Protein AF-A0A075ML21-F1 (afdb_monomer)

Nearest PDB structures (foldseek):
  8j07-assembly1_5  TM=9.030E-01  e=7.727E-12  Homo sapiens
  8glv-assembly1_Ez  TM=8.760E-01  e=1.221E-10  Chlamydomonas reinhardtii
  5irn-assembly1_A  TM=9.044E-01  e=3.082E-09  Oryctolagus cuniculus
  5irm-assembly1_C  TM=8.984E-01  e=7.468E-09  Oryctolagus cuniculus
  5irl-assembly1_A  TM=9.063E-01  e=1.257E-08  Oryctolagus cuniculus

Mean predicted aligned error: 13.55 Å

Sequence (375 aa):
MKYFNKDNWNEIVALGSDELQLRLKEQLNQYSGFILQDTSFTESQLKILFEVLKENKTITSLDLSDNDLKDAEVIAIAEVLKENKTITSLNLSGNYIEEAGVIAIAEALKGNKTITSLDLGYNRIREAGWIAIAETLRKNKTLTLLNLGYNNIREAGWIAIAEALKENKIITSLDLSDDYITDKGAIELIKLLESNKSILEINLRKRTISPDKFEEVNDLILKNRVIFCNEIERLYNQIIDQSNFRSFMQLQPKIKVILNKESLLSNFTTEEQEKMKSLMHQATRYMCYKQDNFFTLAGICKKIQLDDNESFSLLHKLPHELIYHINSYLSFKDIKSSDRILQEGVTSQTVETPQGIMPRLLGATSHVNKSTLER

Secondary structure (DSSP, 8-state):
--EEEHHHHHHHHTT-HHHHHHHHHHHGGG-SEEE-TT----HHHHHHHHHHHHH-SS--EEE--SS---HHHHHHHHHHHHH-SS--EEE-TTS---HHHHHHHHHHHHH-SS--EEE--SS---HHHHHHHHHHHHH-SS--EEE-TTS---HHHHHHHHHHHHH-----EEEETTS---HHHHHHHHHHHHH--S--EEEE-TTSS-HHHHHHHHHHHHHHHHHHHHHHHHHHHHHHH--SHHHHHHHHHHHHHHHTTGGGGGGS-HHHHHHHHHHHHHHHHHHTS-HHHHHHHHHHHHHS---SGGGHHHHTTS-HHHHHHHHHHHHHHHHHHHHHHTTS---S---------------------------

Foldseek 3Di:
DAEAELVNQVVLVVVDLVCNLVVCLVPVQVHQAYAYAPRADDPSNLVSVLVSLLVDQRHQYYAPENHQDELVSLLSVLVSLLRDQRHQEYAHEHYAYEDNSLLSNLVSQLRGQRHQYYAHENYAYDLNSLLSNLVSLLRHQRHAYYEHAPNQDDPNSLVSNLVSLLRHQQHAEYEHENHQQACVSLVSLLVSLVNHLSHLYYHYYPPHHDPVSVVSNVVSSVVSVVVVLVVLVVLLVQVVPPPAPVSVVVCLVVLVSVLSCLVVLVVDDPVSNVSNVVSNVVSVLCVVDDVVNLCVVLVVCVVPPPPDPPVVVVVVVRPPSSSVNSVVVVVVVVVVVVVVVVVVPPDDDDDDDDDDDDDDDDDDDDDDDDDDDDD

Structure (mmCIF, N/CA/C/O ba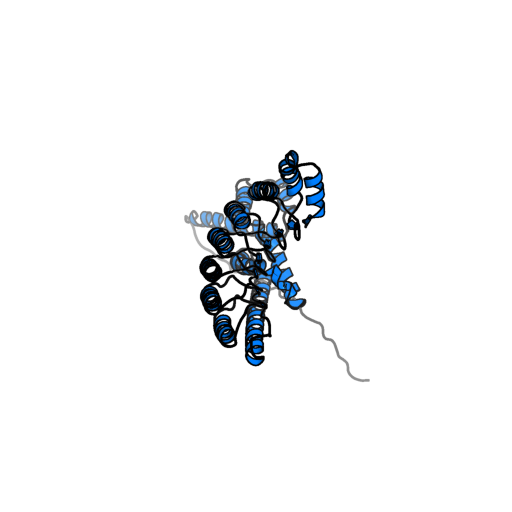ckbone):
data_AF-A0A075ML21-F1
#
_entry.id   AF-A0A075ML21-F1
#
loop_
_atom_site.group_PDB
_atom_site.id
_atom_site.type_symbol
_atom_site.label_atom_id
_atom_site.label_alt_id
_atom_site.label_comp_id
_atom_site.label_asym_id
_atom_site.label_entity_id
_atom_site.label_seq_id
_atom_site.pdbx_PDB_ins_code
_atom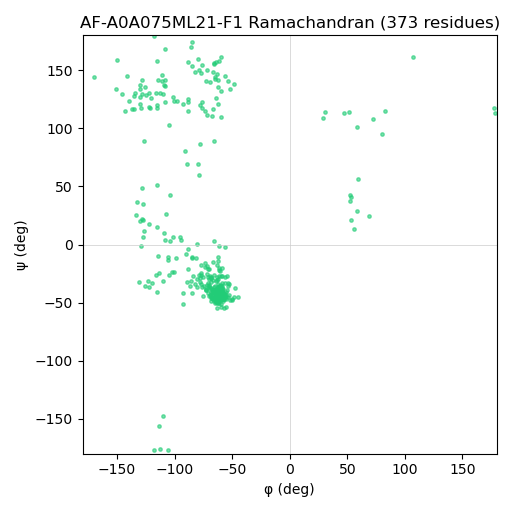_site.Cartn_x
_atom_site.Cartn_y
_atom_site.Cartn_z
_atom_site.occupancy
_atom_site.B_iso_or_equiv
_atom_site.auth_seq_id
_atom_site.auth_comp_id
_atom_site.auth_asym_id
_atom_site.auth_atom_id
_atom_site.pdbx_PDB_model_num
ATOM 1 N N . MET A 1 1 ? 5.077 12.909 16.645 1.00 63.72 1 MET A N 1
ATOM 2 C CA . MET A 1 1 ? 3.925 11.983 16.575 1.00 63.72 1 MET A CA 1
ATOM 3 C C . MET A 1 1 ? 3.976 11.080 17.793 1.00 63.72 1 MET A C 1
ATOM 5 O O . MET A 1 1 ? 5.075 10.677 18.152 1.00 63.72 1 MET A O 1
ATOM 9 N N . LYS A 1 2 ? 2.842 10.828 18.457 1.00 88.50 2 LYS A N 1
ATOM 10 C CA . LYS A 1 2 ? 2.761 9.899 19.597 1.00 88.50 2 LYS A CA 1
ATOM 11 C C . LYS A 1 2 ? 2.161 8.595 19.073 1.00 88.50 2 LYS A C 1
ATOM 13 O O . LYS A 1 2 ? 1.114 8.638 18.426 1.00 88.50 2 LYS A O 1
ATOM 18 N N . TYR A 1 3 ? 2.830 7.474 19.321 1.00 91.38 3 TYR A N 1
ATOM 19 C CA . TYR A 1 3 ? 2.411 6.150 18.859 1.00 91.38 3 TYR A CA 1
ATOM 20 C C . TYR A 1 3 ? 1.918 5.313 20.031 1.00 91.38 3 TYR A C 1
ATOM 22 O O . TYR A 1 3 ? 2.527 5.347 21.097 1.00 91.38 3 TYR A O 1
ATOM 30 N N . PHE A 1 4 ? 0.804 4.616 19.832 1.00 93.12 4 PHE A N 1
ATOM 31 C CA . PHE A 1 4 ? 0.312 3.594 20.747 1.00 93.12 4 PHE A CA 1
ATOM 32 C C . PHE A 1 4 ? 0.948 2.272 20.324 1.00 93.12 4 PHE A C 1
ATOM 34 O O . PHE A 1 4 ? 0.858 1.918 19.146 1.00 93.12 4 PHE A O 1
ATOM 41 N N . ASN A 1 5 ? 1.618 1.581 21.242 1.00 93.31 5 ASN A N 1
ATOM 42 C CA . ASN A 1 5 ? 2.410 0.391 20.933 1.00 93.31 5 ASN A CA 1
ATOM 43 C C . ASN A 1 5 ? 1.895 -0.874 21.651 1.00 93.31 5 ASN A C 1
ATOM 45 O O . ASN A 1 5 ? 0.937 -0.824 22.426 1.00 93.31 5 ASN A O 1
ATOM 49 N N . LYS A 1 6 ? 2.564 -2.007 21.405 1.00 91.62 6 LYS A N 1
ATOM 50 C CA . LYS A 1 6 ? 2.310 -3.306 22.054 1.00 91.62 6 LYS A CA 1
ATOM 51 C C . LYS A 1 6 ? 2.319 -3.236 23.590 1.00 91.62 6 LYS A C 1
ATOM 53 O O . LYS A 1 6 ? 1.516 -3.914 24.224 1.00 91.62 6 LYS A O 1
ATOM 58 N N . ASP A 1 7 ? 3.147 -2.385 24.199 1.00 91.56 7 ASP A N 1
ATOM 59 C CA . ASP A 1 7 ? 3.162 -2.209 25.659 1.00 91.56 7 ASP A CA 1
ATOM 60 C C . ASP A 1 7 ? 1.871 -1.539 26.151 1.00 91.56 7 ASP A C 1
ATOM 62 O O . ASP A 1 7 ? 1.203 -2.074 27.033 1.00 91.56 7 ASP A O 1
ATOM 66 N N . ASN A 1 8 ? 1.453 -0.435 25.514 1.00 92.44 8 ASN A N 1
ATOM 67 C CA . ASN A 1 8 ? 0.180 0.225 25.831 1.00 92.44 8 ASN A CA 1
ATOM 68 C C . ASN A 1 8 ? -1.021 -0.708 25.604 1.00 92.44 8 ASN A C 1
ATOM 70 O O . ASN A 1 8 ? -2.000 -0.662 26.348 1.00 92.44 8 ASN A O 1
ATOM 74 N N . TRP A 1 9 ? -0.954 -1.568 24.584 1.00 92.81 9 TRP A N 1
ATOM 75 C CA . TRP A 1 9 ? -1.972 -2.586 24.341 1.00 92.81 9 TRP A CA 1
ATOM 76 C C . TRP A 1 9 ? -2.069 -3.580 25.499 1.00 92.81 9 TRP A C 1
ATOM 78 O O . TRP A 1 9 ? -3.156 -3.800 26.034 1.00 92.81 9 TRP A O 1
ATOM 88 N N . ASN A 1 10 ? -0.931 -4.137 25.916 1.00 91.19 10 ASN A N 1
ATOM 89 C CA . ASN A 1 10 ? -0.857 -5.107 27.004 1.00 91.19 10 ASN A CA 1
ATOM 90 C C . ASN A 1 10 ? -1.316 -4.506 28.342 1.00 91.19 10 ASN A C 1
ATOM 92 O O . ASN A 1 10 ? -2.031 -5.175 29.086 1.00 91.19 10 ASN A O 1
ATOM 96 N N . GLU A 1 11 ? -0.975 -3.242 28.620 1.00 90.94 11 GLU A N 1
ATOM 97 C CA . GLU A 1 11 ? -1.462 -2.501 29.791 1.00 90.94 11 GLU A CA 1
ATOM 98 C C . GLU A 1 11 ? -2.994 -2.408 29.821 1.00 90.94 11 GLU A C 1
ATOM 100 O O . GLU A 1 11 ? -3.595 -2.699 30.853 1.00 90.94 11 GLU A O 1
ATOM 105 N N . ILE A 1 12 ? -3.646 -2.050 28.704 1.00 90.12 12 ILE A N 1
ATOM 106 C CA . ILE A 1 12 ? -5.116 -1.976 28.656 1.00 90.12 12 ILE A CA 1
ATOM 107 C C . ILE A 1 12 ? -5.742 -3.375 28.738 1.00 90.12 12 ILE A C 1
ATOM 109 O O . ILE A 1 12 ? -6.711 -3.568 29.469 1.00 90.12 12 ILE A O 1
ATOM 113 N N . VAL A 1 13 ? -5.202 -4.361 28.017 1.00 89.31 13 VAL A N 1
ATOM 114 C CA . VAL A 1 13 ? -5.731 -5.736 28.018 1.00 89.31 13 VAL A CA 1
ATOM 115 C C . VAL A 1 13 ? -5.658 -6.377 29.408 1.00 89.31 13 VAL A C 1
ATOM 117 O O . VAL A 1 13 ? -6.576 -7.108 29.782 1.00 89.31 13 VAL A O 1
ATOM 120 N N . ALA A 1 14 ? -4.629 -6.065 30.201 1.00 88.06 14 ALA A N 1
ATOM 121 C CA . ALA A 1 14 ? -4.491 -6.550 31.575 1.00 88.06 14 ALA A CA 1
ATOM 122 C C . ALA A 1 14 ? -5.605 -6.063 32.528 1.00 88.06 14 ALA A C 1
ATOM 124 O O . ALA A 1 14 ? -5.806 -6.674 33.577 1.00 88.06 14 ALA A O 1
ATOM 125 N N . LEU A 1 15 ? -6.351 -5.009 32.168 1.00 82.69 15 LEU A N 1
ATOM 126 C CA . LEU A 1 15 ? -7.501 -4.506 32.936 1.00 82.69 15 LEU A CA 1
ATOM 127 C C . LEU A 1 15 ? -8.798 -5.303 32.684 1.00 82.69 15 LEU A C 1
ATOM 129 O O . LEU A 1 15 ? -9.759 -5.150 33.434 1.00 82.69 15 LEU A O 1
ATOM 133 N N . GLY A 1 16 ? -8.826 -6.169 31.664 1.00 81.69 16 GLY A N 1
ATOM 134 C CA . GLY A 1 16 ? -9.969 -7.022 31.322 1.00 81.69 16 GLY A CA 1
ATOM 135 C C . GLY A 1 16 ? -10.733 -6.588 30.063 1.00 81.69 16 GLY A C 1
ATOM 136 O O . GLY A 1 16 ? -10.641 -5.454 29.593 1.00 81.69 16 GLY A O 1
ATOM 137 N N . SER A 1 17 ? -11.511 -7.520 29.499 1.00 72.69 17 SER A N 1
ATOM 138 C CA . SER A 1 17 ? -12.264 -7.333 28.246 1.00 72.69 17 SER A CA 1
ATOM 139 C C . SER A 1 17 ? -13.281 -6.198 28.299 1.00 72.69 17 SER A C 1
ATOM 141 O O . SER A 1 17 ? -13.480 -5.500 27.306 1.00 72.69 17 SER A O 1
ATOM 143 N N . ASP A 1 18 ? -13.916 -6.024 29.453 1.00 76.81 18 ASP A N 1
ATOM 144 C CA . ASP A 1 18 ? -15.108 -5.190 29.600 1.00 76.81 18 ASP A CA 1
ATOM 145 C C . ASP A 1 18 ? -14.747 -3.695 29.630 1.00 76.81 18 ASP A C 1
ATOM 147 O O . ASP A 1 18 ? -15.533 -2.853 29.197 1.00 76.81 18 ASP A O 1
ATOM 151 N N . GLU A 1 19 ? -13.522 -3.357 30.054 1.00 84.81 19 GLU A N 1
ATOM 152 C CA . GLU A 1 19 ? -12.986 -1.994 29.974 1.00 84.81 19 GLU A CA 1
ATOM 153 C C . GLU A 1 19 ? -12.267 -1.693 28.646 1.00 84.81 19 GLU A C 1
ATOM 155 O O . GLU A 1 19 ? -12.157 -0.521 28.279 1.00 84.81 19 GLU A O 1
ATOM 160 N N . LEU A 1 20 ? -11.809 -2.707 27.895 1.00 88.88 20 LEU A N 1
ATOM 161 C CA . LEU A 1 20 ? -10.950 -2.540 26.708 1.00 88.88 20 LEU A CA 1
ATOM 162 C C . LEU A 1 20 ? -11.498 -1.508 25.708 1.00 88.88 20 LEU A C 1
ATOM 164 O O . LEU A 1 20 ? -10.766 -0.617 25.276 1.00 88.88 20 LEU A O 1
ATOM 168 N N . GLN A 1 21 ? -12.788 -1.585 25.361 1.00 91.00 21 GLN A N 1
ATOM 169 C CA . GLN A 1 21 ? -13.396 -0.655 24.402 1.00 91.00 21 GLN A CA 1
ATOM 170 C C . GLN A 1 21 ? -13.421 0.788 24.928 1.00 91.00 21 GLN A C 1
ATOM 172 O O . GLN A 1 21 ? -13.122 1.722 24.180 1.00 91.00 21 GLN A O 1
ATOM 177 N N . LEU A 1 22 ? -13.764 0.973 26.207 1.00 90.75 22 LEU A N 1
ATOM 178 C CA . LEU A 1 22 ? -13.824 2.288 26.845 1.00 90.75 22 LEU A CA 1
ATOM 179 C C . LEU A 1 22 ? -12.427 2.913 26.906 1.00 90.75 22 LEU A C 1
ATOM 181 O O . LEU A 1 22 ? -12.236 4.032 26.434 1.00 90.75 22 LEU A O 1
ATOM 185 N N . ARG A 1 23 ? -11.436 2.161 27.397 1.00 89.75 23 ARG A N 1
ATOM 186 C CA . ARG A 1 23 ? -10.045 2.618 27.525 1.00 89.75 23 ARG A CA 1
ATOM 187 C C . ARG A 1 23 ? -9.412 2.946 26.179 1.00 89.75 23 ARG A C 1
ATOM 189 O O . ARG A 1 23 ? -8.734 3.966 26.070 1.00 89.75 23 ARG A O 1
ATOM 196 N N . LEU A 1 24 ? -9.676 2.155 25.137 1.00 91.44 24 LEU A N 1
ATOM 197 C CA . LEU A 1 24 ? -9.244 2.493 23.779 1.00 91.44 24 LEU A CA 1
ATOM 198 C C . LEU A 1 24 ? -9.882 3.807 23.300 1.00 91.44 24 LEU A C 1
ATOM 200 O O . LEU A 1 24 ? -9.160 4.671 22.805 1.00 91.44 24 LEU A O 1
ATOM 204 N N . LYS A 1 25 ? -11.195 4.019 23.492 1.00 90.44 25 LYS A N 1
ATOM 205 C CA . LYS A 1 25 ? -11.854 5.290 23.120 1.00 90.44 25 LYS A CA 1
ATOM 206 C C . LYS A 1 25 ? -11.316 6.495 23.905 1.00 90.44 25 LYS A C 1
ATOM 208 O O . LYS A 1 25 ? -11.122 7.555 23.311 1.00 90.44 25 LYS A O 1
ATOM 213 N N . GLU A 1 26 ? -11.043 6.340 25.201 1.00 89.31 26 GLU A N 1
ATOM 214 C CA . GLU A 1 26 ? -10.439 7.380 26.049 1.00 89.31 26 GLU A CA 1
ATOM 215 C C . GLU A 1 26 ? -9.018 7.735 25.587 1.00 89.31 26 GLU A C 1
ATOM 217 O O . GLU A 1 26 ? -8.686 8.911 25.425 1.00 89.31 26 GLU A O 1
ATOM 222 N N . GLN A 1 27 ? -8.175 6.726 25.353 1.00 87.38 27 GLN A N 1
ATOM 223 C CA . GLN A 1 27 ? -6.747 6.936 25.130 1.00 87.38 27 GLN A CA 1
ATOM 224 C C . GLN A 1 27 ? -6.376 7.236 23.676 1.00 87.38 27 GLN A C 1
ATOM 226 O O . GLN A 1 27 ? -5.472 8.037 23.461 1.00 87.38 27 GLN A O 1
ATOM 231 N N . LEU A 1 28 ? -7.029 6.647 22.667 1.00 85.56 28 LEU A N 1
ATOM 232 C CA . LEU A 1 28 ? -6.578 6.729 21.264 1.00 85.56 28 LEU A CA 1
ATOM 233 C C . LEU A 1 28 ? -6.483 8.156 20.709 1.00 85.56 28 LEU A C 1
ATOM 235 O O . LEU A 1 28 ? -5.655 8.426 19.839 1.00 85.56 28 LEU A O 1
ATOM 239 N N . ASN A 1 29 ? -7.276 9.089 21.237 1.00 88.81 29 ASN A N 1
ATOM 240 C CA . ASN A 1 29 ? -7.318 10.473 20.760 1.00 88.81 29 ASN A CA 1
ATOM 241 C C . ASN A 1 29 ? -6.019 11.269 21.012 1.00 88.81 29 ASN A C 1
ATOM 243 O O . ASN A 1 29 ? -5.821 12.311 20.392 1.00 88.81 29 ASN A O 1
ATOM 247 N N . GLN A 1 30 ? -5.112 10.796 21.877 1.00 91.62 30 GLN A N 1
ATOM 248 C CA . GLN A 1 30 ? -3.789 11.421 22.066 1.00 91.62 30 GLN A CA 1
ATOM 249 C C . GLN A 1 30 ? -2.707 10.877 21.111 1.00 91.62 30 GLN A C 1
ATOM 251 O O . GLN A 1 30 ? -1.567 11.345 21.146 1.00 91.62 30 GLN A O 1
ATOM 256 N N . TYR A 1 31 ? -3.037 9.870 20.299 1.00 93.69 31 TYR A N 1
ATOM 257 C CA . TYR A 1 31 ? -2.107 9.172 19.417 1.00 93.69 31 TYR A CA 1
ATOM 258 C C . TYR A 1 31 ? -2.403 9.473 17.945 1.00 93.69 31 TYR A C 1
ATOM 260 O O . TYR A 1 31 ? -3.553 9.639 17.538 1.00 93.69 31 TYR A O 1
ATOM 268 N N . SER A 1 32 ? -1.335 9.523 17.149 1.00 91.00 32 SER A N 1
ATOM 269 C CA . SER A 1 32 ? -1.377 9.708 15.693 1.00 91.00 32 SER A CA 1
ATOM 270 C C . SER A 1 32 ? -1.081 8.421 14.921 1.00 91.00 32 SER A C 1
ATOM 272 O O . SER A 1 32 ? -1.320 8.351 13.721 1.00 91.00 32 SER A O 1
ATOM 274 N N . GLY A 1 33 ? -0.562 7.393 15.591 1.00 91.69 33 GLY A N 1
ATOM 275 C CA . GLY A 1 33 ? -0.327 6.091 14.983 1.00 91.69 33 GLY A CA 1
ATOM 276 C C . GLY A 1 33 ? -0.448 4.953 15.986 1.00 91.69 33 GLY A C 1
ATOM 277 O O . GLY A 1 33 ? -0.340 5.160 17.196 1.00 91.69 33 GLY A O 1
ATOM 278 N N . PHE A 1 34 ? -0.681 3.764 15.456 1.00 92.31 34 PHE A N 1
ATOM 279 C CA . PHE A 1 34 ? -0.965 2.536 16.181 1.00 92.31 34 PHE A CA 1
ATOM 280 C C . PHE A 1 34 ? -0.014 1.462 15.644 1.00 92.31 34 PHE A C 1
ATOM 282 O O . PHE A 1 34 ? -0.037 1.204 14.443 1.00 92.31 34 PHE A O 1
ATOM 289 N N . ILE A 1 35 ? 0.866 0.920 16.488 1.00 93.69 35 ILE A N 1
ATOM 290 C CA . ILE A 1 35 ? 1.917 -0.030 16.096 1.00 93.69 35 ILE A CA 1
ATOM 291 C C . ILE A 1 35 ? 1.804 -1.278 16.965 1.00 93.69 35 ILE A C 1
ATOM 293 O O . ILE A 1 35 ? 2.411 -1.353 18.035 1.00 93.69 35 ILE A O 1
ATOM 297 N N . LEU A 1 36 ? 1.004 -2.238 16.503 1.00 92.50 36 LEU A N 1
ATOM 298 C CA . LEU A 1 36 ? 0.770 -3.516 17.175 1.00 92.50 36 LEU A CA 1
ATOM 299 C C . LEU A 1 36 ? 1.295 -4.680 16.329 1.00 92.50 36 LEU A C 1
ATOM 301 O O . LEU A 1 36 ? 0.575 -5.634 16.062 1.00 92.50 36 LEU A O 1
ATOM 305 N N . GLN A 1 37 ? 2.552 -4.592 15.897 1.00 92.88 37 GLN A N 1
ATOM 306 C CA . GLN A 1 37 ? 3.266 -5.726 15.307 1.00 92.88 37 GLN A CA 1
ATOM 307 C C . GLN A 1 37 ? 3.420 -6.858 16.341 1.00 92.88 37 GLN A C 1
ATOM 309 O O . GLN A 1 37 ? 3.570 -6.565 17.534 1.00 92.88 37 GLN A O 1
ATOM 314 N N . ASP A 1 38 ? 3.395 -8.127 15.914 1.00 89.81 38 ASP A N 1
ATOM 315 C CA . ASP A 1 38 ? 3.636 -9.302 16.781 1.00 89.81 38 ASP A CA 1
ATOM 316 C C . ASP A 1 38 ? 2.750 -9.303 18.051 1.00 89.81 38 ASP A C 1
ATOM 318 O O . ASP A 1 38 ? 3.160 -9.622 19.165 1.00 89.81 38 ASP A O 1
ATOM 322 N N . THR A 1 39 ? 1.506 -8.855 17.929 1.00 88.75 39 THR A N 1
ATOM 323 C CA . THR A 1 39 ? 0.551 -8.733 19.032 1.00 88.75 39 THR A CA 1
ATOM 324 C C . THR A 1 39 ? -0.471 -9.861 18.942 1.00 88.75 39 THR A C 1
ATOM 326 O O . THR A 1 39 ? -1.401 -9.821 18.148 1.00 88.75 39 THR A O 1
ATOM 329 N N . SER A 1 40 ? -0.327 -10.888 19.782 1.00 86.56 40 SER A N 1
ATOM 330 C CA . SER A 1 40 ? -1.225 -12.051 19.781 1.00 86.56 40 SER A CA 1
ATOM 331 C C . SER A 1 40 ? -2.657 -11.673 20.194 1.00 86.56 40 SER A C 1
ATOM 333 O O . SER A 1 40 ? -3.009 -11.704 21.375 1.00 86.56 40 SER A O 1
ATOM 335 N N . PHE A 1 41 ? -3.490 -11.301 19.223 1.00 91.06 41 PHE A N 1
ATOM 336 C CA . PHE A 1 41 ? -4.875 -10.913 19.458 1.00 91.06 41 PHE A CA 1
ATOM 337 C C . PHE A 1 41 ? -5.821 -12.114 19.568 1.00 91.06 41 PHE A C 1
ATOM 339 O O . PHE A 1 41 ? -5.698 -13.121 18.876 1.00 91.06 41 PHE A O 1
ATOM 346 N N . THR A 1 42 ? -6.861 -11.943 20.377 1.00 91.81 42 THR A N 1
ATOM 347 C CA . THR A 1 42 ? -8.095 -12.735 20.311 1.00 91.81 42 THR A CA 1
ATOM 348 C C . THR A 1 42 ? -9.096 -12.111 19.331 1.00 91.81 42 THR A C 1
ATOM 350 O O . THR A 1 42 ? -9.084 -10.902 19.094 1.00 91.81 42 THR A O 1
ATOM 353 N N . GLU A 1 43 ? -10.031 -12.912 18.814 1.00 90.06 43 GLU A N 1
ATOM 354 C CA . GLU A 1 43 ? -11.113 -12.439 17.931 1.00 90.06 43 GLU A CA 1
ATOM 355 C C . GLU A 1 43 ? -11.912 -11.278 18.563 1.00 90.06 43 GLU A C 1
ATOM 357 O O . GLU A 1 43 ? -12.141 -10.242 17.933 1.00 90.06 43 GLU A O 1
ATOM 362 N N . SER A 1 44 ? -12.265 -11.403 19.849 1.00 91.69 44 SER A N 1
ATOM 363 C CA . SER A 1 44 ? -12.973 -10.367 20.615 1.00 91.69 44 SER A CA 1
ATOM 364 C C . SER A 1 44 ? -12.201 -9.047 20.690 1.00 91.69 44 SER A C 1
ATOM 366 O O . SER A 1 44 ? -12.795 -7.974 20.579 1.00 91.69 44 SER A O 1
ATOM 368 N N . GLN A 1 45 ? -10.878 -9.114 20.856 1.00 93.50 45 GLN A N 1
ATOM 369 C CA . GLN A 1 45 ? -10.002 -7.944 20.892 1.00 93.50 45 GLN A CA 1
ATOM 370 C C . GLN A 1 45 ? -9.933 -7.234 19.537 1.00 93.50 45 GLN A C 1
ATOM 372 O O . GLN A 1 45 ? -10.077 -6.013 19.499 1.00 93.50 45 GLN A O 1
ATOM 377 N N . LEU A 1 46 ? -9.765 -7.978 18.436 1.00 93.94 46 LEU A N 1
ATOM 378 C CA . LEU A 1 46 ? -9.769 -7.407 17.084 1.00 93.94 46 LEU A CA 1
ATOM 379 C C . LEU A 1 46 ? -11.106 -6.740 16.768 1.00 93.94 46 LEU A C 1
ATOM 381 O O . LEU A 1 46 ? -11.134 -5.606 16.297 1.00 93.94 46 LEU A O 1
ATOM 385 N N . LYS A 1 47 ? -12.221 -7.394 17.109 1.00 93.75 47 LYS A N 1
ATOM 386 C CA . LYS A 1 47 ? -13.563 -6.828 16.940 1.00 93.75 47 LYS A CA 1
ATOM 387 C C . LYS A 1 47 ? -13.724 -5.498 17.683 1.00 93.75 47 LYS A C 1
ATOM 389 O O . LYS A 1 47 ? -14.203 -4.529 17.099 1.00 93.75 47 LYS A O 1
ATOM 394 N N . ILE A 1 48 ? -13.300 -5.433 18.948 1.00 93.94 48 ILE A N 1
ATOM 395 C CA . ILE A 1 48 ? -13.332 -4.196 19.742 1.00 93.94 48 ILE A CA 1
ATOM 396 C C . ILE A 1 48 ? -12.437 -3.118 19.114 1.00 93.94 48 ILE A C 1
ATOM 398 O O . ILE A 1 48 ? -12.879 -1.981 18.946 1.00 93.94 48 ILE A O 1
ATOM 402 N N . LEU A 1 49 ? -11.208 -3.469 18.726 1.00 94.06 49 LEU A N 1
ATOM 403 C CA . LEU A 1 49 ? -10.261 -2.553 18.092 1.00 94.06 49 LEU A CA 1
ATOM 404 C C . LEU A 1 49 ? -10.829 -1.951 16.797 1.00 94.06 49 LEU A C 1
ATOM 406 O O . LEU A 1 49 ? -10.811 -0.733 16.623 1.00 94.06 49 LEU A O 1
ATOM 410 N N . PHE A 1 50 ? -11.371 -2.782 15.906 1.00 95.56 50 PHE A N 1
ATOM 411 C CA . PHE A 1 50 ? -11.907 -2.348 14.616 1.00 95.56 50 PHE A CA 1
ATOM 412 C C . PHE A 1 50 ? -13.130 -1.435 14.768 1.00 95.56 50 PHE A C 1
ATOM 414 O O . PHE A 1 50 ? -13.195 -0.399 14.106 1.00 95.56 50 PHE A O 1
ATOM 421 N N . GLU A 1 51 ? -14.046 -1.736 15.694 1.00 94.88 51 GLU A N 1
ATOM 422 C CA . GLU A 1 51 ? -15.183 -0.854 15.993 1.00 94.88 51 GLU A CA 1
ATOM 423 C C . GLU A 1 51 ? -14.734 0.516 16.529 1.00 94.88 51 GLU A C 1
ATOM 425 O O . GLU A 1 51 ? -15.268 1.552 16.130 1.00 94.88 51 GLU A O 1
ATOM 430 N N . VAL A 1 52 ? -13.694 0.565 17.368 1.00 94.25 52 VAL A N 1
ATOM 431 C CA . VAL A 1 52 ? -13.135 1.845 17.837 1.00 94.25 52 VAL A CA 1
ATOM 432 C C . VAL A 1 52 ? -12.413 2.603 16.711 1.00 94.25 52 VAL A C 1
ATOM 434 O O . VAL A 1 52 ? -12.521 3.830 16.624 1.00 94.25 52 VAL A O 1
ATOM 437 N N . LEU A 1 53 ? -11.717 1.902 15.811 1.00 95.31 53 LEU A N 1
ATOM 438 C CA . LEU A 1 53 ? -11.013 2.516 14.680 1.00 95.31 53 LEU A CA 1
ATOM 439 C C . LEU A 1 53 ? -11.955 3.122 13.626 1.00 95.31 53 LEU A C 1
ATOM 441 O O . LEU A 1 53 ? -11.582 4.120 13.009 1.00 95.31 53 LEU A O 1
ATOM 445 N N . LYS A 1 54 ? -13.181 2.612 13.437 1.00 95.50 54 LYS A N 1
ATOM 446 C CA . LYS A 1 54 ? -14.197 3.260 12.573 1.00 95.50 54 LYS A CA 1
ATOM 447 C C . LYS A 1 54 ? -14.505 4.689 13.031 1.00 95.50 54 LYS A C 1
ATOM 449 O O . LYS A 1 54 ? -14.502 5.642 12.241 1.00 95.50 54 LYS A O 1
ATOM 454 N N . GLU A 1 55 ? -14.724 4.849 14.334 1.00 93.44 55 GLU A N 1
ATOM 455 C CA . GLU A 1 55 ? -15.052 6.132 14.953 1.00 93.44 55 GLU A CA 1
ATOM 456 C C . GLU A 1 55 ? -13.837 7.050 15.115 1.00 93.44 55 GLU A C 1
ATOM 458 O O . GLU A 1 55 ? -13.990 8.261 14.952 1.00 93.44 55 GLU A O 1
ATOM 463 N N . ASN A 1 56 ? -12.637 6.519 15.373 1.00 93.81 56 ASN A N 1
ATOM 464 C CA . ASN A 1 56 ? -11.448 7.332 15.642 1.00 93.81 56 ASN A CA 1
ATOM 465 C C . ASN A 1 56 ? -11.129 8.341 14.511 1.00 93.81 56 ASN A C 1
ATOM 467 O O . ASN A 1 56 ? -11.361 8.084 13.324 1.00 93.81 56 ASN A O 1
ATOM 471 N N . LYS A 1 57 ? -10.621 9.522 14.900 1.00 92.88 57 LYS A N 1
ATOM 472 C CA . LYS A 1 57 ? -10.300 10.646 14.001 1.00 92.88 57 LYS A CA 1
ATOM 473 C C . LYS A 1 57 ? -8.866 11.176 14.145 1.00 92.88 57 LYS A C 1
ATOM 475 O O . LYS A 1 57 ? -8.565 12.233 13.595 1.00 92.88 57 LYS A O 1
ATOM 480 N N . THR A 1 58 ? -7.989 10.460 14.852 1.00 93.44 58 THR A N 1
ATOM 481 C CA . THR A 1 58 ? -6.618 10.901 15.183 1.00 93.44 58 THR A CA 1
ATOM 482 C C . THR A 1 58 ? -5.524 9.986 14.632 1.00 93.44 58 THR A C 1
ATOM 484 O O . THR A 1 58 ? -4.467 10.478 14.243 1.00 93.44 58 THR A O 1
ATOM 487 N N . ILE A 1 59 ? -5.781 8.679 14.544 1.00 94.50 59 ILE A N 1
ATOM 488 C CA . ILE A 1 59 ? -4.857 7.676 14.011 1.00 94.50 59 ILE A CA 1
ATOM 489 C C . ILE A 1 59 ? -4.778 7.802 12.486 1.00 94.50 59 ILE A C 1
ATOM 491 O O . ILE A 1 59 ? -5.753 7.550 11.777 1.00 94.50 59 ILE A O 1
ATOM 495 N N . THR A 1 60 ? -3.599 8.173 11.985 1.00 95.06 60 THR A N 1
ATOM 496 C CA . THR A 1 60 ? -3.283 8.241 10.550 1.00 95.06 60 THR A CA 1
ATOM 497 C C . THR A 1 60 ? -2.454 7.048 10.074 1.00 95.06 60 THR A C 1
ATOM 499 O O . THR A 1 60 ? -2.519 6.701 8.897 1.00 95.06 60 THR A O 1
ATOM 502 N N . SER A 1 61 ? -1.713 6.383 10.967 1.00 95.44 61 SER A N 1
ATOM 503 C CA . SER A 1 61 ? -0.935 5.176 10.655 1.00 95.44 61 SER A CA 1
ATOM 504 C C . SER A 1 61 ? -1.392 3.992 11.500 1.00 95.44 61 SER A C 1
ATOM 506 O O . SER A 1 61 ? -1.398 4.092 12.726 1.00 95.44 61 SER A O 1
ATOM 508 N N . LEU A 1 62 ? -1.738 2.880 10.857 1.00 96.81 62 LEU A N 1
ATOM 509 C CA . LEU A 1 62 ? -2.120 1.625 11.498 1.00 96.81 62 LEU A CA 1
ATOM 510 C C . LEU A 1 62 ? -1.177 0.514 11.033 1.00 96.81 62 LEU A C 1
ATOM 512 O O . LEU A 1 62 ? -1.135 0.199 9.848 1.00 96.81 62 LEU A O 1
ATOM 516 N N . ASP A 1 63 ? -0.437 -0.069 11.966 1.00 97.56 63 ASP A N 1
ATOM 517 C CA . ASP A 1 63 ? 0.425 -1.219 11.732 1.00 97.56 63 ASP A CA 1
ATOM 518 C C . ASP A 1 63 ? -0.088 -2.422 12.529 1.00 97.56 63 ASP A C 1
ATOM 520 O O . ASP A 1 63 ? -0.173 -2.381 13.762 1.00 97.56 63 ASP A O 1
ATOM 524 N N . LEU A 1 64 ? -0.475 -3.453 11.779 1.00 97.38 64 LEU A N 1
ATOM 525 C CA . LEU A 1 64 ? -0.926 -4.758 12.246 1.00 97.38 64 LEU A CA 1
ATOM 526 C C . LEU A 1 64 ? -0.126 -5.875 11.542 1.00 97.38 64 LEU A C 1
ATOM 528 O O . LEU A 1 64 ? -0.672 -6.945 11.258 1.00 97.38 64 LEU A O 1
ATOM 532 N N . SER A 1 65 ? 1.155 -5.644 11.253 1.00 97.56 65 SER A N 1
ATOM 533 C CA . SER A 1 65 ? 2.050 -6.671 10.705 1.00 97.56 65 SER A CA 1
ATOM 534 C C . SER A 1 65 ? 2.324 -7.832 11.675 1.00 97.56 65 SER A C 1
ATOM 536 O O . SER A 1 65 ? 2.193 -7.682 12.888 1.00 97.56 65 SER A O 1
ATOM 538 N N . ASP A 1 66 ? 2.680 -9.001 11.139 1.00 96.25 66 ASP A N 1
ATOM 539 C CA . ASP A 1 66 ? 3.099 -10.191 11.904 1.00 96.25 66 ASP A CA 1
ATOM 540 C C . ASP A 1 66 ? 2.110 -10.622 13.016 1.00 96.25 66 ASP A C 1
ATOM 542 O O . ASP A 1 66 ? 2.506 -10.937 14.135 1.00 96.25 66 ASP A O 1
ATOM 546 N N . ASN A 1 67 ? 0.802 -10.612 12.734 1.00 96.00 67 ASN A N 1
ATOM 547 C CA . ASN A 1 67 ? -0.269 -10.874 13.713 1.00 96.00 67 ASN A CA 1
ATOM 548 C C . ASN A 1 67 ? -1.087 -12.146 13.426 1.00 96.00 67 ASN A C 1
ATOM 550 O O . ASN A 1 67 ? -2.188 -12.308 13.956 1.00 96.00 67 ASN A O 1
ATOM 554 N N . ASP A 1 68 ? -0.589 -13.029 12.554 1.00 95.38 68 ASP A N 1
ATOM 555 C CA . ASP A 1 68 ? -1.280 -14.236 12.074 1.00 95.38 68 ASP A CA 1
ATOM 556 C C . ASP A 1 68 ? -2.701 -13.978 11.497 1.00 95.38 68 ASP A C 1
ATOM 558 O O . ASP A 1 68 ? -3.517 -14.907 11.406 1.00 95.38 68 ASP A O 1
ATOM 562 N N . LEU A 1 69 ? -3.011 -12.737 11.081 1.00 96.38 69 LEU A N 1
ATOM 563 C CA . LEU A 1 69 ? -4.332 -12.343 10.568 1.00 96.38 69 LEU A CA 1
ATOM 564 C C . LEU A 1 69 ? -4.672 -13.112 9.288 1.00 96.38 69 LEU A C 1
ATOM 566 O O . LEU A 1 69 ? -3.813 -13.322 8.430 1.00 96.38 69 LEU A O 1
ATOM 570 N N . LYS A 1 70 ? -5.939 -13.498 9.127 1.00 96.56 70 LYS A N 1
ATOM 571 C CA . LYS A 1 70 ? -6.442 -14.220 7.954 1.00 96.56 70 LYS A CA 1
ATOM 572 C C . LYS A 1 70 ? -7.495 -13.373 7.242 1.00 96.56 70 LYS A C 1
ATOM 574 O O . LYS A 1 70 ? -7.798 -12.239 7.617 1.00 96.56 70 LYS A O 1
ATOM 579 N N . ASP A 1 71 ? -8.073 -13.944 6.190 1.00 97.75 71 ASP A N 1
ATOM 580 C CA . ASP A 1 71 ? -9.091 -13.282 5.373 1.00 97.75 71 ASP A CA 1
ATOM 581 C C . ASP A 1 71 ? -10.275 -12.739 6.196 1.00 97.75 71 ASP A C 1
ATOM 583 O O . ASP A 1 71 ? -10.775 -11.663 5.883 1.00 97.75 71 ASP A O 1
ATOM 587 N N . ALA A 1 72 ? -10.705 -13.425 7.263 1.00 97.06 72 ALA A N 1
ATOM 588 C CA . ALA A 1 72 ? -11.839 -12.997 8.087 1.00 97.06 72 ALA A CA 1
ATOM 589 C C . ALA A 1 72 ? -11.563 -11.681 8.838 1.00 97.06 72 ALA A C 1
ATOM 591 O O . ALA A 1 72 ? -12.379 -10.756 8.803 1.00 97.06 72 ALA A O 1
ATOM 592 N N . GLU A 1 73 ? -10.396 -11.568 9.471 1.00 97.12 73 GLU A N 1
ATOM 593 C CA . GLU A 1 73 ? -9.975 -10.363 10.184 1.00 97.12 73 GLU A CA 1
ATOM 594 C C . GLU A 1 73 ? -9.732 -9.210 9.199 1.00 97.12 73 GLU A C 1
ATOM 596 O O . GLU A 1 73 ? -10.128 -8.072 9.452 1.00 97.12 73 GLU A O 1
ATOM 601 N N . VAL A 1 74 ? -9.159 -9.503 8.028 1.00 97.62 74 VAL A N 1
ATOM 602 C CA . VAL A 1 74 ? -8.902 -8.503 6.981 1.00 97.62 74 VAL A CA 1
ATOM 603 C C . VAL A 1 74 ? -10.177 -8.008 6.300 1.00 97.62 74 VAL A C 1
ATOM 605 O O . VAL A 1 74 ? -10.264 -6.826 5.968 1.00 97.62 74 VAL A O 1
ATOM 608 N N . ILE A 1 75 ? -11.202 -8.850 6.154 1.00 98.25 75 ILE A N 1
ATOM 609 C CA . ILE A 1 75 ? -12.540 -8.414 5.729 1.00 98.25 75 ILE A CA 1
ATOM 610 C C . ILE A 1 75 ? -13.108 -7.397 6.732 1.00 98.25 75 ILE A C 1
ATOM 612 O O . ILE A 1 75 ? -13.651 -6.372 6.318 1.00 98.25 75 ILE A O 1
ATOM 616 N N . ALA A 1 76 ? -12.921 -7.602 8.040 1.00 98.00 76 ALA A N 1
ATOM 617 C CA . ALA A 1 76 ? -13.332 -6.614 9.037 1.00 98.00 76 ALA A CA 1
ATOM 618 C C . ALA A 1 76 ? -12.523 -5.302 8.928 1.00 98.00 76 ALA A C 1
ATOM 620 O O . ALA A 1 76 ? -13.110 -4.220 8.995 1.00 98.00 76 ALA A O 1
ATOM 621 N N . ILE A 1 77 ? -11.212 -5.368 8.657 1.00 97.69 77 ILE A N 1
ATOM 622 C CA . ILE A 1 77 ? -10.379 -4.183 8.359 1.00 97.69 77 ILE A CA 1
ATOM 623 C C . ILE A 1 77 ? -10.871 -3.457 7.095 1.00 97.69 77 ILE A C 1
ATOM 625 O O . ILE A 1 77 ? -10.912 -2.227 7.068 1.00 97.69 77 ILE A O 1
ATOM 629 N N . ALA A 1 78 ? -11.308 -4.180 6.062 1.00 97.88 78 ALA A N 1
ATOM 630 C CA . ALA A 1 78 ? -11.878 -3.581 4.857 1.00 97.88 78 ALA A CA 1
ATOM 631 C C . ALA A 1 78 ? -13.163 -2.779 5.152 1.00 97.88 78 ALA A C 1
ATOM 633 O O . ALA A 1 78 ? -13.350 -1.702 4.579 1.00 97.88 78 ALA A O 1
ATOM 634 N N . GLU A 1 79 ? -14.009 -3.225 6.089 1.00 97.81 79 GLU A N 1
ATOM 635 C CA . GLU A 1 79 ? -15.136 -2.416 6.585 1.00 97.81 79 GLU A CA 1
ATOM 636 C C . GLU A 1 79 ? -14.659 -1.166 7.347 1.00 97.81 79 GLU A C 1
ATOM 638 O O . GLU A 1 79 ? -15.163 -0.068 7.095 1.00 97.81 79 GLU A O 1
ATOM 643 N N . VAL A 1 80 ? -13.613 -1.271 8.183 1.00 97.38 80 VAL A N 1
ATOM 644 C CA . VAL A 1 80 ? -12.986 -0.087 8.811 1.00 97.38 80 VAL A CA 1
ATOM 645 C C . VAL A 1 80 ? -12.528 0.918 7.749 1.00 97.38 80 VAL A C 1
ATOM 647 O O . VAL A 1 80 ? -12.781 2.109 7.900 1.00 97.38 80 VAL A O 1
ATOM 650 N N . LEU A 1 81 ? -11.919 0.480 6.642 1.00 97.00 81 LEU A N 1
ATOM 651 C CA . LEU A 1 81 ? -11.480 1.368 5.554 1.00 97.00 81 LEU A CA 1
ATOM 652 C C . LEU A 1 81 ? -12.639 2.017 4.771 1.00 97.00 81 LEU A C 1
ATOM 654 O O . LEU A 1 81 ? -12.482 3.128 4.240 1.00 97.00 81 LEU A O 1
ATOM 658 N N . LYS A 1 82 ? -13.806 1.366 4.696 1.00 96.06 82 LYS A N 1
ATOM 659 C CA . LYS A 1 82 ? -15.019 1.945 4.091 1.00 96.06 82 LYS A CA 1
ATOM 660 C C . LYS A 1 82 ? -15.596 3.070 4.945 1.00 96.06 82 LYS A C 1
ATOM 662 O O . LYS A 1 82 ? -16.033 4.073 4.380 1.00 96.06 82 LYS A O 1
ATOM 667 N N . GLU A 1 83 ? -15.506 2.979 6.269 1.00 95.88 83 GLU A N 1
ATOM 668 C CA . GLU A 1 83 ? -16.043 3.977 7.205 1.00 95.88 83 GLU A CA 1
ATOM 669 C C . GLU A 1 83 ? -15.018 5.055 7.605 1.00 95.88 83 GLU A C 1
ATOM 671 O O . GLU A 1 83 ? -15.281 6.251 7.457 1.00 95.88 83 GLU A O 1
ATOM 676 N N . ASN A 1 84 ? -13.819 4.661 8.043 1.00 96.00 84 ASN A N 1
ATOM 677 C CA . ASN A 1 84 ? -12.765 5.565 8.502 1.00 96.00 84 ASN A CA 1
ATOM 678 C C . ASN A 1 84 ? -12.248 6.470 7.360 1.00 96.00 84 ASN A C 1
ATOM 680 O O . ASN A 1 84 ? -12.156 6.058 6.198 1.00 96.00 84 ASN A O 1
ATOM 684 N N . LYS A 1 85 ? -11.937 7.732 7.694 1.00 93.88 85 LYS A N 1
ATOM 685 C CA . LYS A 1 85 ? -11.443 8.778 6.772 1.00 93.88 85 LYS A CA 1
ATOM 686 C C . LYS A 1 85 ? -10.229 9.542 7.329 1.00 93.88 85 LYS A C 1
ATOM 688 O O . LYS A 1 85 ? -10.009 10.696 6.970 1.00 93.88 85 LYS A O 1
ATOM 693 N N . THR A 1 86 ? -9.467 8.906 8.212 1.00 95.06 86 THR A N 1
ATOM 694 C CA . THR A 1 86 ? -8.276 9.470 8.866 1.00 95.06 86 THR A CA 1
ATOM 695 C C . THR A 1 86 ? -7.036 8.623 8.604 1.00 95.06 86 THR A C 1
ATOM 697 O O . THR A 1 86 ? -5.969 9.191 8.395 1.00 95.06 86 THR A O 1
ATOM 700 N N . ILE A 1 87 ? -7.164 7.293 8.555 1.00 96.25 87 ILE A N 1
ATOM 701 C CA . ILE A 1 87 ? -6.042 6.398 8.258 1.00 96.25 87 ILE A CA 1
ATOM 702 C C . ILE A 1 87 ? -5.554 6.668 6.825 1.00 96.25 87 ILE A C 1
ATOM 704 O O . ILE A 1 87 ? -6.335 6.649 5.864 1.00 96.25 87 ILE A O 1
ATOM 708 N N . THR A 1 88 ? -4.254 6.941 6.713 1.00 95.56 88 THR A N 1
ATOM 709 C CA . THR A 1 88 ? -3.514 7.187 5.469 1.00 95.56 88 THR A CA 1
ATOM 710 C C . THR A 1 88 ? -2.450 6.124 5.200 1.00 95.56 88 THR A C 1
ATOM 712 O O . THR A 1 88 ? -2.121 5.883 4.041 1.00 95.56 88 THR A O 1
ATOM 715 N N . SER A 1 89 ? -1.927 5.474 6.243 1.00 96.06 89 SER A N 1
ATOM 716 C CA . SER A 1 89 ? -0.975 4.365 6.135 1.00 96.06 89 SER A CA 1
ATOM 717 C C . SER A 1 89 ? -1.518 3.120 6.826 1.00 96.06 89 SER A C 1
ATOM 719 O O . SER A 1 89 ? -1.949 3.200 7.978 1.00 96.06 89 SER A O 1
ATOM 721 N N . LEU A 1 90 ? -1.488 1.987 6.126 1.00 98.12 90 LEU A N 1
ATOM 722 C CA . LEU A 1 90 ? -1.885 0.679 6.637 1.00 98.12 90 LEU A CA 1
ATOM 723 C C . LEU A 1 90 ? -0.791 -0.355 6.340 1.00 98.12 90 LEU A C 1
ATOM 725 O O . LEU A 1 90 ? -0.487 -0.591 5.173 1.00 98.12 90 LEU A O 1
ATOM 729 N N . ASN A 1 91 ? -0.239 -0.986 7.376 1.00 98.38 91 ASN A N 1
ATOM 730 C CA . ASN A 1 91 ? 0.661 -2.132 7.253 1.00 98.38 91 ASN A CA 1
ATOM 731 C C . ASN A 1 91 ? -0.048 -3.412 7.724 1.00 98.38 91 ASN A C 1
ATOM 733 O O . ASN A 1 91 ? -0.526 -3.479 8.857 1.00 98.38 91 ASN A O 1
ATOM 737 N N . LEU A 1 92 ? -0.124 -4.400 6.830 1.00 98.25 92 LEU A N 1
ATOM 738 C CA . LEU A 1 92 ? -0.661 -5.746 7.048 1.00 98.25 92 LEU A CA 1
ATOM 739 C C . LEU A 1 92 ? 0.348 -6.832 6.624 1.00 98.25 92 LEU A C 1
ATOM 741 O O . LEU A 1 92 ? -0.045 -7.967 6.336 1.00 98.25 92 LEU A O 1
ATOM 745 N N . SER A 1 93 ? 1.638 -6.503 6.545 1.00 97.88 93 SER A N 1
ATOM 746 C CA . SER A 1 93 ? 2.666 -7.455 6.116 1.00 97.88 93 SER A CA 1
ATOM 747 C C . SER A 1 93 ? 2.856 -8.623 7.093 1.00 97.88 93 SER A C 1
ATOM 749 O O . SER A 1 93 ? 2.504 -8.521 8.265 1.00 97.88 93 SER A O 1
ATOM 751 N N . GLY A 1 94 ? 3.366 -9.758 6.612 1.00 96.69 94 GLY A N 1
ATOM 752 C CA . GLY A 1 94 ? 3.702 -10.906 7.472 1.00 96.69 94 GLY A CA 1
ATOM 753 C C . GLY A 1 94 ? 2.497 -11.630 8.087 1.00 96.69 94 GLY A C 1
ATOM 754 O O . GLY A 1 94 ? 2.607 -12.265 9.131 1.00 96.69 94 GLY A O 1
ATOM 755 N N . ASN A 1 95 ? 1.324 -11.529 7.461 1.00 97.62 95 ASN A N 1
ATOM 756 C CA . ASN A 1 95 ? 0.099 -12.193 7.900 1.00 97.62 95 ASN A CA 1
ATOM 757 C C . ASN A 1 95 ? -0.235 -13.402 6.991 1.00 97.62 95 ASN A C 1
ATOM 759 O O . ASN A 1 95 ? 0.505 -13.761 6.074 1.00 97.62 95 ASN A O 1
ATOM 763 N N . TYR A 1 96 ? -1.366 -14.069 7.234 1.00 96.06 96 TYR A N 1
ATOM 764 C CA . TYR A 1 96 ? -1.869 -15.173 6.404 1.00 96.06 96 TYR A CA 1
ATOM 765 C C . TYR A 1 96 ? -3.033 -14.737 5.514 1.00 96.06 96 TYR A C 1
ATOM 767 O O . TYR A 1 96 ? -4.026 -15.454 5.370 1.00 96.06 96 TYR A O 1
ATOM 775 N N . ILE A 1 97 ? -2.910 -13.553 4.916 1.00 97.31 97 ILE A N 1
ATOM 776 C CA . ILE A 1 97 ? -3.928 -12.997 4.028 1.00 97.31 97 ILE A CA 1
ATOM 777 C C . ILE A 1 97 ? -3.836 -13.719 2.686 1.00 97.31 97 ILE A C 1
ATOM 779 O O . ILE A 1 97 ? -2.779 -13.740 2.048 1.00 97.31 97 ILE A O 1
ATOM 783 N N . GLU A 1 98 ? -4.942 -14.321 2.264 1.00 95.75 98 GLU A N 1
ATOM 784 C CA . GLU A 1 98 ? -5.049 -15.026 0.996 1.00 95.75 98 GLU A CA 1
ATOM 785 C C . GLU A 1 98 ? -5.950 -14.229 0.033 1.00 95.75 98 GLU A C 1
ATOM 787 O O . GLU A 1 98 ? -5.947 -12.997 0.002 1.00 95.75 98 GLU A O 1
ATOM 792 N N . GLU A 1 99 ? -6.682 -14.918 -0.835 1.00 94.25 99 GLU A N 1
ATOM 793 C CA . GLU A 1 99 ? -7.414 -14.301 -1.938 1.00 94.25 99 GLU A CA 1
ATOM 794 C C . GLU A 1 99 ? -8.588 -13.424 -1.472 1.00 94.25 99 GLU A C 1
ATOM 796 O O . GLU A 1 99 ? -8.775 -12.325 -1.998 1.00 94.25 99 GLU A O 1
ATOM 801 N N . ALA A 1 100 ? -9.364 -13.861 -0.472 1.00 97.56 100 ALA A N 1
ATOM 802 C CA . ALA A 1 100 ? -10.592 -13.161 -0.094 1.00 97.56 100 ALA A CA 1
ATOM 803 C C . ALA A 1 100 ? -10.314 -11.880 0.710 1.00 97.56 100 ALA A C 1
ATOM 805 O O . ALA A 1 100 ? -10.988 -10.869 0.495 1.00 97.56 100 ALA A O 1
ATOM 806 N N . GLY A 1 101 ? -9.291 -11.879 1.573 1.00 98.06 101 GLY A N 1
ATOM 807 C CA . GLY A 1 101 ? -8.865 -10.689 2.310 1.00 98.06 101 GLY A CA 1
ATOM 808 C C . GLY A 1 101 ? -8.324 -9.607 1.374 1.00 98.06 101 GLY A C 1
ATOM 809 O O . GLY A 1 101 ? -8.705 -8.440 1.480 1.00 98.06 101 GLY A O 1
ATOM 810 N N . VAL A 1 102 ? -7.514 -9.996 0.383 1.00 97.75 102 VAL A N 1
ATOM 811 C CA . VAL A 1 102 ? -6.985 -9.073 -0.637 1.00 97.75 102 VAL A CA 1
ATOM 812 C C . VAL A 1 102 ? -8.106 -8.464 -1.478 1.00 97.75 102 VAL A C 1
ATOM 814 O O . VAL A 1 102 ? -8.111 -7.252 -1.695 1.00 97.75 102 VAL A O 1
ATOM 817 N N . ILE A 1 103 ? -9.082 -9.268 -1.916 1.00 98.25 103 ILE A N 1
ATOM 818 C CA . ILE A 1 103 ? -10.250 -8.776 -2.664 1.00 98.25 103 ILE A CA 1
ATOM 819 C C . ILE A 1 103 ? -11.061 -7.779 -1.820 1.00 98.25 103 ILE A C 1
ATOM 821 O O . ILE A 1 103 ? -11.469 -6.736 -2.334 1.00 98.25 103 ILE A O 1
ATOM 825 N N . ALA A 1 104 ? -11.254 -8.040 -0.523 1.00 98.38 104 ALA A N 1
ATOM 826 C CA . ALA A 1 104 ? -11.973 -7.131 0.368 1.00 98.38 104 ALA A CA 1
ATOM 827 C C . ALA A 1 104 ? -11.258 -5.775 0.529 1.00 98.38 104 ALA A C 1
ATOM 829 O O . ALA A 1 104 ? -11.894 -4.723 0.411 1.00 98.38 104 ALA A O 1
ATOM 830 N N . ILE A 1 105 ? -9.933 -5.785 0.725 1.00 98.12 105 ILE A N 1
ATOM 831 C CA . ILE A 1 105 ? -9.107 -4.566 0.770 1.00 98.12 105 ILE A CA 1
ATOM 832 C C . ILE A 1 105 ? -9.159 -3.821 -0.571 1.00 98.12 105 ILE A C 1
ATOM 834 O O . ILE A 1 105 ? -9.375 -2.608 -0.589 1.00 98.12 105 ILE A O 1
ATOM 838 N N . ALA A 1 106 ? -9.036 -4.531 -1.695 1.00 96.94 106 ALA A N 1
ATOM 839 C CA . ALA A 1 106 ? -9.137 -3.959 -3.036 1.00 96.94 106 ALA A CA 1
ATOM 840 C C . ALA A 1 106 ? -10.486 -3.240 -3.258 1.00 96.94 106 ALA A C 1
ATOM 842 O O . ALA A 1 106 ? -10.508 -2.080 -3.674 1.00 96.94 106 ALA A O 1
ATOM 843 N N . GLU A 1 107 ? -11.611 -3.865 -2.895 1.00 96.19 107 GLU A N 1
ATOM 844 C CA . GLU A 1 107 ? -12.937 -3.233 -2.957 1.00 96.19 107 GLU A CA 1
ATOM 845 C C . GLU A 1 107 ? -13.060 -2.006 -2.042 1.00 96.19 107 GLU A C 1
ATOM 847 O O . GLU A 1 107 ? -13.539 -0.954 -2.476 1.00 96.19 107 GLU A O 1
ATOM 852 N N . ALA A 1 108 ? -12.574 -2.074 -0.798 1.00 96.81 108 ALA A N 1
ATOM 853 C CA . ALA A 1 108 ? -12.581 -0.917 0.099 1.00 96.81 108 ALA A CA 1
ATOM 854 C C . ALA A 1 108 ? -11.782 0.271 -0.481 1.00 96.81 108 ALA A C 1
ATOM 856 O O . ALA A 1 108 ? -12.218 1.424 -0.401 1.00 96.81 108 ALA A O 1
ATOM 857 N N . LEU A 1 109 ? -10.651 -0.001 -1.140 1.00 96.06 109 LEU A N 1
ATOM 858 C CA . LEU A 1 109 ? -9.787 1.000 -1.775 1.00 96.06 109 LEU A CA 1
ATOM 859 C C . LEU A 1 109 ? -10.346 1.590 -3.081 1.00 96.06 109 LEU A C 1
ATOM 861 O O . LEU A 1 109 ? -9.887 2.657 -3.498 1.00 96.06 109 LEU A O 1
ATOM 865 N N . LYS A 1 110 ? -11.358 0.972 -3.709 1.00 90.56 110 LYS A N 1
ATOM 866 C CA . LYS A 1 110 ? -12.101 1.594 -4.825 1.00 90.56 110 LYS A CA 1
ATOM 867 C C . LYS A 1 110 ? -12.915 2.812 -4.348 1.00 90.56 110 LYS A C 1
ATOM 869 O O . LYS A 1 110 ? -13.095 3.756 -5.118 1.00 90.56 110 LYS A O 1
ATOM 874 N N . GLY A 1 111 ? -13.373 2.816 -3.089 1.00 88.06 111 GLY A N 1
ATOM 875 C CA . GLY A 1 111 ? -14.134 3.915 -2.471 1.00 88.06 111 GLY A CA 1
ATOM 876 C C . GLY A 1 111 ? -13.350 4.792 -1.481 1.00 88.06 111 GLY A C 1
ATOM 877 O O . GLY A 1 111 ? -13.696 5.963 -1.294 1.00 88.06 111 GLY A O 1
ATOM 878 N N . ASN A 1 112 ? -12.301 4.261 -0.846 1.00 93.31 112 ASN A N 1
ATOM 879 C CA . ASN A 1 112 ? -11.462 5.008 0.089 1.00 93.31 112 ASN A CA 1
ATOM 880 C C . ASN A 1 112 ? -10.621 6.081 -0.642 1.00 93.31 112 ASN A C 1
ATOM 882 O O . ASN A 1 112 ? -10.116 5.863 -1.742 1.00 93.31 112 ASN A O 1
ATOM 886 N N . LYS A 1 113 ? -10.495 7.266 -0.026 1.00 91.69 113 LYS A N 1
ATOM 887 C CA . LYS A 1 113 ? -9.772 8.435 -0.567 1.00 91.69 113 LYS A CA 1
ATOM 888 C C . LYS A 1 113 ? -8.744 9.009 0.418 1.00 91.69 113 LYS A C 1
ATOM 890 O O . LYS A 1 113 ? -8.428 10.196 0.349 1.00 91.69 113 LYS A O 1
ATOM 895 N N . THR A 1 114 ? -8.295 8.205 1.377 1.00 94.06 114 THR A N 1
ATOM 896 C CA . THR A 1 114 ? -7.417 8.631 2.477 1.00 94.06 114 THR A CA 1
ATOM 897 C C . THR A 1 114 ? -6.162 7.783 2.564 1.00 94.06 114 THR A C 1
ATOM 899 O O . THR A 1 114 ? -5.099 8.342 2.803 1.00 94.06 114 THR A O 1
ATOM 902 N N . ILE A 1 115 ? -6.250 6.481 2.278 1.00 95.31 115 ILE A N 1
ATOM 903 C CA . ILE A 1 115 ? -5.084 5.605 2.164 1.00 95.31 115 ILE A CA 1
ATOM 904 C C . ILE A 1 115 ? -4.181 6.083 1.018 1.00 95.31 115 ILE A C 1
ATOM 906 O O . ILE A 1 115 ? -4.600 6.167 -0.143 1.00 95.31 115 ILE A O 1
ATOM 910 N N . THR A 1 116 ? -2.938 6.392 1.384 1.00 93.94 116 THR A N 1
ATOM 911 C CA . THR A 1 116 ? -1.816 6.747 0.509 1.00 93.94 116 THR A CA 1
ATOM 912 C C . THR A 1 116 ? -0.706 5.698 0.549 1.00 93.94 116 THR A C 1
ATOM 914 O O . THR A 1 116 ? 0.033 5.576 -0.423 1.00 93.94 116 THR A O 1
ATOM 917 N N . SER A 1 117 ? -0.604 4.927 1.635 1.00 95.00 117 SER A N 1
ATOM 918 C CA . SER A 1 117 ? 0.375 3.851 1.812 1.00 95.00 117 SER A CA 1
ATOM 919 C C . SER A 1 117 ? -0.312 2.557 2.239 1.00 95.00 117 SER A C 1
ATOM 921 O O . SER A 1 117 ? -1.100 2.564 3.188 1.00 95.00 117 SER A O 1
ATOM 923 N N . LEU A 1 118 ? -0.005 1.462 1.545 1.00 97.75 118 LEU A N 1
ATOM 924 C CA . LEU A 1 118 ? -0.467 0.117 1.874 1.00 97.75 118 LEU A CA 1
ATOM 925 C C . LEU A 1 118 ? 0.693 -0.873 1.787 1.00 97.75 118 LEU A C 1
ATOM 927 O O . LEU A 1 118 ? 1.364 -0.947 0.757 1.00 97.75 118 LEU A O 1
ATOM 931 N N . ASP A 1 119 ? 0.860 -1.672 2.832 1.00 98.06 119 ASP A N 1
ATOM 932 C CA . ASP A 1 119 ? 1.759 -2.819 2.836 1.00 98.06 119 ASP A CA 1
ATOM 933 C C . ASP A 1 119 ? 0.966 -4.125 2.998 1.00 98.06 119 ASP A C 1
ATOM 935 O O . ASP A 1 119 ? 0.230 -4.304 3.970 1.00 98.06 119 ASP A O 1
ATOM 939 N N . LEU A 1 120 ? 1.097 -5.010 2.007 1.00 97.69 120 LEU A N 1
ATOM 940 C CA . LEU A 1 120 ? 0.581 -6.381 1.977 1.00 97.69 120 LEU A CA 1
ATOM 941 C C . LEU A 1 120 ? 1.723 -7.394 1.752 1.00 97.69 120 LEU A C 1
ATOM 943 O O . LEU A 1 120 ? 1.462 -8.532 1.358 1.00 97.69 120 LEU A O 1
ATOM 947 N N . GLY A 1 121 ? 2.984 -7.014 1.969 1.00 96.44 121 GLY A N 1
ATOM 948 C CA . GLY A 1 121 ? 4.137 -7.890 1.764 1.00 96.44 121 GLY A CA 1
ATOM 949 C C . GLY A 1 121 ? 4.112 -9.141 2.653 1.00 96.44 121 GLY A C 1
ATOM 950 O O . GLY A 1 121 ? 3.458 -9.155 3.691 1.00 96.44 121 GLY A O 1
ATOM 951 N N . TYR A 1 122 ? 4.814 -10.209 2.270 1.00 95.50 122 TYR A N 1
ATOM 952 C CA . TYR A 1 122 ? 4.873 -11.470 3.040 1.00 95.50 122 TYR A CA 1
ATOM 953 C C . TYR A 1 122 ? 3.489 -12.065 3.382 1.00 95.50 122 TYR A C 1
ATOM 955 O O . TYR A 1 122 ? 3.264 -12.548 4.490 1.00 95.50 122 TYR A O 1
ATOM 963 N N . ASN A 1 123 ? 2.553 -12.026 2.434 1.00 96.62 123 ASN A N 1
ATOM 964 C CA . ASN A 1 123 ? 1.243 -12.668 2.542 1.00 96.62 123 ASN A CA 1
ATOM 965 C C . ASN A 1 123 ? 1.135 -13.815 1.514 1.00 96.62 123 ASN A C 1
ATOM 967 O O . ASN A 1 123 ? 2.139 -14.403 1.103 1.00 96.62 123 ASN A O 1
ATOM 971 N N . ARG A 1 124 ? -0.083 -14.198 1.114 1.00 93.19 124 ARG A N 1
ATOM 972 C CA . ARG A 1 124 ? -0.342 -15.280 0.152 1.00 93.19 124 ARG A CA 1
ATOM 973 C C . ARG A 1 124 ? -1.261 -14.819 -0.979 1.00 93.19 124 ARG A C 1
ATOM 975 O O . ARG A 1 124 ? -2.239 -15.499 -1.299 1.00 93.19 124 ARG A O 1
ATOM 982 N N . ILE A 1 125 ? -0.966 -13.667 -1.593 1.00 92.56 125 ILE A N 1
ATOM 983 C CA . ILE A 1 125 ? -1.780 -13.131 -2.698 1.00 92.56 125 ILE A CA 1
ATOM 984 C C . ILE A 1 125 ? -1.809 -14.129 -3.871 1.00 92.56 125 ILE A C 1
ATOM 986 O O . ILE A 1 125 ? -0.826 -14.337 -4.586 1.00 92.56 125 ILE A O 1
ATOM 990 N N . ARG A 1 126 ? -2.977 -14.740 -4.093 1.00 89.56 126 ARG A N 1
ATOM 991 C CA . ARG A 1 126 ? -3.252 -15.636 -5.226 1.00 89.56 126 ARG A CA 1
ATOM 992 C C . ARG A 1 126 ? -3.675 -14.845 -6.468 1.00 89.56 126 ARG A C 1
ATOM 994 O O . ARG A 1 126 ? -3.863 -13.632 -6.421 1.00 89.56 126 ARG A O 1
ATOM 1001 N N . GLU A 1 127 ? -3.830 -15.535 -7.597 1.00 90.62 127 GLU A N 1
ATOM 1002 C CA . GLU A 1 127 ? -4.047 -14.937 -8.924 1.00 90.62 127 GLU A CA 1
ATOM 1003 C C . GLU A 1 127 ? -5.195 -13.911 -8.975 1.00 90.62 127 GLU A C 1
ATOM 1005 O O . GLU A 1 127 ? -4.979 -12.791 -9.440 1.00 90.62 127 GLU A O 1
ATOM 1010 N N . ALA A 1 128 ? -6.375 -14.219 -8.424 1.00 93.44 128 ALA A N 1
ATOM 1011 C CA . ALA A 1 128 ? -7.484 -13.259 -8.408 1.00 93.44 128 ALA A CA 1
ATOM 1012 C C . ALA A 1 128 ? -7.238 -12.061 -7.470 1.00 93.44 128 ALA A C 1
ATOM 1014 O O . ALA A 1 128 ? -7.726 -10.965 -7.742 1.00 93.44 128 ALA A O 1
ATOM 1015 N N . GLY A 1 129 ? -6.427 -12.227 -6.418 1.00 95.56 129 GLY A N 1
ATOM 1016 C CA . GLY A 1 129 ? -5.972 -11.124 -5.570 1.00 95.56 129 GLY A CA 1
ATOM 1017 C C . GLY A 1 129 ? -5.121 -10.118 -6.353 1.00 95.56 129 GLY A C 1
ATOM 1018 O O . GLY A 1 129 ? -5.371 -8.915 -6.283 1.00 95.56 129 GLY A O 1
ATOM 1019 N N . TRP A 1 130 ? -4.192 -10.598 -7.188 1.00 94.62 130 TRP A N 1
ATOM 1020 C CA . TRP A 1 130 ? -3.414 -9.741 -8.095 1.00 94.62 130 TRP A CA 1
ATOM 1021 C C . TRP A 1 130 ? -4.298 -9.014 -9.118 1.00 94.62 130 TRP A C 1
ATOM 1023 O O . TRP A 1 130 ? -4.099 -7.823 -9.363 1.00 94.62 130 TRP A O 1
ATOM 1033 N N . ILE A 1 131 ? -5.307 -9.694 -9.674 1.00 95.56 131 ILE A N 1
ATOM 1034 C CA . ILE A 1 131 ? -6.286 -9.085 -10.591 1.00 95.56 131 ILE A CA 1
ATOM 1035 C C . ILE A 1 131 ? -7.096 -7.991 -9.872 1.00 95.56 131 ILE A C 1
ATOM 1037 O O . ILE A 1 131 ? -7.236 -6.886 -10.398 1.00 95.56 131 ILE A O 1
ATOM 1041 N N . ALA A 1 132 ? -7.568 -8.241 -8.647 1.00 96.88 132 ALA A N 1
ATOM 1042 C CA . ALA A 1 132 ? -8.319 -7.265 -7.856 1.00 96.88 132 ALA A CA 1
ATOM 1043 C C . ALA A 1 132 ? -7.480 -6.026 -7.486 1.00 96.88 132 ALA A C 1
ATOM 1045 O O . ALA A 1 132 ? -7.974 -4.892 -7.566 1.00 96.88 132 ALA A O 1
ATOM 1046 N N . ILE A 1 133 ? -6.198 -6.214 -7.147 1.00 96.81 133 ILE A N 1
ATOM 1047 C CA . ILE A 1 133 ? -5.245 -5.113 -6.947 1.00 96.81 133 ILE A CA 1
ATOM 1048 C C . ILE A 1 133 ? -5.073 -4.327 -8.253 1.00 96.81 133 ILE A C 1
ATOM 1050 O O . ILE A 1 133 ? -5.195 -3.102 -8.242 1.00 96.81 133 ILE A O 1
ATOM 1054 N N . ALA A 1 134 ? -4.869 -4.997 -9.391 1.00 96.12 134 ALA A N 1
ATOM 1055 C CA . ALA A 1 134 ? -4.725 -4.347 -10.694 1.00 96.12 134 ALA A CA 1
ATOM 1056 C C . ALA A 1 134 ? -5.962 -3.511 -11.089 1.00 96.12 134 ALA A C 1
ATOM 1058 O O . ALA A 1 134 ? -5.826 -2.353 -11.489 1.00 96.12 134 ALA A O 1
ATOM 1059 N N . GLU A 1 135 ? -7.181 -4.034 -10.924 1.00 96.00 135 GLU A N 1
ATOM 1060 C CA . GLU A 1 135 ? -8.409 -3.252 -11.139 1.00 96.00 135 GLU A CA 1
ATOM 1061 C C . GLU A 1 135 ? -8.487 -2.015 -10.238 1.00 96.00 135 GLU A C 1
ATOM 1063 O O . GLU A 1 135 ? -8.909 -0.932 -10.662 1.00 96.00 135 GLU A O 1
ATOM 1068 N N . THR A 1 136 ? -8.098 -2.185 -8.975 1.00 95.44 136 THR A N 1
ATOM 1069 C CA . THR A 1 136 ? -8.103 -1.118 -7.976 1.00 95.44 136 THR A CA 1
ATOM 1070 C C . THR A 1 136 ? -7.076 -0.054 -8.328 1.00 95.44 136 THR A C 1
ATOM 1072 O O . THR A 1 136 ? -7.404 1.127 -8.265 1.00 95.44 136 THR A O 1
ATOM 1075 N N . LEU A 1 137 ? -5.891 -0.428 -8.815 1.00 95.62 137 LEU A N 1
ATOM 1076 C CA . LEU A 1 137 ? -4.880 0.508 -9.304 1.00 95.62 137 LEU A CA 1
ATOM 1077 C C . LEU A 1 137 ? -5.378 1.346 -10.492 1.00 95.62 137 LEU A C 1
ATOM 1079 O O . LEU A 1 137 ? -5.147 2.555 -10.505 1.00 95.62 137 LEU A O 1
ATOM 1083 N N . ARG A 1 138 ? -6.129 0.784 -11.452 1.00 94.50 138 ARG A N 1
ATOM 1084 C CA . ARG A 1 138 ? -6.705 1.587 -12.558 1.00 94.50 138 ARG A CA 1
ATOM 1085 C C . ARG A 1 138 ? -7.629 2.702 -12.033 1.00 94.50 138 ARG A C 1
ATOM 1087 O O . ARG A 1 138 ? -7.605 3.834 -12.532 1.00 94.50 138 ARG A O 1
ATOM 1094 N N . LYS A 1 139 ? -8.405 2.424 -10.978 1.00 92.50 139 LYS A N 1
ATOM 1095 C CA . LYS A 1 139 ? -9.447 3.325 -10.439 1.00 92.50 139 LYS A CA 1
ATOM 1096 C C . LYS A 1 139 ? -8.977 4.249 -9.313 1.00 92.50 139 LYS A C 1
ATOM 1098 O O . LYS A 1 139 ? -9.350 5.421 -9.320 1.00 92.50 139 LYS A O 1
ATOM 1103 N N . ASN A 1 140 ? -8.173 3.765 -8.371 1.00 93.19 140 ASN A N 1
ATOM 1104 C CA . ASN A 1 140 ? -7.739 4.515 -7.194 1.00 93.19 140 ASN A CA 1
ATOM 1105 C C . ASN A 1 140 ? -6.861 5.720 -7.595 1.00 93.19 140 ASN A C 1
ATOM 1107 O O . ASN A 1 140 ? -6.119 5.672 -8.583 1.00 93.19 140 ASN A O 1
ATOM 1111 N N . LYS A 1 141 ? -7.002 6.829 -6.854 1.00 90.56 141 LYS A N 1
ATOM 1112 C CA . LYS A 1 141 ? -6.311 8.109 -7.102 1.00 90.56 141 LYS A CA 1
ATOM 1113 C C . LYS A 1 141 ? -5.617 8.688 -5.861 1.00 90.56 141 LYS A C 1
ATOM 1115 O O . LYS A 1 141 ? -5.357 9.888 -5.826 1.00 90.56 141 LYS A O 1
ATOM 1120 N N . THR A 1 142 ? -5.340 7.864 -4.848 1.00 91.56 142 THR A N 1
ATOM 1121 C CA . THR A 1 142 ? -4.733 8.299 -3.575 1.00 91.56 142 THR A CA 1
ATOM 1122 C C . THR A 1 142 ? -3.543 7.456 -3.137 1.00 91.56 142 THR A C 1
ATOM 1124 O O . THR A 1 142 ? -2.623 8.015 -2.552 1.00 91.56 142 THR A O 1
ATOM 1127 N N . LEU A 1 143 ? -3.528 6.159 -3.450 1.00 93.19 143 LEU A N 1
ATOM 1128 C CA . LEU A 1 143 ? -2.435 5.246 -3.134 1.00 93.19 143 LEU A CA 1
ATOM 1129 C C . LEU A 1 143 ? -1.178 5.621 -3.938 1.00 93.19 143 LEU A C 1
ATOM 1131 O O . LEU A 1 143 ? -1.192 5.571 -5.169 1.00 93.19 143 LEU A O 1
ATOM 1135 N N . THR A 1 144 ? -0.114 6.013 -3.237 1.00 92.12 144 THR A N 1
ATOM 1136 C CA . THR A 1 144 ? 1.189 6.405 -3.799 1.00 92.12 144 THR A CA 1
ATOM 1137 C C . THR A 1 144 ? 2.282 5.381 -3.486 1.00 92.12 144 THR A C 1
ATOM 1139 O O . THR A 1 144 ? 3.184 5.193 -4.307 1.00 92.12 144 THR A O 1
ATOM 1142 N N . LEU A 1 145 ? 2.192 4.697 -2.341 1.00 92.94 145 LEU A N 1
ATOM 1143 C CA . LEU A 1 145 ? 3.109 3.639 -1.909 1.00 92.94 145 LEU A CA 1
ATOM 1144 C C . LEU A 1 145 ? 2.349 2.316 -1.811 1.00 92.94 145 LEU A C 1
ATOM 1146 O O . LEU A 1 145 ? 1.282 2.264 -1.194 1.00 92.94 145 LEU A O 1
ATOM 1150 N N . LEU A 1 146 ? 2.898 1.262 -2.406 1.00 95.62 146 LEU A N 1
ATOM 1151 C CA . LEU A 1 146 ? 2.305 -0.069 -2.374 1.00 95.62 146 LEU A CA 1
ATOM 1152 C C . LEU A 1 146 ? 3.397 -1.137 -2.262 1.00 95.62 146 LEU A C 1
ATOM 1154 O O . LEU A 1 146 ? 4.184 -1.306 -3.190 1.00 95.62 146 LEU A O 1
ATOM 1158 N N . ASN A 1 147 ? 3.431 -1.867 -1.149 1.00 95.44 147 ASN A N 1
ATOM 1159 C CA . ASN A 1 147 ? 4.281 -3.047 -0.998 1.00 95.44 147 ASN A CA 1
ATOM 1160 C C . ASN A 1 147 ? 3.450 -4.320 -1.198 1.00 95.44 147 ASN A C 1
ATOM 1162 O O . ASN A 1 147 ? 2.431 -4.522 -0.535 1.00 95.44 147 ASN A O 1
ATOM 1166 N N . LEU A 1 148 ? 3.884 -5.146 -2.150 1.00 95.06 148 LEU A N 1
ATOM 1167 C CA . LEU A 1 148 ? 3.310 -6.445 -2.495 1.00 95.06 148 LEU A CA 1
ATOM 1168 C C . LEU A 1 148 ? 4.373 -7.556 -2.496 1.00 95.06 148 LEU A C 1
ATOM 1170 O O . LEU A 1 148 ? 4.043 -8.677 -2.869 1.00 95.06 148 LEU A O 1
ATOM 1174 N N . GLY A 1 149 ? 5.612 -7.281 -2.078 1.00 92.69 149 GLY A N 1
ATOM 1175 C CA . GLY A 1 149 ? 6.716 -8.238 -2.137 1.00 92.69 149 GLY A CA 1
ATOM 1176 C C . GLY A 1 149 ? 6.460 -9.520 -1.337 1.00 92.69 149 GLY A C 1
ATOM 1177 O O . GLY A 1 149 ? 5.626 -9.565 -0.435 1.00 92.69 149 GLY A O 1
ATOM 1178 N N . TYR A 1 150 ? 7.211 -10.578 -1.635 1.00 91.50 150 TYR A N 1
ATOM 1179 C CA . TYR A 1 150 ? 7.121 -11.887 -0.975 1.00 91.50 150 TYR A CA 1
ATOM 1180 C C . TYR A 1 150 ? 5.725 -12.536 -1.066 1.00 91.50 150 TYR A C 1
ATOM 1182 O O . TYR A 1 150 ? 5.356 -13.335 -0.208 1.00 91.50 150 TYR A O 1
ATOM 1190 N N . ASN A 1 151 ? 4.957 -12.235 -2.120 1.00 91.44 151 ASN A N 1
ATOM 1191 C CA . ASN A 1 151 ? 3.636 -12.820 -2.375 1.00 91.44 151 ASN A CA 1
ATOM 1192 C C . ASN A 1 151 ? 3.618 -13.818 -3.547 1.00 91.44 151 ASN A C 1
ATOM 1194 O O . ASN A 1 151 ? 2.566 -14.358 -3.891 1.00 91.44 151 ASN A O 1
ATOM 1198 N N . ASN A 1 152 ? 4.782 -14.099 -4.139 1.00 85.00 152 ASN A N 1
ATOM 1199 C CA . ASN A 1 152 ? 4.968 -15.012 -5.264 1.00 85.00 152 ASN A CA 1
ATOM 1200 C C . ASN A 1 152 ? 4.151 -14.600 -6.502 1.00 85.00 152 ASN A C 1
ATOM 1202 O O . ASN A 1 152 ? 3.362 -15.396 -7.028 1.00 85.00 152 ASN A O 1
ATOM 1206 N N . ILE A 1 153 ? 4.350 -13.363 -6.986 1.00 86.69 153 ILE A N 1
ATOM 1207 C CA . ILE A 1 153 ? 3.754 -12.936 -8.262 1.00 86.69 153 ILE A CA 1
ATOM 1208 C C . ILE A 1 153 ? 4.086 -13.945 -9.371 1.00 86.69 153 ILE A C 1
ATOM 1210 O O . ILE A 1 153 ? 5.225 -14.390 -9.532 1.00 86.69 153 ILE A O 1
ATOM 1214 N N . ARG A 1 154 ? 3.071 -14.305 -10.155 1.00 83.12 154 ARG A N 1
ATOM 1215 C CA . ARG A 1 154 ? 3.207 -15.135 -11.360 1.00 83.12 154 ARG A CA 1
ATOM 1216 C C . ARG A 1 154 ? 2.984 -14.284 -12.605 1.00 83.12 154 ARG A C 1
ATOM 1218 O O . ARG A 1 154 ? 2.481 -13.168 -12.506 1.00 83.12 154 ARG A O 1
ATOM 1225 N N . GLU A 1 155 ? 3.310 -14.828 -13.779 1.00 82.56 155 GLU A N 1
ATOM 1226 C CA . GLU A 1 155 ? 3.239 -14.126 -15.075 1.00 82.56 155 GLU A CA 1
ATOM 1227 C C . GLU A 1 155 ? 1.892 -13.399 -15.288 1.00 82.56 155 GLU A C 1
ATOM 1229 O O . GLU A 1 155 ? 1.896 -12.215 -15.610 1.00 82.56 155 GLU A O 1
ATOM 1234 N N . ALA A 1 156 ? 0.755 -14.044 -14.993 1.00 85.94 156 ALA A N 1
ATOM 1235 C CA . ALA A 1 156 ? -0.576 -13.431 -15.093 1.00 85.94 156 ALA A CA 1
ATOM 1236 C C . ALA A 1 156 ? -0.785 -12.238 -14.134 1.00 85.94 156 ALA A C 1
ATOM 1238 O O . ALA A 1 156 ? -1.247 -11.177 -14.557 1.00 85.94 156 ALA A O 1
ATOM 1239 N N . GLY A 1 157 ? -0.400 -12.382 -12.860 1.00 88.69 157 GLY A N 1
ATOM 1240 C CA . GLY A 1 157 ? -0.495 -11.306 -11.867 1.00 88.69 157 GLY A CA 1
ATOM 1241 C C . GLY A 1 157 ? 0.405 -10.120 -12.216 1.00 88.69 157 GLY A C 1
ATOM 1242 O O . GLY A 1 157 ? -0.025 -8.970 -12.148 1.00 88.69 157 GLY A O 1
ATOM 1243 N N . TRP A 1 158 ? 1.625 -10.397 -12.685 1.00 85.94 158 TRP A N 1
ATOM 1244 C CA . TRP A 1 158 ? 2.557 -9.373 -13.151 1.00 85.94 158 TRP A CA 1
ATOM 1245 C C . TRP A 1 158 ? 2.011 -8.603 -14.361 1.00 85.94 158 TRP A C 1
ATOM 1247 O O . TRP A 1 158 ? 2.029 -7.374 -14.352 1.00 85.94 158 TRP A O 1
ATOM 1257 N N . ILE A 1 159 ? 1.475 -9.297 -15.372 1.00 87.31 159 ILE A N 1
ATOM 1258 C CA . ILE A 1 159 ? 0.866 -8.657 -16.550 1.00 87.31 159 ILE A CA 1
ATOM 1259 C C . ILE A 1 159 ? -0.287 -7.736 -16.128 1.00 87.31 159 ILE A C 1
ATOM 1261 O O . ILE A 1 159 ? -0.335 -6.585 -16.563 1.00 87.31 159 ILE A O 1
ATOM 1265 N N . ALA A 1 160 ? -1.170 -8.196 -15.233 1.00 92.06 160 ALA A N 1
ATOM 1266 C CA . ALA A 1 160 ? -2.293 -7.398 -14.743 1.00 92.06 160 ALA A CA 1
ATOM 1267 C C . ALA A 1 160 ? -1.832 -6.109 -14.032 1.00 92.06 160 ALA A C 1
ATOM 1269 O O . ALA A 1 160 ? -2.343 -5.023 -14.328 1.00 92.06 160 ALA A O 1
ATOM 1270 N N . ILE A 1 161 ? -0.839 -6.209 -13.139 1.00 92.62 161 ILE A N 1
ATOM 1271 C CA . ILE A 1 161 ? -0.237 -5.056 -12.448 1.00 92.62 161 ILE A CA 1
ATOM 1272 C C . ILE A 1 161 ? 0.443 -4.111 -13.450 1.00 92.62 161 ILE A C 1
ATOM 1274 O O . ILE A 1 161 ? 0.209 -2.901 -13.408 1.00 92.62 161 ILE A O 1
ATOM 1278 N N . ALA A 1 162 ? 1.227 -4.639 -14.394 1.00 90.44 162 ALA A N 1
ATOM 1279 C CA . ALA A 1 162 ? 1.926 -3.840 -15.395 1.00 90.44 162 ALA A CA 1
ATOM 1280 C C . ALA A 1 162 ? 0.959 -3.069 -16.312 1.00 90.44 162 ALA A C 1
ATOM 1282 O O . ALA A 1 162 ? 1.187 -1.892 -16.590 1.00 90.44 162 ALA A O 1
ATOM 1283 N N . GLU A 1 163 ? -0.147 -3.681 -16.747 1.00 91.69 163 GLU A N 1
ATOM 1284 C CA . GLU A 1 163 ? -1.210 -2.978 -17.476 1.00 91.69 163 GLU A CA 1
ATOM 1285 C C . GLU A 1 163 ? -1.870 -1.884 -16.635 1.00 91.69 163 GLU A C 1
ATOM 1287 O O . GLU A 1 163 ? -2.007 -0.750 -17.095 1.00 91.69 163 GLU A O 1
ATOM 1292 N N . ALA A 1 164 ? -2.239 -2.190 -15.389 1.00 95.06 164 ALA A N 1
ATOM 1293 C CA . ALA A 1 164 ? -2.869 -1.215 -14.507 1.00 95.06 164 ALA A CA 1
ATOM 1294 C C . ALA A 1 164 ? -1.973 0.007 -14.249 1.00 95.06 164 ALA A C 1
ATOM 1296 O O . ALA A 1 164 ? -2.458 1.138 -14.184 1.00 95.06 164 ALA A O 1
ATOM 1297 N N . LEU A 1 165 ? -0.657 -0.200 -14.161 1.00 95.12 165 LEU A N 1
ATOM 1298 C CA . LEU A 1 165 ? 0.335 0.862 -14.007 1.00 95.12 165 LEU A CA 1
ATOM 1299 C C . LEU A 1 165 ? 0.632 1.620 -15.313 1.00 95.12 165 LEU A C 1
ATOM 1301 O O . LEU A 1 165 ? 1.127 2.745 -15.249 1.00 95.12 165 LEU A O 1
ATOM 1305 N N . LYS A 1 166 ? 0.300 1.093 -16.503 1.00 93.06 166 LYS A N 1
ATOM 1306 C CA . LYS A 1 166 ? 0.337 1.900 -17.743 1.00 93.06 166 LYS A CA 1
ATOM 1307 C C . LYS A 1 166 ? -0.704 3.028 -17.668 1.00 93.06 166 LYS A C 1
ATOM 1309 O O . LYS A 1 166 ? -0.412 4.147 -18.097 1.00 93.06 166 LYS A O 1
ATOM 1314 N N . GLU A 1 167 ? -1.856 2.773 -17.043 1.00 92.69 167 GLU A N 1
ATOM 1315 C CA . GLU A 1 167 ? -2.931 3.748 -16.797 1.00 92.69 167 GLU A CA 1
ATOM 1316 C C . GLU A 1 167 ? -2.725 4.588 -15.516 1.00 92.69 167 GLU A C 1
ATOM 1318 O O . GLU A 1 167 ? -2.962 5.800 -15.516 1.00 92.69 167 GLU A O 1
ATOM 1323 N N . ASN A 1 168 ? -2.285 3.980 -14.408 1.00 93.88 168 ASN A N 1
ATOM 1324 C CA . ASN A 1 168 ? -2.133 4.666 -13.122 1.00 93.88 168 ASN A CA 1
ATOM 1325 C C . ASN A 1 168 ? -0.878 5.562 -13.094 1.00 93.88 168 ASN A C 1
ATOM 1327 O O . ASN A 1 168 ? 0.249 5.082 -13.165 1.00 93.88 168 ASN A O 1
ATOM 1331 N N . LYS A 1 169 ? -1.078 6.877 -12.931 1.00 91.12 169 LYS A N 1
ATOM 1332 C CA . LYS A 1 169 ? -0.008 7.887 -12.786 1.00 91.12 169 LYS A CA 1
ATOM 1333 C C . LYS A 1 169 ? 0.116 8.440 -11.353 1.00 91.12 169 LYS A C 1
ATOM 1335 O O . LYS A 1 169 ? 0.518 9.586 -11.166 1.00 91.12 169 LYS A O 1
ATOM 1340 N N . ILE A 1 170 ? -0.299 7.656 -10.357 1.00 91.06 170 ILE A N 1
ATOM 1341 C CA . ILE A 1 170 ? -0.418 8.046 -8.941 1.00 91.06 170 ILE A CA 1
ATOM 1342 C C . ILE A 1 170 ? 0.558 7.254 -8.066 1.00 91.06 170 ILE A C 1
ATOM 1344 O O . ILE A 1 170 ? 1.200 7.852 -7.209 1.00 91.06 170 ILE A O 1
ATOM 1348 N N . ILE A 1 171 ? 0.720 5.951 -8.322 1.00 92.25 171 ILE A N 1
ATOM 1349 C CA . ILE A 1 171 ? 1.747 5.122 -7.686 1.00 92.25 171 ILE A CA 1
ATOM 1350 C C . ILE A 1 171 ? 3.127 5.693 -8.013 1.00 92.25 171 ILE A C 1
ATOM 1352 O O . ILE A 1 171 ? 3.444 6.009 -9.168 1.00 92.25 171 ILE A O 1
ATOM 1356 N N . THR A 1 172 ? 3.930 5.826 -6.963 1.00 91.50 172 THR A N 1
ATOM 1357 C CA . THR A 1 172 ? 5.280 6.388 -6.983 1.00 91.50 172 THR A CA 1
ATOM 1358 C C . THR A 1 172 ? 6.333 5.432 -6.447 1.00 91.50 172 THR A C 1
ATOM 1360 O O . THR A 1 172 ? 7.460 5.486 -6.931 1.00 91.50 172 THR A O 1
ATOM 1363 N N . SER A 1 173 ? 5.977 4.570 -5.491 1.00 91.75 173 SER A N 1
ATOM 1364 C CA . SER A 1 173 ? 6.836 3.490 -5.001 1.00 91.75 173 SER A CA 1
ATOM 1365 C C . SER A 1 173 ? 6.056 2.181 -5.003 1.00 91.75 173 SER A C 1
ATOM 1367 O O . SER A 1 173 ? 4.889 2.154 -4.597 1.00 91.75 173 SER A O 1
ATOM 1369 N N . LEU A 1 174 ? 6.688 1.132 -5.523 1.00 92.88 174 LEU A N 1
ATOM 1370 C CA . LEU A 1 174 ? 6.124 -0.205 -5.655 1.00 92.88 174 LEU A CA 1
ATOM 1371 C C . LEU A 1 174 ? 7.167 -1.245 -5.241 1.00 92.88 174 LEU A C 1
ATOM 1373 O O . LEU A 1 174 ? 8.192 -1.390 -5.904 1.00 92.88 174 LEU A O 1
ATOM 1377 N N . ASP A 1 175 ? 6.898 -1.999 -4.184 1.00 91.50 175 ASP A N 1
ATOM 1378 C CA . ASP A 1 175 ? 7.751 -3.120 -3.790 1.00 91.50 175 ASP A CA 1
ATOM 1379 C C . ASP A 1 175 ? 7.169 -4.438 -4.324 1.00 91.50 175 ASP A C 1
ATOM 1381 O O . ASP A 1 175 ? 6.004 -4.758 -4.080 1.00 91.50 175 ASP A O 1
ATOM 1385 N N . LEU A 1 176 ? 7.989 -5.158 -5.094 1.00 88.75 176 LEU A N 1
ATOM 1386 C CA . LEU A 1 176 ? 7.748 -6.501 -5.634 1.00 88.75 176 LEU A CA 1
ATOM 1387 C C . LEU A 1 176 ? 8.991 -7.381 -5.387 1.00 88.75 176 LEU A C 1
ATOM 1389 O O . LEU A 1 176 ? 9.436 -8.162 -6.236 1.00 88.75 176 LEU A O 1
ATOM 1393 N N . SER A 1 177 ? 9.648 -7.186 -4.244 1.00 84.25 177 SER A N 1
ATOM 1394 C CA . SER A 1 177 ? 10.849 -7.928 -3.873 1.00 84.25 177 SER A CA 1
ATOM 1395 C C . SER A 1 177 ? 10.525 -9.376 -3.489 1.00 84.25 177 SER A C 1
ATOM 1397 O O . SER A 1 177 ? 9.503 -9.670 -2.888 1.00 84.25 177 SER A O 1
ATOM 1399 N N . ASP A 1 178 ? 11.395 -10.307 -3.895 1.00 77.19 178 ASP A N 1
ATOM 1400 C CA . ASP A 1 178 ? 11.228 -11.775 -3.780 1.00 77.19 178 ASP A CA 1
ATOM 1401 C C . ASP A 1 178 ? 9.947 -12.358 -4.411 1.00 77.19 178 ASP A C 1
ATOM 1403 O O . ASP A 1 178 ? 9.641 -13.537 -4.234 1.00 77.19 178 ASP A O 1
ATOM 1407 N N . ASP A 1 179 ? 9.249 -11.571 -5.227 1.00 74.88 179 ASP A N 1
ATOM 1408 C CA . ASP A 1 179 ? 8.305 -12.078 -6.212 1.00 74.88 179 ASP A CA 1
ATOM 1409 C C . ASP A 1 179 ? 9.046 -12.649 -7.435 1.00 74.88 179 ASP A C 1
ATOM 1411 O O . ASP A 1 179 ? 10.126 -12.181 -7.815 1.00 74.88 179 ASP A O 1
ATOM 1415 N N . TYR A 1 180 ? 8.481 -13.680 -8.076 1.00 75.50 180 TYR A N 1
ATOM 1416 C CA . TYR A 1 180 ? 9.156 -14.448 -9.132 1.00 75.50 180 TYR A CA 1
ATOM 1417 C C . TYR A 1 180 ? 9.124 -13.730 -10.498 1.00 75.50 180 TYR A C 1
ATOM 1419 O O . TYR A 1 180 ? 8.460 -14.143 -11.452 1.00 75.50 180 TYR A O 1
ATOM 1427 N N . ILE A 1 181 ? 9.863 -12.625 -10.604 1.00 78.31 181 ILE A N 1
ATOM 1428 C CA . ILE A 1 181 ? 9.954 -11.812 -11.822 1.00 78.31 181 ILE A CA 1
ATOM 1429 C C . ILE A 1 181 ? 11.082 -12.341 -12.713 1.00 78.31 181 ILE A C 1
ATOM 1431 O O . ILE A 1 181 ? 12.259 -12.284 -12.360 1.00 78.31 181 ILE A O 1
ATOM 1435 N N . THR A 1 182 ? 10.723 -12.857 -13.886 1.00 85.12 182 THR A N 1
ATOM 1436 C CA . THR A 1 182 ? 11.677 -13.334 -14.903 1.00 85.12 182 THR A CA 1
ATOM 1437 C C . THR A 1 182 ? 12.165 -12.196 -15.807 1.00 85.12 182 THR A C 1
ATOM 1439 O O . THR A 1 182 ? 11.571 -11.118 -15.833 1.00 85.12 182 THR A O 1
ATOM 1442 N N . ASP A 1 183 ? 13.178 -12.457 -16.639 1.00 87.62 183 ASP A N 1
ATOM 1443 C CA . ASP A 1 183 ? 13.613 -11.564 -17.731 1.00 87.62 183 ASP A CA 1
ATOM 1444 C C . ASP A 1 183 ? 12.443 -11.042 -18.600 1.00 87.62 183 ASP A C 1
ATOM 1446 O O . ASP A 1 183 ? 12.437 -9.875 -18.986 1.00 87.62 183 ASP A O 1
ATOM 1450 N N . LYS A 1 184 ? 11.414 -11.865 -18.871 1.00 85.88 184 LYS A N 1
ATOM 1451 C CA . LYS A 1 184 ? 10.203 -11.414 -19.586 1.00 85.88 184 LYS A CA 1
ATOM 1452 C C . LYS A 1 184 ? 9.434 -10.350 -18.798 1.00 85.88 184 LYS A C 1
ATOM 1454 O O . LYS A 1 184 ? 8.957 -9.377 -19.376 1.00 85.88 184 LYS A O 1
ATOM 1459 N N . GLY A 1 185 ? 9.311 -10.548 -17.485 1.00 85.25 185 GLY A N 1
ATOM 1460 C CA . GLY A 1 185 ? 8.662 -9.595 -16.591 1.00 85.25 185 GLY A CA 1
ATOM 1461 C C . GLY A 1 185 ? 9.421 -8.270 -16.542 1.00 85.25 185 GLY A C 1
ATOM 1462 O O . GLY A 1 185 ? 8.812 -7.214 -16.693 1.00 85.25 185 GLY A O 1
ATOM 1463 N N . ALA A 1 186 ? 10.754 -8.331 -16.461 1.00 88.44 186 ALA A N 1
ATOM 1464 C CA . ALA A 1 186 ? 11.620 -7.155 -16.530 1.00 88.44 186 ALA A CA 1
ATOM 1465 C C . ALA A 1 186 ? 11.466 -6.380 -17.855 1.00 88.44 186 ALA A C 1
ATOM 1467 O O . ALA A 1 186 ? 11.370 -5.157 -17.830 1.00 88.44 186 ALA A O 1
ATOM 1468 N N . ILE A 1 187 ? 11.345 -7.064 -19.000 1.00 90.19 187 ILE A N 1
ATOM 1469 C CA . ILE A 1 187 ? 11.089 -6.421 -20.305 1.00 90.19 187 ILE A CA 1
ATOM 1470 C C . ILE A 1 187 ? 9.737 -5.685 -20.332 1.00 90.19 187 ILE A C 1
ATOM 1472 O O . ILE A 1 187 ? 9.647 -4.581 -20.870 1.00 90.19 187 ILE A O 1
ATOM 1476 N N . GLU A 1 188 ? 8.676 -6.244 -19.743 1.00 88.62 188 GLU A N 1
ATOM 1477 C CA . GLU A 1 188 ? 7.404 -5.514 -19.611 1.00 88.62 188 GLU A CA 1
ATOM 1478 C C . GLU A 1 188 ? 7.489 -4.354 -18.607 1.00 88.62 188 GLU A C 1
ATOM 1480 O O . GLU A 1 188 ? 6.819 -3.336 -18.800 1.00 88.62 188 GLU A O 1
ATOM 1485 N N . LEU A 1 189 ? 8.341 -4.458 -17.581 1.00 89.38 189 LEU A N 1
ATOM 1486 C CA . LEU A 1 189 ? 8.595 -3.356 -16.654 1.00 89.38 189 LEU A CA 1
ATOM 1487 C C . LEU A 1 189 ? 9.336 -2.199 -17.337 1.00 89.38 189 LEU A C 1
ATOM 1489 O O . LEU A 1 189 ? 8.975 -1.043 -17.132 1.00 89.38 189 LEU A O 1
ATOM 1493 N N . ILE A 1 190 ? 10.321 -2.499 -18.182 1.00 92.81 190 ILE A N 1
ATOM 1494 C CA . ILE A 1 190 ? 11.032 -1.517 -19.010 1.00 92.81 190 ILE A CA 1
ATOM 1495 C C . ILE A 1 190 ? 10.017 -0.723 -19.852 1.00 92.81 190 ILE A C 1
ATOM 1497 O O . ILE A 1 190 ? 9.909 0.492 -19.688 1.00 92.81 190 ILE A O 1
ATOM 1501 N N . LYS A 1 191 ? 9.151 -1.404 -20.618 1.00 92.88 191 LYS A N 1
ATOM 1502 C CA . LYS A 1 191 ? 8.069 -0.770 -21.410 1.00 92.88 191 LYS A CA 1
ATOM 1503 C C . LYS A 1 191 ? 7.081 0.044 -20.561 1.00 92.88 191 LYS A C 1
ATOM 1505 O O . LYS A 1 191 ? 6.558 1.080 -20.993 1.00 92.88 191 LYS A O 1
ATOM 1510 N N . LEU A 1 192 ? 6.782 -0.421 -19.347 1.00 93.62 192 LEU A N 1
ATOM 1511 C CA . LEU A 1 192 ? 5.975 0.333 -18.388 1.00 93.62 192 LEU A CA 1
ATOM 1512 C C . LEU A 1 192 ? 6.689 1.631 -17.980 1.00 93.62 192 LEU A C 1
ATOM 1514 O O . LEU A 1 192 ? 6.079 2.692 -18.052 1.00 93.62 192 LEU A O 1
ATOM 1518 N N . LEU A 1 193 ? 7.964 1.584 -17.596 1.00 95.06 193 LEU A N 1
ATOM 1519 C CA . LEU A 1 193 ? 8.725 2.758 -17.152 1.00 95.06 193 LEU A CA 1
ATOM 1520 C C . LEU A 1 193 ? 9.052 3.732 -18.292 1.00 95.06 193 LEU A C 1
ATOM 1522 O O . LEU A 1 193 ? 9.119 4.943 -18.072 1.00 95.06 193 LEU A O 1
ATOM 1526 N N . GLU A 1 194 ? 9.175 3.256 -19.530 1.00 94.44 194 GLU A N 1
ATOM 1527 C CA . GLU A 1 194 ? 9.243 4.109 -20.722 1.00 94.44 194 GLU A CA 1
ATOM 1528 C C . GLU A 1 194 ? 7.997 5.002 -20.854 1.00 94.44 194 GLU A C 1
ATOM 1530 O O . GLU A 1 194 ? 8.128 6.201 -21.115 1.00 94.44 194 GLU A O 1
ATOM 1535 N N . SER A 1 195 ? 6.806 4.453 -20.586 1.00 93.69 195 SER A N 1
ATOM 1536 C CA . SER A 1 195 ? 5.501 5.125 -20.732 1.00 93.69 195 SER A CA 1
ATOM 1537 C C . SER A 1 195 ? 4.908 5.694 -19.428 1.00 93.69 195 SER A C 1
ATOM 1539 O O . SER A 1 195 ? 3.940 6.467 -19.453 1.00 93.69 195 SER A O 1
ATOM 1541 N N . ASN A 1 196 ? 5.467 5.353 -18.266 1.00 94.31 196 ASN A N 1
ATOM 1542 C CA . ASN A 1 196 ? 5.048 5.858 -16.964 1.00 94.31 196 ASN A CA 1
ATOM 1543 C C . ASN A 1 196 ? 6.193 6.552 -16.216 1.00 94.31 196 ASN A C 1
ATOM 1545 O O . ASN A 1 196 ? 7.189 5.937 -15.847 1.00 94.31 196 ASN A O 1
ATOM 1549 N N . LYS A 1 197 ? 5.992 7.849 -15.955 1.00 91.81 197 LYS A N 1
ATOM 1550 C CA . LYS A 1 197 ? 6.916 8.738 -15.239 1.00 91.81 197 LYS A CA 1
ATOM 1551 C C . LYS A 1 197 ? 6.479 9.043 -13.800 1.00 91.81 197 LYS A C 1
ATOM 1553 O O . LYS A 1 197 ? 7.126 9.842 -13.133 1.00 91.81 197 LYS A O 1
ATOM 1558 N N . SER A 1 198 ? 5.378 8.451 -13.314 1.00 91.06 198 SER A N 1
ATOM 1559 C CA . SER A 1 198 ? 4.954 8.618 -11.916 1.00 91.06 198 SER A CA 1
ATOM 1560 C C . SER A 1 198 ? 5.770 7.766 -10.953 1.00 91.06 198 SER A C 1
ATOM 1562 O O . SER A 1 198 ? 5.976 8.200 -9.824 1.00 91.06 198 SER A O 1
ATOM 1564 N N . ILE A 1 199 ? 6.229 6.591 -11.398 1.00 92.44 199 ILE A N 1
ATOM 1565 C CA . ILE A 1 199 ? 6.983 5.638 -10.583 1.00 92.44 199 ILE A CA 1
ATOM 1566 C C . ILE A 1 199 ? 8.433 6.115 -10.456 1.00 92.44 199 ILE A C 1
ATOM 1568 O O . ILE A 1 199 ? 9.131 6.285 -11.458 1.00 92.44 199 ILE A O 1
ATOM 1572 N N . LEU A 1 200 ? 8.854 6.345 -9.213 1.00 90.94 200 LEU A N 1
ATOM 1573 C CA . LEU A 1 200 ? 10.161 6.869 -8.806 1.00 90.94 200 LEU A CA 1
ATOM 1574 C C . LEU A 1 200 ? 10.972 5.826 -8.021 1.00 90.94 200 LEU A C 1
ATOM 1576 O O . LEU A 1 200 ? 12.155 6.029 -7.759 1.00 90.94 200 LEU A O 1
ATOM 1580 N N . GLU A 1 201 ? 10.359 4.714 -7.637 1.00 89.81 201 GLU A N 1
ATOM 1581 C CA . GLU A 1 201 ? 10.999 3.613 -6.930 1.00 89.81 201 GLU A CA 1
ATOM 1582 C C . GLU A 1 201 ? 10.293 2.305 -7.273 1.00 89.81 201 GLU A C 1
ATOM 1584 O O . GLU A 1 201 ? 9.063 2.234 -7.258 1.00 89.81 201 GLU A O 1
ATOM 1589 N N .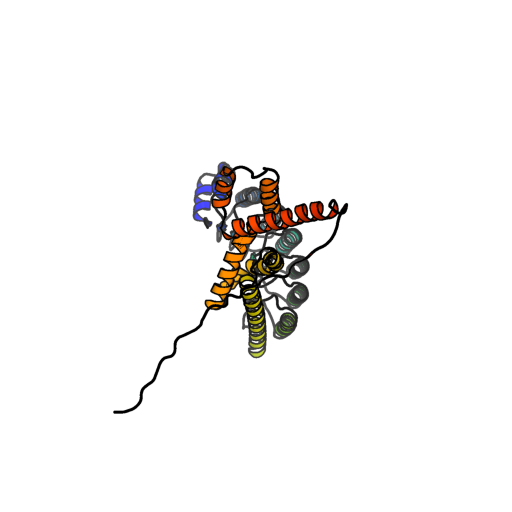 ILE A 1 202 ? 11.082 1.278 -7.585 1.00 89.75 202 ILE A N 1
ATOM 1590 C CA . ILE A 1 202 ? 10.624 -0.107 -7.604 1.00 89.75 202 ILE A CA 1
ATOM 1591 C C . ILE A 1 202 ? 11.680 -0.951 -6.908 1.00 89.75 202 ILE A C 1
ATOM 1593 O O . ILE A 1 202 ? 12.852 -0.889 -7.280 1.00 89.75 202 ILE A O 1
ATOM 1597 N N . ASN A 1 203 ? 11.266 -1.749 -5.928 1.00 87.25 203 ASN A N 1
ATOM 1598 C CA . ASN A 1 203 ? 12.132 -2.757 -5.332 1.00 87.25 203 ASN A CA 1
ATOM 1599 C C . ASN A 1 203 ? 11.933 -4.094 -6.060 1.00 87.25 203 ASN A C 1
ATOM 1601 O O . ASN A 1 203 ? 10.824 -4.624 -6.117 1.00 87.25 203 ASN A O 1
ATOM 1605 N N . LEU A 1 204 ? 13.018 -4.626 -6.626 1.00 83.81 204 LEU A N 1
ATOM 1606 C CA . LEU A 1 204 ? 13.068 -5.921 -7.304 1.00 83.81 204 LEU A CA 1
ATOM 1607 C C . LEU A 1 204 ? 14.212 -6.742 -6.723 1.00 83.81 204 LEU A C 1
ATOM 1609 O O . LEU A 1 204 ? 15.320 -6.236 -6.524 1.00 83.81 204 LEU A O 1
ATOM 1613 N N . ARG A 1 205 ? 14.010 -8.050 -6.555 1.00 73.44 205 ARG A N 1
ATOM 1614 C CA . ARG A 1 205 ? 15.101 -8.929 -6.129 1.00 73.44 205 ARG A CA 1
ATOM 1615 C C . ARG A 1 205 ? 15.887 -9.451 -7.332 1.00 73.44 205 ARG A C 1
ATOM 1617 O O . ARG A 1 205 ? 15.359 -10.173 -8.169 1.00 73.44 205 ARG A O 1
ATOM 1624 N N . LYS A 1 206 ? 17.198 -9.191 -7.349 1.00 62.34 206 LYS A N 1
ATOM 1625 C CA . LYS A 1 206 ? 18.170 -9.583 -8.399 1.00 62.34 206 LYS A CA 1
ATOM 1626 C C . LYS A 1 206 ? 18.259 -11.097 -8.726 1.00 62.34 206 LYS A C 1
ATOM 1628 O O . LYS A 1 206 ? 19.044 -11.490 -9.577 1.00 62.34 206 LYS A O 1
ATOM 1633 N N . ARG A 1 207 ? 17.514 -11.984 -8.053 1.00 62.69 207 ARG A N 1
ATOM 1634 C CA . ARG A 1 207 ? 17.709 -13.448 -8.143 1.00 62.69 207 ARG A CA 1
ATOM 1635 C C . ARG A 1 207 ? 17.275 -14.082 -9.469 1.00 62.69 207 ARG A C 1
ATOM 1637 O O . ARG A 1 207 ? 17.799 -15.140 -9.802 1.00 62.69 207 ARG A O 1
ATOM 1644 N N . THR A 1 208 ? 16.341 -13.472 -10.195 1.00 74.44 208 THR A N 1
ATOM 1645 C CA . THR A 1 208 ? 15.684 -14.072 -11.377 1.00 74.44 208 THR A CA 1
ATOM 1646 C C . THR A 1 208 ? 15.697 -13.185 -12.627 1.00 74.44 208 THR A C 1
ATOM 1648 O O . THR A 1 208 ? 15.226 -13.610 -13.682 1.00 74.44 208 THR A O 1
ATOM 1651 N N . ILE A 1 209 ? 16.263 -11.980 -12.518 1.00 84.62 209 ILE A N 1
ATOM 1652 C CA . ILE A 1 209 ? 16.440 -11.014 -13.608 1.00 84.62 209 ILE A CA 1
ATOM 1653 C C . ILE A 1 209 ? 17.935 -10.946 -13.920 1.00 84.62 209 ILE A C 1
ATOM 1655 O O . ILE A 1 209 ? 18.753 -10.786 -13.011 1.00 84.62 209 ILE A O 1
ATOM 1659 N N . SER A 1 210 ? 18.307 -11.073 -15.192 1.00 89.81 210 SER A N 1
ATOM 1660 C CA . SER A 1 210 ? 19.706 -10.938 -15.609 1.00 89.81 210 SER A CA 1
ATOM 1661 C C . SER A 1 210 ? 20.226 -9.501 -15.409 1.00 89.81 210 SER A C 1
ATOM 1663 O O . SER A 1 210 ? 19.439 -8.554 -15.512 1.00 89.81 210 SER A O 1
ATOM 1665 N N . PRO A 1 211 ? 21.531 -9.314 -15.104 1.00 90.06 211 PRO A N 1
ATOM 1666 C CA . PRO A 1 211 ? 22.081 -8.022 -14.682 1.00 90.06 211 PRO A CA 1
ATOM 1667 C C . PRO A 1 211 ? 21.711 -6.859 -15.604 1.00 90.06 211 PRO A C 1
ATOM 1669 O O . PRO A 1 211 ? 21.195 -5.861 -15.117 1.00 90.06 211 PRO A O 1
ATOM 1672 N N . ASP A 1 212 ? 21.858 -7.040 -16.916 1.00 91.94 212 ASP A N 1
ATOM 1673 C CA . ASP A 1 212 ? 21.642 -6.001 -17.926 1.00 91.94 212 ASP A CA 1
ATOM 1674 C C . ASP A 1 212 ? 20.228 -5.388 -17.859 1.00 91.94 212 ASP A C 1
ATOM 1676 O O . ASP A 1 212 ? 20.080 -4.169 -17.883 1.00 91.94 212 ASP A O 1
ATOM 1680 N N . LYS A 1 213 ? 19.173 -6.209 -17.702 1.00 91.56 213 LYS A N 1
ATOM 1681 C CA . LYS A 1 213 ? 17.786 -5.699 -17.611 1.00 91.56 213 LYS A CA 1
ATOM 1682 C C . LYS A 1 213 ? 17.477 -5.125 -16.234 1.00 91.56 213 LYS A C 1
ATOM 1684 O O . LYS A 1 213 ? 16.647 -4.229 -16.116 1.00 91.56 213 LYS A O 1
ATOM 1689 N N . PHE A 1 214 ? 18.127 -5.628 -15.184 1.00 90.12 214 PHE A N 1
ATOM 1690 C CA . PHE A 1 214 ? 18.022 -5.034 -13.852 1.00 90.12 214 PHE A CA 1
ATOM 1691 C C . PHE A 1 214 ? 18.661 -3.635 -13.829 1.00 90.12 214 PHE A C 1
ATOM 1693 O O . PHE A 1 214 ? 18.092 -2.709 -13.257 1.00 90.12 214 PHE A O 1
ATOM 1700 N N . GLU A 1 215 ? 19.805 -3.455 -14.492 1.00 91.94 215 GLU A N 1
ATOM 1701 C CA . GLU A 1 215 ? 20.441 -2.148 -14.692 1.00 91.94 215 GLU A CA 1
ATOM 1702 C C . GLU A 1 215 ? 19.571 -1.227 -15.562 1.00 91.94 215 GLU A C 1
ATOM 1704 O O . GLU A 1 215 ? 19.304 -0.102 -15.150 1.00 91.94 215 GLU A O 1
ATOM 1709 N N . GLU A 1 216 ? 19.005 -1.716 -16.670 1.00 94.94 216 GLU A N 1
ATOM 1710 C CA . GLU A 1 216 ? 18.091 -0.942 -17.528 1.00 94.94 216 GLU A CA 1
ATOM 1711 C C . GLU A 1 216 ? 16.834 -0.439 -16.785 1.00 94.94 216 GLU A C 1
ATOM 1713 O O . GLU A 1 216 ? 16.435 0.721 -16.936 1.00 94.94 216 GLU A O 1
ATOM 1718 N N . VAL A 1 217 ? 16.235 -1.272 -15.922 1.00 92.50 217 VAL A N 1
ATOM 1719 C CA . VAL A 1 217 ? 15.134 -0.858 -15.033 1.00 92.50 217 VAL A CA 1
ATOM 1720 C C . VAL A 1 217 ? 15.583 0.256 -14.083 1.00 92.50 217 VAL A C 1
ATOM 1722 O O . VAL A 1 217 ? 14.883 1.264 -13.954 1.00 92.50 217 VAL A O 1
ATOM 1725 N N . ASN A 1 218 ? 16.743 0.109 -13.437 1.00 90.94 218 ASN A N 1
ATOM 1726 C CA . ASN A 1 218 ? 17.265 1.123 -12.516 1.00 90.94 218 ASN A CA 1
ATOM 1727 C C . ASN A 1 218 ? 17.561 2.445 -13.236 1.00 90.94 218 ASN A C 1
ATOM 1729 O O . ASN A 1 218 ? 17.185 3.505 -12.739 1.00 90.94 218 ASN A O 1
ATOM 1733 N N . ASP A 1 219 ? 18.141 2.397 -14.433 1.00 94.19 219 ASP A N 1
ATOM 1734 C CA . ASP A 1 219 ? 18.384 3.564 -15.283 1.00 94.19 219 ASP A CA 1
ATOM 1735 C C . ASP A 1 219 ? 17.090 4.306 -15.639 1.00 94.19 219 ASP A C 1
ATOM 1737 O O . ASP A 1 219 ? 17.054 5.539 -15.653 1.00 94.19 219 ASP A O 1
ATOM 1741 N N . LEU A 1 220 ? 16.005 3.580 -15.926 1.00 96.12 220 LEU A N 1
ATOM 1742 C CA . LEU A 1 220 ? 14.693 4.178 -16.183 1.00 96.12 220 LEU A CA 1
ATOM 1743 C C . LEU A 1 220 ? 14.077 4.797 -14.919 1.00 96.12 220 LEU A C 1
ATOM 1745 O O . LEU A 1 220 ? 13.511 5.890 -14.998 1.00 96.12 220 LEU A O 1
ATOM 1749 N N . ILE A 1 221 ? 14.245 4.167 -13.753 1.00 92.38 221 ILE A N 1
ATOM 1750 C CA . ILE A 1 221 ? 13.850 4.745 -12.460 1.00 92.38 221 ILE A CA 1
ATOM 1751 C C . ILE A 1 221 ? 14.649 6.022 -12.158 1.00 92.38 221 ILE A C 1
ATOM 1753 O O . ILE A 1 221 ? 14.057 7.037 -11.788 1.00 92.38 221 ILE A O 1
ATOM 1757 N N . LEU A 1 222 ? 15.966 6.028 -12.382 1.00 90.12 222 LEU A N 1
ATOM 1758 C CA . LEU A 1 222 ? 16.814 7.214 -12.222 1.00 90.12 222 LEU A CA 1
ATOM 1759 C C . LEU A 1 222 ? 16.399 8.338 -13.184 1.00 90.12 222 LEU A C 1
ATOM 1761 O O . LEU A 1 222 ? 16.244 9.481 -12.754 1.00 90.12 222 LEU A O 1
ATOM 1765 N N . LYS A 1 223 ? 16.114 8.028 -14.457 1.00 93.06 223 LYS A N 1
ATOM 1766 C CA . LYS A 1 223 ? 15.562 8.999 -15.423 1.00 93.06 223 LYS A CA 1
ATOM 1767 C C . LYS A 1 223 ? 14.226 9.580 -14.942 1.00 93.06 223 LYS A C 1
ATOM 1769 O O . LYS A 1 223 ? 14.029 10.792 -15.030 1.00 93.06 223 LYS A O 1
ATOM 1774 N N . ASN A 1 224 ? 13.332 8.760 -14.385 1.00 92.31 224 ASN A N 1
ATOM 1775 C CA . ASN A 1 224 ? 12.069 9.230 -13.806 1.00 92.31 224 ASN A CA 1
ATOM 1776 C C . ASN A 1 224 ? 12.289 10.148 -12.587 1.00 92.31 224 ASN A C 1
ATOM 1778 O O . ASN A 1 224 ? 11.624 11.182 -12.487 1.00 92.31 224 ASN A O 1
ATOM 1782 N N . ARG A 1 225 ? 13.245 9.826 -11.699 1.00 86.50 225 ARG A N 1
ATOM 1783 C CA . ARG A 1 225 ? 13.645 10.696 -10.574 1.00 86.50 225 ARG A CA 1
ATOM 1784 C C . ARG A 1 225 ? 14.163 12.047 -11.060 1.00 86.50 225 ARG A C 1
ATOM 1786 O O . ARG A 1 225 ? 13.672 13.067 -10.595 1.00 86.50 225 ARG A O 1
ATOM 1793 N N . VAL A 1 226 ? 15.066 12.072 -12.043 1.00 86.81 226 VAL A N 1
ATOM 1794 C CA . VAL A 1 226 ? 15.601 13.322 -12.619 1.00 86.81 226 VAL A CA 1
ATOM 1795 C C . VAL A 1 226 ? 14.490 14.174 -13.244 1.00 86.81 226 VAL A C 1
ATOM 1797 O O . VAL A 1 226 ? 14.426 15.376 -12.998 1.00 86.81 226 VAL A O 1
ATOM 1800 N N . ILE A 1 227 ? 13.564 13.570 -14.000 1.00 89.19 227 ILE A N 1
ATOM 1801 C CA . ILE A 1 227 ? 12.393 14.281 -14.550 1.00 89.19 227 ILE A CA 1
ATOM 1802 C C . ILE A 1 227 ? 11.541 14.887 -13.427 1.00 89.19 227 ILE A C 1
ATOM 1804 O O . ILE A 1 227 ? 11.098 16.032 -13.539 1.00 89.19 227 ILE A O 1
ATOM 1808 N N . PHE A 1 228 ? 11.325 14.141 -12.342 1.00 85.81 228 PHE A N 1
ATOM 1809 C CA . PHE A 1 228 ? 10.589 14.626 -11.181 1.00 85.81 228 PHE A CA 1
ATOM 1810 C C . PHE A 1 228 ? 11.308 15.806 -10.511 1.00 85.81 228 PHE A C 1
ATOM 1812 O O . PHE A 1 228 ? 10.693 16.856 -10.347 1.00 85.81 228 PHE A O 1
ATOM 1819 N N . CYS A 1 229 ? 12.605 15.696 -10.216 1.00 80.12 229 CYS A N 1
ATOM 1820 C CA . CYS A 1 229 ? 13.401 16.770 -9.612 1.00 80.12 229 CYS A CA 1
ATOM 1821 C C . CYS A 1 229 ? 13.473 18.036 -10.481 1.00 80.12 229 CYS A C 1
ATOM 1823 O O . CYS A 1 229 ? 13.381 19.146 -9.959 1.00 80.12 229 CYS A O 1
ATOM 1825 N N . ASN A 1 230 ? 13.522 17.896 -11.806 1.00 85.38 230 ASN A N 1
ATOM 1826 C CA . ASN A 1 230 ? 13.453 19.039 -12.716 1.00 85.38 230 ASN A CA 1
ATOM 1827 C C . ASN A 1 230 ? 12.086 19.752 -12.651 1.00 85.38 230 ASN A C 1
ATOM 1829 O O . ASN A 1 230 ? 12.030 20.978 -12.714 1.00 85.38 230 ASN A O 1
ATOM 1833 N N . GLU A 1 231 ? 10.975 19.023 -12.485 1.00 84.75 231 GLU A N 1
ATOM 1834 C CA . GLU A 1 231 ? 9.646 19.626 -12.275 1.00 84.75 231 GLU A CA 1
ATOM 1835 C C . GLU A 1 231 ? 9.525 20.285 -10.888 1.00 84.75 231 GLU A C 1
ATOM 1837 O O . GLU A 1 231 ? 8.917 21.350 -10.773 1.00 84.75 231 GLU A O 1
ATOM 1842 N N . ILE A 1 232 ? 10.146 19.701 -9.855 1.00 77.81 232 ILE A N 1
ATOM 1843 C CA . ILE A 1 232 ? 10.287 20.289 -8.510 1.00 77.81 232 ILE A CA 1
ATOM 1844 C C . ILE A 1 232 ? 10.991 21.647 -8.604 1.00 77.81 232 ILE A C 1
ATOM 1846 O O . ILE A 1 232 ? 10.436 22.658 -8.176 1.00 77.81 232 ILE A O 1
ATOM 1850 N N . GLU A 1 233 ? 12.171 21.700 -9.221 1.00 81.00 233 GLU A N 1
ATOM 1851 C CA . GLU A 1 233 ? 12.949 22.931 -9.377 1.00 81.00 233 GLU A CA 1
ATOM 1852 C C . GLU A 1 233 ? 12.229 23.970 -10.250 1.00 81.00 233 GLU A C 1
ATOM 1854 O O . GLU A 1 233 ? 12.141 25.144 -9.881 1.00 81.00 233 GLU A O 1
ATOM 1859 N N . ARG A 1 234 ? 11.605 23.537 -11.355 1.00 85.50 234 ARG A N 1
ATOM 1860 C CA . ARG A 1 234 ? 10.783 24.405 -12.212 1.00 85.50 234 ARG A CA 1
ATOM 1861 C C . ARG A 1 234 ? 9.633 25.046 -11.433 1.00 85.50 234 ARG A C 1
ATOM 1863 O O . ARG A 1 234 ? 9.345 26.224 -11.636 1.00 85.50 234 ARG A O 1
ATOM 1870 N N . LEU A 1 235 ? 8.965 24.296 -10.555 1.00 78.69 235 LEU A N 1
ATOM 1871 C CA . LEU A 1 235 ? 7.886 24.817 -9.712 1.00 78.69 235 LEU A CA 1
ATOM 1872 C C . LEU A 1 235 ? 8.406 25.693 -8.567 1.00 78.69 235 LEU A C 1
ATOM 1874 O O . LEU A 1 235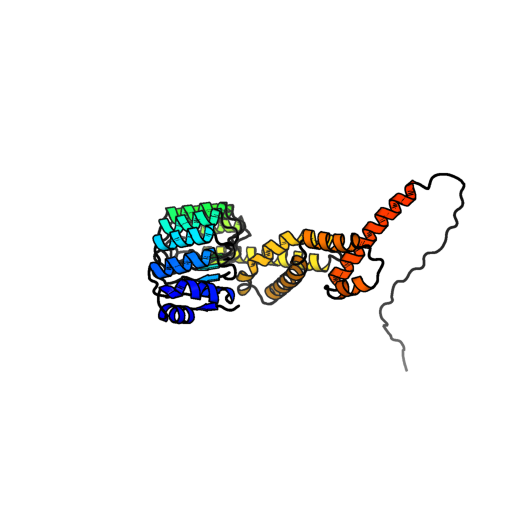 ? 7.760 26.687 -8.251 1.00 78.69 235 LEU A O 1
ATOM 1878 N N . TYR A 1 236 ? 9.564 25.377 -7.985 1.00 76.31 236 TYR A N 1
ATOM 1879 C CA . TYR A 1 236 ? 10.197 26.186 -6.938 1.00 76.31 236 TYR A CA 1
ATOM 1880 C C . TYR A 1 236 ? 10.552 27.583 -7.439 1.00 76.31 236 TYR A C 1
ATOM 1882 O O . TYR A 1 236 ? 10.115 28.575 -6.856 1.00 76.31 236 TYR A O 1
ATOM 1890 N N . ASN A 1 237 ? 11.239 27.653 -8.580 1.00 80.56 237 ASN A N 1
ATOM 1891 C CA . ASN A 1 237 ? 11.584 28.917 -9.224 1.00 80.56 237 ASN A CA 1
ATOM 1892 C C . ASN A 1 237 ? 10.312 29.693 -9.600 1.00 80.56 237 ASN A C 1
ATOM 1894 O O . ASN A 1 237 ? 10.194 30.872 -9.284 1.00 80.56 237 ASN A O 1
ATOM 1898 N N . GLN A 1 238 ? 9.291 29.010 -10.141 1.00 77.81 238 GLN A N 1
ATOM 1899 C CA . GLN A 1 238 ? 7.999 29.646 -10.410 1.00 77.81 238 GLN A CA 1
ATOM 1900 C C . GLN A 1 238 ? 7.339 30.233 -9.157 1.00 77.81 238 GLN A C 1
ATOM 1902 O O . GLN A 1 238 ? 6.775 31.317 -9.264 1.00 77.81 238 GLN A O 1
ATOM 1907 N N . ILE A 1 239 ? 7.388 29.570 -7.995 1.00 70.00 239 ILE A N 1
ATOM 1908 C CA . ILE A 1 239 ? 6.830 30.116 -6.745 1.00 70.00 239 ILE A CA 1
ATOM 1909 C C . ILE A 1 239 ? 7.605 31.351 -6.281 1.00 70.00 239 ILE A C 1
ATOM 1911 O O . ILE A 1 239 ? 6.965 32.334 -5.915 1.00 70.00 239 ILE A O 1
ATOM 1915 N N . ILE A 1 240 ? 8.942 31.323 -6.327 1.00 68.62 240 ILE A N 1
ATOM 1916 C CA . ILE A 1 240 ? 9.788 32.475 -5.968 1.00 68.62 240 ILE A CA 1
ATOM 1917 C C . ILE A 1 240 ? 9.466 33.683 -6.859 1.00 68.62 240 ILE A C 1
ATOM 1919 O O . ILE A 1 240 ? 9.309 34.794 -6.356 1.00 68.62 240 ILE A O 1
ATOM 1923 N N . ASP A 1 241 ? 9.299 33.458 -8.164 1.00 68.94 241 ASP A N 1
ATOM 1924 C CA . ASP A 1 241 ? 9.004 34.513 -9.137 1.00 68.94 241 ASP A CA 1
ATOM 1925 C C . ASP A 1 241 ? 7.558 35.050 -9.046 1.00 68.94 241 ASP A C 1
ATOM 1927 O O . ASP A 1 241 ? 7.266 36.146 -9.537 1.00 68.94 241 ASP A O 1
ATOM 1931 N N . GLN A 1 242 ? 6.615 34.312 -8.436 1.00 62.59 242 GLN A N 1
ATOM 1932 C CA . GLN A 1 242 ? 5.225 34.766 -8.302 1.00 62.59 242 GLN A CA 1
ATOM 1933 C C . GLN A 1 242 ? 5.050 35.797 -7.181 1.00 62.59 242 GLN A C 1
ATOM 1935 O O . GLN A 1 242 ? 4.579 35.501 -6.085 1.00 62.59 242 GLN A O 1
ATOM 1940 N N . SER A 1 243 ? 5.263 37.064 -7.531 1.00 57.97 243 SER A N 1
ATOM 1941 C CA . SER A 1 243 ? 4.981 38.237 -6.689 1.00 57.97 243 SER A CA 1
ATOM 1942 C C . SER A 1 243 ? 3.504 38.437 -6.293 1.00 57.97 243 SER A C 1
ATOM 1944 O O . SER A 1 243 ? 3.187 39.384 -5.573 1.00 57.97 243 SER A O 1
ATOM 1946 N N . ASN A 1 244 ? 2.570 37.582 -6.742 1.00 57.31 244 ASN A N 1
ATOM 1947 C CA . ASN A 1 244 ? 1.158 37.674 -6.369 1.00 57.31 244 ASN A CA 1
ATOM 1948 C C . ASN A 1 244 ? 0.465 36.315 -6.138 1.00 57.31 244 ASN A C 1
ATOM 1950 O O . ASN A 1 244 ? 0.661 35.330 -6.855 1.00 57.31 244 ASN A O 1
ATOM 1954 N N . PHE A 1 245 ? -0.451 36.319 -5.165 1.00 55.78 245 PHE A N 1
ATOM 1955 C CA . PHE A 1 245 ? -1.228 35.164 -4.706 1.00 55.78 245 PHE A CA 1
ATOM 1956 C C . PHE A 1 245 ? -2.033 34.456 -5.810 1.00 55.78 245 PHE A C 1
ATOM 1958 O O . PHE A 1 245 ? -2.195 33.236 -5.776 1.00 55.78 245 PHE A O 1
ATOM 1965 N N . ARG A 1 246 ? -2.540 35.185 -6.816 1.00 59.03 246 ARG A N 1
ATOM 1966 C CA . ARG A 1 246 ? -3.395 34.595 -7.862 1.00 59.03 246 ARG A CA 1
ATOM 1967 C C . ARG A 1 246 ? -2.629 33.596 -8.722 1.00 59.03 246 ARG A C 1
ATOM 1969 O O . ARG A 1 246 ? -3.197 32.569 -9.092 1.00 59.03 246 ARG A O 1
ATOM 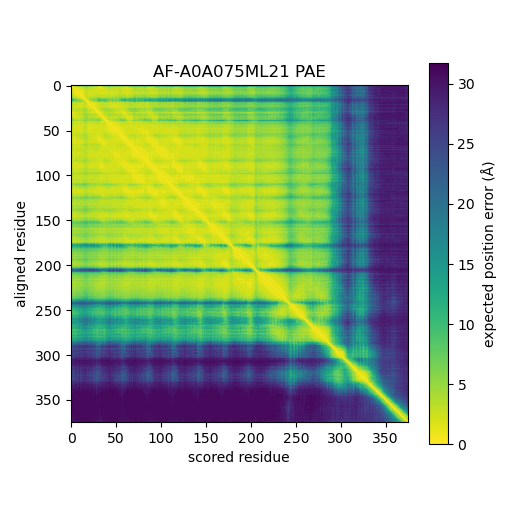1976 N N . SER A 1 247 ? -1.375 33.889 -9.044 1.00 62.91 247 SER A N 1
ATOM 1977 C CA . SER A 1 247 ? -0.518 32.960 -9.774 1.00 62.91 247 SER A CA 1
ATOM 1978 C C . SER A 1 247 ? -0.082 31.784 -8.899 1.00 62.91 247 SER A C 1
ATOM 1980 O O . SER A 1 247 ? -0.108 30.645 -9.358 1.00 62.91 247 SER A O 1
ATOM 1982 N N . PHE A 1 248 ? 0.231 32.028 -7.620 1.00 67.19 248 PHE A N 1
ATOM 1983 C CA . PHE A 1 248 ? 0.538 30.960 -6.663 1.00 67.19 248 PHE A CA 1
ATOM 1984 C C . PHE A 1 248 ? -0.603 29.926 -6.574 1.00 67.19 248 PHE A C 1
ATOM 1986 O O . PHE A 1 248 ? -0.371 28.720 -6.677 1.00 67.19 248 PHE A O 1
ATOM 1993 N N . MET A 1 249 ? -1.857 30.383 -6.487 1.00 64.44 249 MET A N 1
ATOM 1994 C CA . MET A 1 249 ? -3.036 29.504 -6.451 1.00 64.44 249 MET A CA 1
ATOM 1995 C C . MET A 1 249 ? -3.191 28.618 -7.703 1.00 64.44 249 MET A C 1
ATOM 1997 O O . MET A 1 249 ? -3.805 27.558 -7.620 1.00 64.44 249 MET A O 1
ATOM 2001 N N . G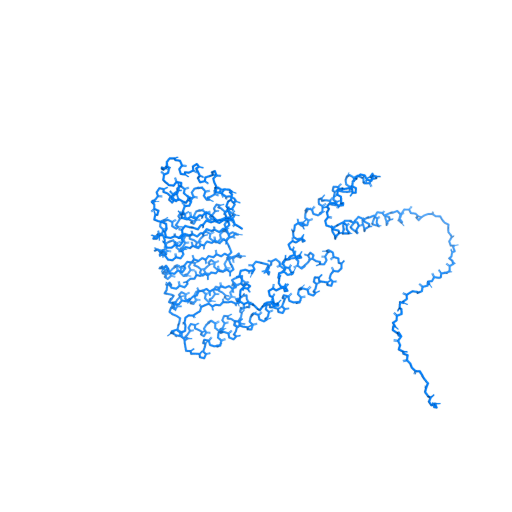LN A 1 250 ? -2.614 28.996 -8.851 1.00 70.62 250 GLN A N 1
ATOM 2002 C CA . GLN A 1 250 ? -2.594 28.150 -10.057 1.00 70.62 250 GLN A CA 1
ATOM 2003 C C . GLN A 1 250 ? -1.545 27.029 -9.972 1.00 70.62 250 GLN A C 1
ATOM 2005 O O . GLN A 1 250 ? -1.692 25.995 -10.624 1.00 70.62 250 GLN A O 1
ATOM 2010 N N . LEU A 1 251 ? -0.499 27.208 -9.159 1.00 69.19 251 LEU A N 1
ATOM 2011 C CA . LEU A 1 251 ? 0.524 26.194 -8.896 1.00 69.19 251 LEU A CA 1
ATOM 2012 C C . LEU A 1 251 ? 0.088 25.213 -7.796 1.00 69.19 251 LEU A C 1
ATOM 2014 O O . LEU A 1 251 ? 0.501 24.053 -7.831 1.00 69.19 251 LEU A O 1
ATOM 2018 N N . GLN A 1 252 ? -0.786 25.632 -6.869 1.00 68.88 252 GLN A N 1
ATOM 2019 C CA . GLN A 1 252 ? -1.251 24.825 -5.728 1.00 68.88 252 GLN A CA 1
ATOM 2020 C C . GLN A 1 252 ? -1.639 23.371 -6.083 1.00 68.88 252 GLN A C 1
ATOM 2022 O O . GLN A 1 252 ? -1.189 22.472 -5.368 1.00 68.88 252 GLN A O 1
ATOM 2027 N N . PRO A 1 253 ? -2.399 23.067 -7.162 1.00 71.44 253 PRO A N 1
ATOM 2028 C CA . PRO A 1 253 ? -2.750 21.683 -7.490 1.00 71.44 253 PRO A CA 1
ATOM 2029 C C . PRO A 1 253 ? -1.532 20.829 -7.863 1.00 71.44 253 PRO A C 1
ATOM 2031 O O . PRO A 1 253 ? -1.446 19.676 -7.445 1.00 71.44 253 PRO A O 1
ATOM 2034 N N . LYS A 1 254 ? -0.568 21.402 -8.600 1.00 75.94 254 LYS A N 1
ATOM 2035 C CA . LYS A 1 254 ? 0.679 20.720 -8.985 1.00 75.94 254 LYS A CA 1
ATOM 2036 C C . LYS A 1 254 ? 1.546 20.452 -7.761 1.00 75.94 254 LYS A C 1
ATOM 2038 O O . LYS A 1 254 ? 1.995 19.328 -7.558 1.00 75.94 254 LYS A O 1
ATOM 2043 N N . ILE A 1 255 ? 1.705 21.465 -6.909 1.00 71.25 255 ILE A N 1
ATOM 2044 C CA . ILE A 1 255 ? 2.493 21.346 -5.682 1.00 71.25 255 ILE A CA 1
ATOM 2045 C C . ILE A 1 255 ? 1.863 20.313 -4.742 1.00 71.25 255 ILE A C 1
ATOM 2047 O O . ILE A 1 255 ? 2.576 19.480 -4.202 1.00 71.25 255 ILE A O 1
ATOM 2051 N N . LYS A 1 256 ? 0.532 20.281 -4.591 1.00 70.50 256 LYS A N 1
ATOM 2052 C CA . LYS A 1 256 ? -0.151 19.286 -3.747 1.00 70.50 256 LYS A CA 1
ATOM 2053 C C . LYS A 1 256 ? 0.095 17.839 -4.201 1.00 70.50 256 LYS A C 1
ATOM 2055 O O . LYS A 1 256 ? 0.299 16.973 -3.357 1.00 70.50 256 LYS A O 1
ATOM 2060 N N . VAL A 1 257 ? 0.111 17.576 -5.511 1.00 69.38 257 VAL A N 1
ATOM 2061 C CA . VAL A 1 257 ? 0.460 16.249 -6.068 1.00 69.38 257 VAL A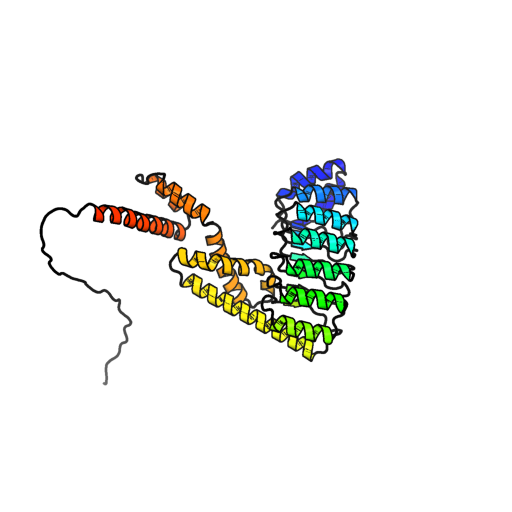 CA 1
ATOM 2062 C C . VAL A 1 257 ? 1.911 15.862 -5.748 1.00 69.38 257 VAL A C 1
ATOM 2064 O O . VAL A 1 257 ? 2.210 14.683 -5.577 1.00 69.38 257 VAL A O 1
ATOM 2067 N N . ILE A 1 258 ? 2.799 16.849 -5.635 1.00 68.88 258 ILE A N 1
ATOM 2068 C CA . ILE A 1 258 ? 4.190 16.684 -5.205 1.00 68.88 258 ILE A CA 1
ATOM 2069 C C . ILE A 1 258 ? 4.308 16.461 -3.690 1.00 68.88 258 ILE A C 1
ATOM 2071 O O . ILE A 1 258 ? 5.029 15.557 -3.285 1.00 68.88 258 ILE A O 1
ATOM 2075 N N . LEU A 1 259 ? 3.588 17.223 -2.854 1.00 64.50 259 LEU A N 1
ATOM 2076 C CA . LEU A 1 259 ? 3.688 17.126 -1.386 1.00 64.50 259 LEU A CA 1
ATOM 2077 C C . LEU A 1 259 ? 3.333 15.728 -0.870 1.00 64.50 259 LEU A C 1
ATOM 2079 O O . LEU A 1 259 ? 3.947 15.235 0.069 1.00 64.50 259 LEU A O 1
ATOM 2083 N N . ASN A 1 260 ? 2.384 15.057 -1.526 1.00 64.06 260 ASN A N 1
ATOM 2084 C CA . ASN A 1 260 ? 1.972 13.689 -1.203 1.00 64.06 260 ASN A CA 1
ATOM 2085 C C . ASN A 1 260 ? 3.071 12.624 -1.444 1.00 64.06 260 ASN A C 1
ATOM 2087 O O . ASN A 1 260 ? 2.805 11.432 -1.291 1.00 64.06 260 ASN A O 1
ATOM 2091 N N . LYS A 1 261 ? 4.282 13.033 -1.848 1.00 67.94 261 LYS A N 1
ATOM 2092 C CA . LYS A 1 261 ? 5.446 12.176 -2.103 1.00 67.94 261 LYS A CA 1
ATOM 2093 C C . LYS A 1 261 ? 6.565 12.330 -1.062 1.00 67.94 261 LYS A C 1
ATOM 2095 O O . LYS A 1 261 ? 7.651 11.798 -1.271 1.00 67.94 261 LYS A O 1
ATOM 2100 N N . GLU A 1 262 ? 6.319 13.031 0.049 1.00 63.03 262 GLU A N 1
ATOM 2101 C CA . GLU A 1 262 ? 7.309 13.274 1.117 1.00 63.03 262 GLU A CA 1
ATOM 2102 C C . GLU A 1 262 ? 7.955 11.984 1.659 1.00 63.03 262 GLU A C 1
ATOM 2104 O O . GLU A 1 262 ? 9.144 11.957 1.965 1.00 63.03 262 GLU A O 1
ATOM 2109 N N . SER A 1 263 ? 7.206 10.880 1.695 1.00 62.50 263 SER A N 1
ATOM 2110 C CA . SER A 1 263 ? 7.695 9.555 2.098 1.00 62.50 263 SER A CA 1
ATOM 2111 C C . SER A 1 263 ? 8.816 8.987 1.218 1.00 62.50 263 SER A C 1
ATOM 2113 O O . SER A 1 263 ? 9.541 8.107 1.667 1.00 62.50 263 SER A O 1
ATOM 2115 N N . LEU A 1 264 ? 8.982 9.483 -0.013 1.00 63.50 264 LEU A N 1
ATOM 2116 C CA . LEU A 1 264 ? 10.034 9.050 -0.940 1.00 63.50 264 LEU A CA 1
ATOM 2117 C C . LEU A 1 264 ? 11.363 9.785 -0.720 1.00 63.50 264 LEU A C 1
ATOM 2119 O O . LEU A 1 264 ? 12.365 9.422 -1.335 1.00 63.50 264 LEU A O 1
ATOM 2123 N N . LEU A 1 265 ? 11.378 10.849 0.096 1.00 63.31 265 LEU A N 1
ATOM 2124 C CA . LEU A 1 265 ? 12.511 11.775 0.211 1.00 63.31 265 LEU A CA 1
ATOM 2125 C C . LEU A 1 265 ? 13.820 11.113 0.651 1.00 63.31 265 LEU A C 1
ATOM 2127 O O . LEU A 1 265 ? 14.884 11.607 0.284 1.00 63.31 265 LEU A O 1
ATOM 2131 N N . SER A 1 266 ? 13.758 10.001 1.386 1.00 65.25 266 SER A N 1
ATOM 2132 C CA . SER A 1 266 ? 14.926 9.206 1.800 1.00 65.25 266 SER A CA 1
ATOM 2133 C C . SER A 1 266 ? 15.817 8.770 0.631 1.00 65.25 266 SER A C 1
ATOM 2135 O O . SER A 1 266 ? 17.016 8.588 0.818 1.00 65.25 266 SER A O 1
ATOM 2137 N N . ASN A 1 267 ? 15.242 8.640 -0.567 1.00 65.12 267 ASN A N 1
ATOM 2138 C CA . ASN A 1 267 ? 15.900 8.146 -1.774 1.00 65.12 267 ASN A CA 1
ATOM 2139 C C . ASN A 1 267 ? 16.461 9.252 -2.693 1.00 65.12 267 ASN A C 1
ATOM 2141 O O . ASN A 1 267 ? 16.918 8.950 -3.801 1.00 65.12 267 ASN A O 1
ATOM 2145 N N . PHE A 1 268 ? 16.411 10.514 -2.253 1.00 72.31 268 PHE A N 1
ATOM 2146 C CA . PHE A 1 268 ? 16.908 11.695 -2.970 1.00 72.31 268 PHE A CA 1
ATOM 2147 C C . PHE A 1 268 ? 18.081 12.345 -2.226 1.00 72.31 268 PHE A C 1
ATOM 2149 O O . PHE A 1 268 ? 18.238 12.178 -1.013 1.00 72.31 268 PHE A O 1
ATOM 2156 N N . THR A 1 269 ? 18.899 13.113 -2.946 1.00 78.56 269 THR A N 1
ATOM 2157 C CA . THR A 1 269 ? 20.038 13.844 -2.372 1.00 78.56 269 THR A CA 1
ATOM 2158 C C . THR A 1 269 ? 19.585 14.914 -1.376 1.00 78.56 269 THR A C 1
ATOM 2160 O O . THR A 1 269 ? 18.460 15.413 -1.437 1.00 78.56 269 THR A O 1
ATOM 2163 N N . THR A 1 270 ? 20.472 15.315 -0.460 1.00 79.69 270 THR A N 1
ATOM 2164 C CA . THR A 1 270 ? 20.164 16.331 0.560 1.00 79.69 270 THR A CA 1
ATOM 2165 C C . THR A 1 270 ? 19.662 17.646 -0.050 1.00 79.69 270 THR A C 1
ATOM 2167 O O . THR A 1 270 ? 18.691 18.205 0.450 1.00 79.69 270 THR A O 1
ATOM 2170 N N . GLU A 1 271 ? 20.250 18.103 -1.161 1.00 77.06 271 GLU A N 1
ATOM 2171 C CA . GLU A 1 271 ? 19.834 19.336 -1.848 1.00 77.06 271 GLU A CA 1
ATOM 2172 C C . GLU A 1 271 ? 18.411 19.224 -2.427 1.00 77.06 271 GLU A C 1
ATOM 2174 O O . GLU A 1 271 ? 17.587 20.124 -2.251 1.00 77.06 271 GLU A O 1
ATOM 2179 N N . GLU A 1 272 ? 18.081 18.101 -3.075 1.00 73.06 272 GLU A N 1
ATOM 2180 C CA . GLU A 1 272 ? 16.731 17.835 -3.592 1.00 73.06 272 GLU A CA 1
ATOM 2181 C C . GLU A 1 272 ? 15.708 17.771 -2.451 1.00 73.06 272 GLU A C 1
ATOM 2183 O O . GLU A 1 272 ? 14.624 18.352 -2.555 1.00 73.06 272 GLU A O 1
ATOM 2188 N N . GLN A 1 273 ? 16.067 17.127 -1.333 1.00 76.50 273 GLN A N 1
ATOM 2189 C CA . GLN A 1 273 ? 15.232 17.101 -0.135 1.00 76.50 273 GLN A CA 1
ATOM 2190 C C . GLN A 1 273 ? 15.009 18.503 0.441 1.00 76.50 273 GLN A C 1
ATOM 2192 O O . GLN A 1 273 ? 13.898 18.800 0.869 1.00 76.50 273 GLN A O 1
ATOM 2197 N N . GLU A 1 274 ? 16.026 19.367 0.478 1.00 78.94 274 GLU A N 1
ATOM 2198 C CA . GLU A 1 274 ? 15.909 20.740 0.987 1.00 78.94 274 GLU A CA 1
ATOM 2199 C C . GLU A 1 274 ? 15.053 21.627 0.078 1.00 78.94 274 GLU A C 1
ATOM 2201 O O . GLU A 1 274 ? 14.132 22.287 0.570 1.00 78.94 274 GLU A O 1
ATOM 2206 N N . LYS A 1 275 ? 15.268 21.588 -1.247 1.00 74.62 275 LYS A N 1
ATOM 2207 C CA . LYS A 1 275 ? 14.405 22.274 -2.228 1.00 74.62 275 LYS A CA 1
ATOM 2208 C C . LYS A 1 275 ? 12.952 21.818 -2.084 1.00 74.62 275 LYS A C 1
ATOM 2210 O O . LYS A 1 275 ? 12.040 22.648 -2.040 1.00 74.62 275 LYS A O 1
ATOM 2215 N N . MET A 1 276 ? 12.728 20.510 -1.936 1.00 71.88 276 MET A N 1
ATOM 2216 C CA . MET A 1 276 ? 11.388 19.961 -1.753 1.00 71.88 276 MET A CA 1
ATOM 2217 C C . MET A 1 276 ? 10.785 20.370 -0.406 1.00 71.88 276 MET A C 1
ATOM 2219 O O . MET A 1 276 ? 9.674 20.882 -0.398 1.00 71.88 276 MET A O 1
ATOM 2223 N N . LYS A 1 277 ? 11.508 20.277 0.717 1.00 75.06 277 LYS A N 1
ATOM 2224 C CA . LYS A 1 277 ? 11.056 20.768 2.038 1.00 75.06 277 LYS A CA 1
ATOM 2225 C C . LYS A 1 277 ? 10.720 22.266 2.018 1.00 75.06 277 LYS A C 1
ATOM 2227 O O . LYS A 1 277 ? 9.722 22.669 2.613 1.00 75.06 277 LYS A O 1
ATOM 2232 N N . SER A 1 278 ? 11.483 23.084 1.288 1.00 74.06 278 SER A N 1
ATOM 2233 C CA . SER A 1 278 ? 11.199 24.513 1.087 1.00 74.06 278 SER A CA 1
ATOM 2234 C C . SER A 1 278 ? 9.875 24.728 0.337 1.00 74.06 278 SER A C 1
ATOM 2236 O O . SER A 1 278 ? 9.006 25.460 0.820 1.00 74.06 278 SER A O 1
ATOM 2238 N N . LEU A 1 279 ? 9.657 24.005 -0.772 1.00 69.56 279 LEU A N 1
ATOM 2239 C CA . LEU A 1 279 ? 8.358 23.933 -1.458 1.00 69.56 279 LEU A CA 1
ATOM 2240 C C . LEU A 1 279 ? 7.231 23.485 -0.519 1.00 69.56 279 LEU A C 1
ATOM 2242 O O . LEU A 1 279 ? 6.174 24.112 -0.509 1.00 69.56 279 LEU A O 1
ATOM 2246 N N . MET A 1 280 ? 7.442 22.426 0.273 1.00 68.19 280 MET A N 1
ATOM 2247 C CA . MET A 1 280 ? 6.443 21.879 1.200 1.00 68.19 280 MET A CA 1
ATOM 2248 C C . MET A 1 280 ? 6.038 22.907 2.251 1.00 68.19 280 MET A C 1
ATOM 2250 O O . MET A 1 280 ? 4.848 23.099 2.497 1.00 68.19 280 MET A O 1
ATOM 2254 N N . HIS A 1 281 ? 7.009 23.604 2.840 1.00 71.31 281 HIS A N 1
ATOM 2255 C CA . HIS A 1 281 ? 6.790 24.619 3.867 1.00 71.31 281 HIS A CA 1
ATOM 2256 C C . HIS A 1 281 ? 6.041 25.837 3.325 1.00 71.31 281 HIS A C 1
ATOM 2258 O O . HIS A 1 281 ? 5.027 26.246 3.895 1.00 71.31 281 HIS A O 1
ATOM 2264 N N . GLN A 1 282 ? 6.488 26.383 2.188 1.00 66.69 282 GLN A N 1
ATOM 2265 C CA . GLN A 1 282 ? 5.805 27.497 1.526 1.00 66.69 282 GLN A CA 1
ATOM 2266 C C . GLN A 1 282 ? 4.384 27.093 1.116 1.00 66.69 282 GLN A C 1
ATOM 2268 O O . GLN A 1 282 ? 3.417 27.775 1.454 1.00 66.69 282 GLN A O 1
ATOM 2273 N N . ALA A 1 283 ? 4.226 25.939 0.466 1.00 63.44 283 ALA A N 1
ATOM 2274 C CA . ALA A 1 283 ? 2.922 25.458 0.041 1.00 63.44 283 ALA A CA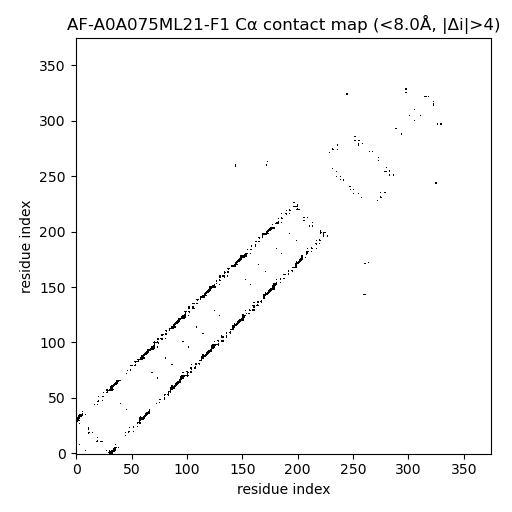 1
ATOM 2275 C C . ALA A 1 283 ? 1.981 25.189 1.211 1.00 63.44 283 ALA A C 1
ATOM 2277 O O . ALA A 1 283 ? 0.825 25.587 1.140 1.00 63.44 283 ALA A O 1
ATOM 2278 N N . THR A 1 284 ? 2.456 24.591 2.303 1.00 62.34 284 THR A N 1
ATOM 2279 C CA . THR A 1 284 ? 1.641 24.339 3.501 1.00 62.34 284 THR A CA 1
ATOM 2280 C C . THR A 1 284 ? 1.173 25.646 4.137 1.00 62.34 284 THR A C 1
ATOM 2282 O O . THR A 1 284 ? -0.021 25.784 4.405 1.00 62.34 284 THR A O 1
ATOM 2285 N N . ARG A 1 285 ? 2.063 26.644 4.280 1.00 60.25 285 ARG A N 1
ATOM 2286 C CA . ARG A 1 285 ? 1.694 27.995 4.748 1.00 60.25 285 ARG A CA 1
ATOM 2287 C C . ARG A 1 285 ? 0.549 28.590 3.928 1.00 60.25 285 ARG A C 1
ATOM 2289 O O . ARG A 1 285 ? -0.388 29.128 4.511 1.00 60.25 285 ARG A O 1
ATOM 2296 N N . TYR A 1 286 ? 0.587 28.455 2.602 1.00 54.97 286 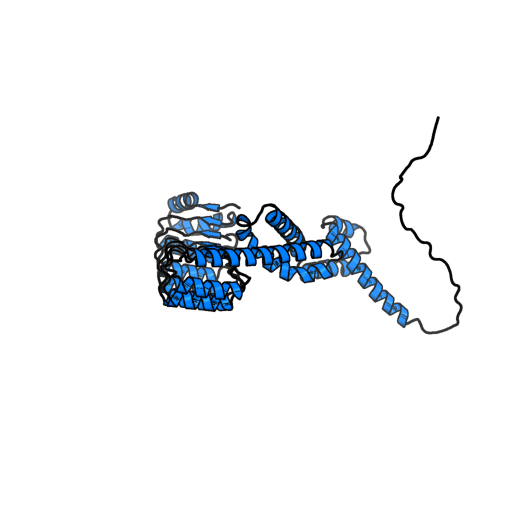TYR A N 1
ATOM 2297 C CA . TYR A 1 286 ? -0.471 28.975 1.736 1.00 54.97 286 TYR A CA 1
ATOM 2298 C C . TYR A 1 286 ? -1.714 28.068 1.647 1.00 54.97 286 TYR A C 1
ATOM 2300 O O . TYR A 1 286 ? -2.822 28.580 1.517 1.00 54.97 286 TYR A O 1
ATOM 2308 N N . MET A 1 287 ? -1.587 26.742 1.781 1.00 51.94 287 MET A N 1
ATOM 2309 C CA . MET A 1 287 ? -2.717 25.797 1.740 1.00 51.94 287 MET A CA 1
ATOM 2310 C C . MET A 1 287 ? -3.643 25.889 2.959 1.00 51.94 287 MET A C 1
ATOM 2312 O O . MET A 1 287 ? -4.816 25.528 2.848 1.00 51.94 287 MET A O 1
ATOM 2316 N N . CYS A 1 288 ? -3.167 26.430 4.086 1.00 51.91 288 CYS A N 1
ATOM 2317 C CA . CYS A 1 288 ? -4.022 26.844 5.205 1.00 51.91 288 CYS A CA 1
ATOM 2318 C C . CYS A 1 288 ? -5.108 27.850 4.770 1.00 51.91 288 CYS A C 1
ATOM 2320 O O . CYS A 1 288 ? -6.210 27.868 5.328 1.00 51.91 288 CYS A O 1
ATOM 2322 N N . TYR A 1 289 ? -4.844 28.633 3.721 1.00 51.38 289 TYR A N 1
ATOM 2323 C CA . TYR A 1 289 ? -5.815 29.512 3.082 1.00 51.38 289 TYR A CA 1
ATOM 2324 C C . TYR A 1 289 ? -6.517 28.774 1.942 1.00 51.38 289 TYR A C 1
ATOM 2326 O O . TYR A 1 289 ? -6.225 28.968 0.761 1.00 51.38 289 TYR A O 1
ATOM 2334 N N . LYS A 1 290 ? -7.512 27.946 2.295 1.00 51.88 290 LYS A N 1
ATOM 2335 C CA . LYS A 1 290 ? -8.541 27.550 1.320 1.00 51.88 290 LYS A CA 1
ATOM 2336 C C . LYS A 1 290 ? -9.057 28.807 0.623 1.00 51.88 290 LYS A C 1
ATOM 2338 O O . LYS A 1 290 ? -9.303 29.816 1.283 1.00 51.88 290 LYS A O 1
ATOM 2343 N N . GLN A 1 291 ? -9.259 28.725 -0.688 1.00 49.72 291 GLN A N 1
ATOM 2344 C CA . GLN A 1 291 ? -9.752 29.845 -1.489 1.00 49.72 291 GLN A CA 1
ATOM 2345 C C . GLN A 1 291 ? -11.070 30.395 -0.911 1.00 49.72 291 GLN A C 1
ATOM 2347 O O . GLN A 1 291 ? -11.225 31.606 -0.768 1.00 49.72 291 GLN A O 1
ATOM 2352 N N . ASP A 1 292 ? -11.939 29.492 -0.443 1.00 45.91 292 ASP A N 1
ATOM 2353 C CA . ASP A 1 292 ? -13.164 29.808 0.296 1.00 45.91 292 ASP A CA 1
ATOM 2354 C C . ASP A 1 292 ? -12.875 30.573 1.596 1.00 45.91 292 ASP A C 1
ATOM 2356 O O . ASP A 1 292 ? -13.407 31.660 1.779 1.00 45.91 292 ASP A O 1
ATOM 2360 N N . ASN A 1 293 ? -11.969 30.084 2.456 1.00 51.25 293 ASN A N 1
ATOM 2361 C CA . ASN A 1 293 ? -11.597 30.761 3.707 1.00 51.25 293 ASN A CA 1
ATOM 2362 C C . ASN A 1 293 ? -11.018 32.164 3.459 1.00 51.25 293 ASN A C 1
ATOM 2364 O O . ASN A 1 293 ? -11.313 33.080 4.222 1.00 51.25 293 ASN A O 1
ATOM 2368 N N . PHE A 1 294 ? -10.214 32.350 2.406 1.00 52.75 294 PHE A N 1
ATOM 2369 C CA . PHE A 1 294 ? -9.654 33.658 2.052 1.00 52.75 294 PHE A CA 1
ATOM 2370 C C . PHE A 1 294 ? -10.741 34.624 1.564 1.00 52.75 294 PHE A C 1
ATOM 2372 O O . PHE A 1 294 ? -10.799 35.765 2.023 1.00 52.75 294 PHE A O 1
ATOM 2379 N N . PHE A 1 295 ? -11.655 34.172 0.697 1.00 50.97 295 PHE A N 1
ATOM 2380 C CA . PHE A 1 295 ? -12.804 34.980 0.283 1.00 50.97 295 PHE A CA 1
ATOM 2381 C C . PHE A 1 295 ? -13.811 35.213 1.418 1.00 50.97 295 PHE A C 1
ATOM 2383 O O . PHE A 1 295 ? -14.448 36.264 1.441 1.00 50.97 295 PHE A O 1
ATOM 2390 N N . THR A 1 296 ? -13.932 34.301 2.385 1.00 55.06 296 THR A N 1
ATOM 2391 C CA . THR A 1 296 ? -14.720 34.508 3.607 1.00 55.06 296 THR A CA 1
ATOM 2392 C C . THR A 1 296 ? -14.058 35.541 4.518 1.00 55.06 296 THR A C 1
ATOM 2394 O O . THR A 1 296 ? -14.751 36.450 4.956 1.00 55.06 296 THR A O 1
ATOM 2397 N N . LEU A 1 297 ? -12.739 35.493 4.737 1.00 52.69 297 LEU A N 1
ATOM 2398 C CA . LEU A 1 297 ? -11.990 36.519 5.481 1.00 52.69 297 LEU A CA 1
ATOM 2399 C C . LEU A 1 297 ? -12.106 37.896 4.817 1.00 52.69 297 LEU A C 1
ATOM 2401 O O . LEU A 1 297 ? -12.584 38.834 5.445 1.00 52.69 297 LEU A O 1
ATOM 2405 N N . ALA A 1 298 ? -11.777 38.009 3.528 1.00 53.19 298 ALA A N 1
ATOM 2406 C CA . ALA A 1 298 ? -11.921 39.256 2.773 1.00 53.19 298 ALA A CA 1
ATOM 2407 C C . ALA A 1 298 ? -13.390 39.724 2.671 1.00 53.19 298 ALA A C 1
ATOM 2409 O O . ALA A 1 298 ? -13.664 40.920 2.593 1.00 53.19 298 ALA A O 1
ATOM 2410 N N . GLY A 1 299 ? -14.346 38.791 2.686 1.00 52.22 299 GLY A N 1
ATOM 2411 C CA . GLY A 1 299 ? -15.780 39.067 2.736 1.00 52.22 299 GLY A CA 1
ATOM 2412 C C . GLY A 1 299 ? -16.233 39.606 4.093 1.00 52.22 299 GLY A C 1
ATOM 2413 O O . GLY A 1 299 ? -16.990 40.570 4.130 1.00 52.22 299 GLY A O 1
ATOM 2414 N N . ILE A 1 300 ? -15.734 39.047 5.199 1.00 50.81 300 ILE A N 1
ATOM 2415 C CA . ILE A 1 300 ? -15.957 39.540 6.566 1.00 50.81 300 ILE A CA 1
ATOM 2416 C C . ILE A 1 300 ? -15.339 40.934 6.715 1.00 50.81 300 ILE A C 1
ATOM 2418 O O . ILE A 1 300 ? -16.051 41.856 7.096 1.00 50.81 300 ILE A O 1
ATOM 2422 N N . CYS A 1 301 ? -14.084 41.122 6.294 1.00 51.22 301 CYS A N 1
ATOM 2423 C CA . CYS A 1 301 ? -13.393 42.418 6.259 1.00 51.22 301 CYS A CA 1
ATOM 2424 C C . CYS A 1 301 ? -14.043 43.466 5.335 1.00 51.22 301 CYS A C 1
ATOM 2426 O O . CYS A 1 301 ? -13.684 44.631 5.413 1.00 51.22 301 CYS A O 1
ATOM 2428 N N . LYS A 1 302 ? -14.966 43.080 4.443 1.00 51.88 302 LYS A N 1
ATOM 2429 C CA . LYS A 1 302 ? -15.768 44.027 3.646 1.00 51.88 302 LYS A CA 1
ATOM 2430 C C . LYS A 1 302 ? -17.186 44.233 4.197 1.00 51.88 302 LYS A C 1
ATOM 2432 O O . LYS A 1 302 ? -17.824 45.234 3.883 1.00 51.88 302 LYS A O 1
ATOM 2437 N N . LYS A 1 303 ? -17.714 43.268 4.955 1.00 48.56 303 LYS A N 1
ATOM 2438 C CA . LYS A 1 303 ? -19.079 43.288 5.506 1.00 48.56 303 LYS A CA 1
ATOM 2439 C C . LYS A 1 303 ? -19.130 43.963 6.878 1.00 48.56 303 LYS A C 1
ATOM 2441 O O . LYS A 1 303 ? -20.115 44.619 7.191 1.00 48.56 303 LYS A O 1
ATOM 2446 N N . ILE A 1 304 ? -18.058 43.830 7.653 1.00 47.88 304 ILE A N 1
ATOM 2447 C CA . ILE A 1 304 ? -17.639 44.841 8.620 1.00 47.88 304 ILE A CA 1
ATOM 2448 C C . ILE A 1 304 ? -17.090 45.983 7.760 1.00 47.88 304 ILE A C 1
ATOM 2450 O O . ILE A 1 304 ? -16.087 45.786 7.076 1.00 47.88 304 ILE A O 1
ATOM 2454 N N . GLN A 1 305 ? -17.761 47.135 7.719 1.00 51.00 305 GLN A N 1
ATOM 2455 C CA . GLN A 1 305 ? -17.171 48.327 7.105 1.00 51.00 305 GLN A CA 1
ATOM 2456 C C . GLN A 1 305 ? -15.994 48.744 7.991 1.00 51.00 305 GLN A C 1
ATOM 2458 O O . GLN A 1 305 ? -16.187 49.111 9.147 1.00 51.00 305 GLN A O 1
ATOM 2463 N N . LEU A 1 306 ? -14.771 48.581 7.482 1.00 49.12 306 LEU A N 1
ATOM 2464 C CA . LEU A 1 306 ? -13.529 48.833 8.216 1.00 49.12 306 LEU A CA 1
ATOM 2465 C C . LEU A 1 306 ? -13.208 50.335 8.275 1.00 49.12 306 LEU A C 1
ATOM 2467 O O . LEU A 1 306 ? -12.155 50.764 7.810 1.00 49.12 306 LEU A O 1
ATOM 2471 N N . ASP A 1 307 ? -14.117 51.113 8.862 1.00 44.66 307 ASP A N 1
ATOM 2472 C CA . ASP A 1 307 ? -13.899 52.531 9.172 1.00 44.66 307 ASP A CA 1
ATOM 2473 C C . ASP A 1 307 ? -13.171 52.730 10.522 1.00 44.66 307 ASP A C 1
ATOM 2475 O O . ASP A 1 307 ? -12.663 53.817 10.786 1.00 44.66 307 ASP A O 1
ATOM 2479 N N . ASP A 1 308 ? -13.044 51.678 11.351 1.00 44.84 308 ASP A N 1
ATOM 2480 C CA . ASP A 1 308 ? -12.421 51.747 12.682 1.00 44.84 308 ASP A CA 1
ATOM 2481 C C . ASP A 1 308 ? -11.097 50.970 12.821 1.00 44.84 308 ASP A C 1
ATOM 2483 O O . ASP A 1 308 ? -10.982 49.769 12.542 1.00 44.84 308 ASP A O 1
ATOM 2487 N N . ASN A 1 309 ? -10.096 51.673 13.366 1.00 45.78 309 ASN A N 1
ATOM 2488 C CA . ASN A 1 309 ? -8.709 51.222 13.540 1.00 45.78 309 ASN A CA 1
ATOM 2489 C C . ASN A 1 309 ? -8.538 49.949 14.395 1.00 45.78 309 ASN A C 1
ATOM 2491 O O . ASN A 1 309 ? -7.514 49.274 14.282 1.00 45.78 309 ASN A O 1
ATOM 2495 N N . GLU A 1 310 ? -9.510 49.578 15.235 1.00 42.62 310 GLU A N 1
ATOM 2496 C CA . GLU A 1 310 ? -9.396 48.393 16.100 1.00 42.62 310 GLU A CA 1
ATOM 2497 C C . GLU A 1 310 ? -9.308 47.079 15.309 1.00 42.62 310 GLU A C 1
ATOM 2499 O O . GLU A 1 310 ? -8.608 46.149 15.717 1.00 42.62 310 GLU A O 1
ATOM 2504 N N . SER A 1 311 ? -9.948 47.000 14.139 1.00 42.94 311 SER A N 1
ATOM 2505 C CA . SER A 1 311 ? -9.975 45.771 13.333 1.00 42.94 311 SER A CA 1
ATOM 2506 C C . SER A 1 311 ? -8.626 45.433 12.679 1.00 42.94 311 SER A C 1
ATOM 2508 O O . SER A 1 311 ? -8.350 44.261 12.404 1.00 42.94 311 SER A O 1
ATOM 2510 N N . PHE A 1 312 ? -7.729 46.414 12.510 1.00 43.62 312 PHE A N 1
ATOM 2511 C CA . PHE A 1 312 ? -6.348 46.155 12.080 1.00 43.62 312 PHE A CA 1
ATOM 2512 C C . PHE A 1 312 ? -5.572 45.307 13.102 1.00 43.62 312 PHE A C 1
ATOM 2514 O O . PHE A 1 312 ? -4.714 44.515 12.710 1.00 43.62 312 PHE A O 1
ATOM 2521 N N . SER A 1 313 ? -5.913 45.370 14.397 1.00 46.41 313 SER A N 1
ATOM 2522 C CA . SER A 1 313 ? -5.255 44.570 15.447 1.00 46.41 313 SER A CA 1
ATOM 2523 C C . SER A 1 313 ? -5.403 43.051 15.252 1.00 46.41 313 SER A C 1
ATOM 2525 O O . SER A 1 313 ? -4.529 42.284 15.663 1.00 46.41 313 SER A O 1
ATOM 2527 N N . LEU A 1 314 ? -6.479 42.607 14.590 1.00 45.84 314 LEU A N 1
ATOM 2528 C CA . LEU A 1 314 ? -6.691 41.207 14.215 1.00 45.84 314 LEU A CA 1
ATOM 2529 C C . LEU A 1 314 ? -5.911 40.835 12.950 1.00 45.84 314 LEU A C 1
ATOM 2531 O O . LEU A 1 314 ? -5.357 39.738 12.887 1.00 45.84 314 LEU A O 1
ATOM 2535 N N . LEU A 1 315 ? -5.802 41.752 11.981 1.00 49.22 315 LEU A N 1
ATOM 2536 C CA . LEU A 1 315 ? -4.977 41.553 10.786 1.00 49.22 315 LEU A CA 1
ATOM 2537 C C . LEU A 1 315 ? -3.494 41.406 11.151 1.00 49.22 315 LEU A C 1
ATOM 2539 O O . LEU A 1 315 ? -2.844 40.512 10.626 1.00 49.22 315 LEU A O 1
ATOM 2543 N N . HIS A 1 316 ? -2.976 42.180 12.112 1.00 47.25 316 HIS A N 1
ATOM 2544 C CA . HIS A 1 316 ? -1.585 42.075 12.584 1.00 47.25 316 HIS A CA 1
ATOM 2545 C C . HIS A 1 316 ? -1.210 40.725 13.231 1.00 47.25 316 HIS A C 1
ATOM 2547 O O . HIS A 1 316 ? -0.027 40.470 13.450 1.00 47.25 316 HIS A O 1
ATOM 2553 N N . LYS A 1 317 ? -2.181 39.845 13.525 1.00 42.53 317 LYS A N 1
ATOM 2554 C CA . LYS A 1 317 ? -1.931 38.461 13.976 1.00 42.53 317 LYS A CA 1
ATOM 2555 C C . LYS A 1 317 ? -1.831 37.455 12.821 1.00 42.53 317 LYS A C 1
ATOM 2557 O O . LYS A 1 317 ? -1.499 36.294 13.054 1.00 42.53 317 LYS A O 1
ATOM 2562 N N . LEU A 1 318 ? -2.137 37.872 11.593 1.00 46.94 318 LEU A N 1
ATOM 2563 C CA . LEU A 1 318 ? -1.968 37.072 10.382 1.00 46.94 318 LEU A CA 1
ATOM 2564 C C . LEU A 1 318 ? -0.522 37.218 9.865 1.00 46.94 318 LEU A C 1
ATOM 2566 O O . LEU A 1 318 ? 0.108 38.249 10.102 1.00 46.94 318 LEU A O 1
ATOM 2570 N N . PRO A 1 319 ? 0.017 36.224 9.133 1.00 46.25 319 PRO A N 1
ATOM 2571 C CA . PRO A 1 319 ? 1.296 36.364 8.441 1.00 46.25 319 PRO A CA 1
ATOM 2572 C C . PRO A 1 319 ? 1.317 37.603 7.538 1.00 46.25 319 PRO A C 1
ATOM 2574 O O . PRO A 1 319 ? 0.323 37.919 6.878 1.00 46.25 319 PRO A O 1
ATOM 2577 N N . HIS A 1 320 ? 2.453 38.298 7.508 1.00 51.53 320 HIS A N 1
ATOM 2578 C CA . HIS A 1 320 ? 2.607 39.604 6.858 1.00 51.53 320 HIS A CA 1
ATOM 2579 C C . HIS A 1 320 ? 2.271 39.561 5.355 1.00 51.53 320 HIS A C 1
ATOM 2581 O O . HIS A 1 320 ? 1.693 40.496 4.799 1.00 51.53 320 HIS A O 1
ATOM 2587 N N . GLU A 1 321 ? 2.565 38.433 4.711 1.00 51.25 321 GLU A N 1
ATOM 2588 C CA . GLU A 1 321 ? 2.244 38.125 3.319 1.00 51.25 321 GLU A CA 1
ATOM 2589 C C . GLU A 1 321 ? 0.724 38.107 3.076 1.00 51.25 321 GLU A C 1
ATOM 2591 O O . GLU A 1 321 ? 0.237 38.603 2.059 1.00 51.25 321 GLU A O 1
ATOM 2596 N N . LEU A 1 322 ? -0.058 37.600 4.035 1.00 52.25 322 LEU A N 1
ATOM 2597 C CA . LEU A 1 322 ? -1.514 37.562 3.925 1.00 52.25 322 LEU A CA 1
ATOM 2598 C C . LEU A 1 322 ? -2.139 38.950 4.094 1.00 52.25 322 LEU A C 1
ATOM 2600 O O . LEU A 1 322 ? -3.068 39.287 3.362 1.00 52.25 322 LEU A O 1
ATOM 2604 N N . ILE A 1 323 ? -1.613 39.763 5.017 1.00 57.06 323 ILE A N 1
ATOM 2605 C CA . ILE A 1 323 ? -2.042 41.159 5.211 1.00 57.06 323 ILE A CA 1
ATOM 2606 C C . ILE A 1 323 ? -1.841 41.941 3.905 1.00 57.06 323 ILE A C 1
ATOM 2608 O O . ILE A 1 323 ? -2.760 42.606 3.425 1.00 57.06 323 ILE A O 1
ATOM 2612 N N . TYR A 1 324 ? -0.667 41.795 3.283 1.00 56.09 324 TYR A N 1
ATOM 2613 C CA . TYR A 1 324 ? -0.353 42.401 1.990 1.00 56.09 324 TYR A CA 1
ATOM 2614 C C . TYR A 1 324 ? -1.355 41.990 0.893 1.00 56.09 324 TYR A C 1
ATOM 2616 O O . TYR A 1 324 ? -1.863 42.840 0.158 1.00 56.09 324 TYR A O 1
ATOM 2624 N N . HIS A 1 325 ? -1.712 40.704 0.812 1.00 53.09 325 HIS A N 1
ATOM 2625 C CA . HIS A 1 325 ? -2.682 40.217 -0.174 1.00 53.09 325 HIS A CA 1
ATOM 2626 C C . HIS A 1 325 ? -4.134 40.639 0.105 1.00 53.09 325 HIS A C 1
ATOM 2628 O O . HIS A 1 325 ? -4.864 40.920 -0.848 1.00 53.09 325 HIS A O 1
ATOM 2634 N N . ILE A 1 326 ? -4.557 40.743 1.370 1.00 54.56 326 ILE A N 1
ATOM 2635 C CA . ILE A 1 326 ? -5.873 41.295 1.740 1.00 54.56 326 ILE A CA 1
ATOM 2636 C C . ILE A 1 326 ? -5.960 42.765 1.302 1.00 54.56 326 ILE A C 1
ATOM 2638 O O . ILE A 1 326 ? -6.893 43.135 0.589 1.00 54.56 326 ILE A O 1
ATOM 2642 N N . ASN A 1 327 ? -4.945 43.574 1.619 1.00 54.41 327 ASN A N 1
ATOM 2643 C CA . ASN A 1 327 ? -4.882 44.991 1.242 1.00 54.41 327 ASN A CA 1
ATOM 2644 C C . ASN A 1 327 ? -4.842 45.192 -0.289 1.00 54.41 327 ASN A C 1
ATOM 2646 O O . ASN A 1 327 ? -5.486 46.096 -0.828 1.00 54.41 327 ASN A O 1
ATOM 2650 N N . SER A 1 328 ? -4.147 44.312 -1.018 1.00 53.91 328 SER A N 1
ATOM 2651 C CA . SER A 1 328 ? -4.127 44.319 -2.487 1.00 53.91 328 SER A CA 1
ATOM 2652 C C . SER A 1 328 ? -5.479 43.926 -3.107 1.00 53.91 328 SER A C 1
ATOM 2654 O O . SER A 1 328 ? -5.892 44.516 -4.105 1.00 53.91 328 SER A O 1
ATOM 2656 N N . TYR A 1 329 ? -6.213 42.977 -2.514 1.00 51.91 329 TYR A N 1
ATOM 2657 C CA . TYR A 1 329 ? -7.540 42.584 -3.004 1.00 51.91 329 TYR A CA 1
ATOM 2658 C C . TYR A 1 329 ? -8.615 43.644 -2.721 1.00 51.91 329 TYR A C 1
ATOM 2660 O O . TYR A 1 329 ? -9.477 43.875 -3.572 1.00 51.91 329 TYR A O 1
ATOM 2668 N N . LEU A 1 330 ? -8.562 44.292 -1.551 1.00 51.97 330 LEU A N 1
ATOM 2669 C CA . LEU A 1 330 ? -9.459 45.395 -1.197 1.00 51.97 330 LEU A CA 1
ATOM 2670 C C . LEU A 1 330 ? -9.254 46.581 -2.151 1.00 51.97 330 LEU A C 1
ATOM 2672 O O . LEU A 1 330 ? -10.186 46.930 -2.874 1.00 51.97 330 LEU A O 1
ATOM 2676 N N . SER A 1 331 ? -8.017 47.073 -2.290 1.00 52.94 331 SER A N 1
ATOM 2677 C CA . SER A 1 331 ? -7.706 48.203 -3.182 1.00 52.94 331 SER A CA 1
ATOM 2678 C C . SER A 1 331 ? -8.076 47.944 -4.653 1.00 52.94 331 SER A C 1
ATOM 2680 O O . SER A 1 331 ? -8.628 48.823 -5.313 1.00 52.94 331 SER A O 1
ATOM 2682 N N . PHE A 1 332 ? -7.896 46.720 -5.168 1.00 42.22 332 PHE A N 1
ATOM 2683 C CA . PHE A 1 332 ? -8.343 46.361 -6.524 1.00 42.22 332 PHE A CA 1
ATOM 2684 C C . PHE A 1 332 ? -9.875 46.383 -6.694 1.00 42.22 332 PHE A C 1
ATOM 2686 O O . PHE A 1 332 ? -10.388 46.558 -7.803 1.00 42.22 332 PHE A O 1
ATOM 2693 N N . LYS A 1 333 ? -10.631 46.186 -5.609 1.00 45.06 333 LYS A N 1
ATOM 2694 C CA . LYS A 1 333 ? -12.098 46.235 -5.620 1.00 45.06 333 LYS A CA 1
ATOM 2695 C C . LYS A 1 333 ? -12.618 47.658 -5.437 1.00 45.06 333 LYS A C 1
ATOM 2697 O O . LYS A 1 333 ? -13.641 47.975 -6.039 1.00 45.06 333 LYS A O 1
ATOM 2702 N N . ASP A 1 334 ? -11.893 48.492 -4.698 1.00 46.34 334 ASP A N 1
ATOM 2703 C CA . ASP A 1 334 ? -12.198 49.914 -4.537 1.00 46.34 334 ASP A CA 1
ATOM 2704 C C . ASP A 1 334 ? -12.026 50.668 -5.867 1.00 46.34 334 ASP A C 1
ATOM 2706 O O . ASP A 1 334 ? -12.925 51.418 -6.255 1.00 46.34 334 ASP A O 1
ATOM 2710 N N . ILE A 1 335 ? -10.988 50.326 -6.648 1.00 35.88 335 ILE A N 1
ATOM 2711 C CA . ILE A 1 335 ? -10.795 50.790 -8.039 1.00 35.88 335 ILE A CA 1
ATOM 2712 C C . ILE A 1 335 ? -12.013 50.450 -8.925 1.00 35.88 335 ILE A C 1
ATOM 2714 O O . ILE A 1 335 ? -12.510 51.300 -9.665 1.00 35.88 335 ILE A O 1
ATOM 2718 N N . LYS A 1 336 ? -12.573 49.238 -8.800 1.00 34.84 336 LYS A N 1
ATOM 2719 C CA . LYS A 1 336 ? -13.778 48.839 -9.555 1.00 34.84 336 LYS A CA 1
ATOM 2720 C C . LYS A 1 336 ? -15.075 49.507 -9.089 1.00 34.84 336 LYS A C 1
ATOM 2722 O O . LYS A 1 336 ? -16.049 49.495 -9.841 1.00 34.84 336 LYS A O 1
ATOM 2727 N N . SER A 1 337 ? -15.123 50.068 -7.881 1.00 39.94 337 SER A N 1
ATOM 2728 C CA . SER A 1 337 ? -16.224 50.950 -7.465 1.00 39.94 337 SER A CA 1
ATOM 2729 C C . SER A 1 337 ? -16.039 52.387 -7.951 1.00 39.94 337 SER A C 1
ATOM 2731 O O . SER A 1 337 ? -17.034 53.001 -8.327 1.00 39.94 337 SER A O 1
ATOM 2733 N N . SER A 1 338 ? -14.808 52.908 -8.038 1.00 31.89 338 SER A N 1
ATOM 2734 C CA . SER A 1 338 ? -14.563 54.228 -8.640 1.00 31.89 338 SER A CA 1
ATOM 2735 C C . SER A 1 338 ? -14.812 54.255 -10.154 1.00 31.89 338 SER A C 1
ATOM 2737 O O . SER A 1 338 ? -15.337 55.248 -10.652 1.00 31.89 338 SER A O 1
ATOM 2739 N N . ASP A 1 339 ? -14.575 53.152 -10.876 1.00 32.53 339 ASP A N 1
ATOM 2740 C CA . ASP A 1 339 ? -14.911 53.044 -12.310 1.00 32.53 339 ASP A CA 1
ATOM 2741 C C . ASP A 1 339 ? -16.419 53.198 -12.604 1.00 32.53 339 ASP A C 1
ATOM 2743 O O . ASP A 1 339 ? -16.795 53.562 -13.718 1.00 32.53 339 ASP A O 1
ATOM 2747 N N . ARG A 1 340 ? -17.306 52.968 -11.620 1.00 32.03 340 ARG A N 1
ATOM 2748 C CA . ARG A 1 340 ? -18.746 53.260 -11.768 1.00 32.03 340 ARG A CA 1
ATOM 2749 C C . ARG A 1 340 ? -19.087 54.739 -11.605 1.00 32.03 340 ARG A C 1
ATOM 2751 O O . ARG A 1 340 ? -20.063 55.187 -12.193 1.00 32.03 340 ARG A O 1
ATOM 2758 N N . ILE A 1 341 ? -18.287 55.498 -10.860 1.00 33.34 341 ILE A N 1
ATOM 2759 C CA . ILE A 1 341 ? -18.502 56.938 -10.651 1.00 33.34 341 ILE A CA 1
ATOM 2760 C C . ILE A 1 341 ? -18.089 57.727 -11.908 1.00 33.34 341 ILE A C 1
ATOM 2762 O O . ILE A 1 341 ? -18.680 58.756 -12.224 1.00 33.34 341 ILE A O 1
ATOM 2766 N N . LEU A 1 342 ? -17.144 57.202 -12.697 1.00 32.03 342 LEU A N 1
ATOM 2767 C CA . LEU A 1 342 ? -16.675 57.822 -13.943 1.00 32.03 342 LEU A CA 1
ATOM 2768 C C . LEU A 1 342 ? -17.584 57.597 -15.172 1.00 32.03 342 LEU A C 1
ATOM 2770 O O . LEU A 1 342 ? -17.266 58.109 -16.243 1.00 32.03 342 LEU A O 1
ATOM 2774 N N . GLN A 1 343 ? -18.718 56.892 -15.045 1.00 35.41 343 GLN A N 1
ATOM 2775 C CA . GLN A 1 343 ? -19.709 56.759 -16.133 1.00 35.41 343 GLN A CA 1
ATOM 2776 C C . GLN A 1 343 ? -20.995 57.581 -15.945 1.00 35.41 343 GLN A C 1
ATOM 2778 O O . GLN A 1 343 ? -21.730 57.753 -16.913 1.00 35.41 343 GLN A O 1
ATOM 2783 N N . GLU A 1 344 ? -21.241 58.164 -14.767 1.00 34.81 344 GLU A N 1
ATOM 2784 C CA . GLU A 1 344 ? -22.401 59.049 -14.522 1.00 34.81 344 GLU A CA 1
ATOM 2785 C C . GLU A 1 344 ? -22.037 60.552 -14.539 1.00 34.81 344 GLU A C 1
ATOM 2787 O O . GLU A 1 344 ? -22.879 61.406 -14.282 1.00 34.81 344 GLU A O 1
ATOM 2792 N N . GLY A 1 345 ? -20.791 60.894 -14.895 1.00 32.75 345 GLY A N 1
ATOM 2793 C CA . GLY A 1 345 ? -20.282 62.274 -14.949 1.00 32.75 345 GLY A CA 1
ATOM 2794 C C . GLY A 1 345 ? -20.340 62.974 -16.317 1.00 32.75 345 GLY A C 1
ATOM 2795 O O . GLY A 1 345 ? -19.844 64.092 -16.441 1.00 32.75 345 GLY A O 1
ATOM 2796 N N . VAL A 1 346 ? -20.900 62.356 -17.366 1.00 36.75 346 VAL A N 1
ATOM 2797 C CA . VAL A 1 346 ? -20.910 62.938 -18.728 1.00 36.75 346 VAL A CA 1
ATOM 2798 C C . VAL A 1 346 ? -22.139 63.826 -18.961 1.00 36.75 346 VAL A C 1
ATOM 2800 O O . VAL A 1 346 ? -22.994 63.524 -19.789 1.00 36.75 346 VAL A O 1
ATOM 2803 N N . THR A 1 347 ? -22.186 64.978 -18.288 1.00 32.97 347 THR A N 1
ATOM 2804 C CA . THR A 1 347 ? -22.943 66.150 -18.769 1.00 32.97 347 THR A CA 1
ATOM 2805 C C . THR A 1 347 ? -22.252 67.462 -18.391 1.00 32.97 347 THR A C 1
ATOM 2807 O O . THR A 1 347 ? -22.010 67.722 -17.218 1.00 32.97 347 THR A O 1
ATOM 2810 N N . SER A 1 348 ? -22.077 68.327 -19.398 1.00 30.23 348 SER A N 1
ATOM 2811 C CA . SER A 1 348 ? -21.640 69.738 -19.358 1.00 30.23 348 SER A CA 1
ATOM 2812 C C . SER A 1 348 ? -20.127 70.074 -19.290 1.00 30.23 348 SER A C 1
ATOM 2814 O O . SER A 1 348 ? -19.449 69.875 -18.295 1.00 30.23 348 SER A O 1
ATOM 2816 N N . GLN A 1 349 ? -19.685 70.713 -20.388 1.00 30.03 349 GLN A N 1
ATOM 2817 C CA . GLN A 1 349 ? -18.688 71.799 -20.502 1.00 30.03 349 GLN A CA 1
ATOM 2818 C C . GLN A 1 349 ? -17.160 71.515 -20.480 1.00 30.03 349 GLN A C 1
ATOM 2820 O O . GLN A 1 349 ? -16.483 71.561 -19.464 1.00 30.03 349 GLN A O 1
ATOM 2825 N N . THR A 1 350 ? -16.633 71.396 -21.712 1.00 28.70 350 THR A N 1
ATOM 2826 C CA . THR A 1 350 ? -15.445 72.097 -22.274 1.00 28.70 350 THR A CA 1
ATOM 2827 C C . THR A 1 350 ? -14.054 71.987 -21.618 1.00 28.70 350 THR A C 1
ATOM 2829 O O . THR A 1 350 ? -13.710 72.754 -20.730 1.00 28.70 350 THR A O 1
ATOM 2832 N N . VAL A 1 351 ? -13.223 71.129 -22.231 1.00 29.78 351 VAL A N 1
ATOM 2833 C CA . VAL A 1 351 ? -11.849 71.376 -22.751 1.00 29.78 351 VAL A CA 1
ATOM 2834 C C . VAL A 1 351 ? -10.965 72.424 -22.041 1.00 29.78 351 VAL A C 1
ATOM 2836 O O . VAL A 1 351 ? -11.175 73.615 -22.227 1.00 29.78 351 VAL A O 1
ATOM 2839 N N . GLU A 1 352 ? -9.865 71.977 -21.416 1.00 27.20 352 GLU A N 1
ATOM 2840 C CA . GLU A 1 352 ? -8.477 72.238 -21.874 1.00 27.20 352 GLU A CA 1
ATOM 2841 C C . GLU A 1 352 ? -7.446 71.393 -21.087 1.00 27.20 352 GLU A C 1
ATOM 2843 O O . GLU A 1 352 ? -7.603 71.131 -19.897 1.00 27.20 352 GLU A O 1
ATOM 2848 N N . THR A 1 353 ? -6.380 70.940 -21.757 1.00 31.61 353 THR A N 1
ATOM 2849 C CA . THR A 1 353 ? -5.265 70.171 -21.163 1.00 31.61 353 THR A CA 1
ATOM 2850 C C . THR A 1 353 ? -3.991 71.008 -21.071 1.00 31.61 353 THR A C 1
ATOM 2852 O O . THR A 1 353 ? -3.633 71.630 -22.072 1.00 31.61 353 THR A O 1
ATOM 2855 N N . PRO A 1 354 ? -3.201 70.877 -19.991 1.00 30.23 354 PRO A N 1
ATOM 2856 C CA . PRO A 1 354 ? -1.754 71.099 -20.072 1.00 30.23 354 PRO A CA 1
ATOM 2857 C C . PRO A 1 354 ? -0.932 69.826 -19.807 1.00 30.23 354 PRO A C 1
ATOM 2859 O O . PRO A 1 354 ? -1.234 69.019 -18.931 1.00 30.23 354 PRO A O 1
ATOM 2862 N N . GLN A 1 355 ? 0.155 69.678 -20.564 1.00 30.34 355 GLN A N 1
ATOM 2863 C CA . GLN A 1 355 ? 1.182 68.645 -20.392 1.00 30.34 355 GLN A CA 1
ATOM 2864 C C . GLN A 1 355 ? 2.046 68.924 -19.149 1.00 30.34 355 GLN A C 1
ATOM 2866 O O . GLN A 1 355 ? 2.323 70.086 -18.854 1.00 30.34 355 GLN A O 1
ATOM 2871 N N . GLY A 1 356 ? 2.591 67.892 -18.488 1.00 26.84 356 GLY A N 1
ATOM 2872 C CA . GLY A 1 356 ? 3.625 68.136 -17.475 1.00 26.84 356 GLY A CA 1
ATOM 2873 C C . GLY A 1 356 ? 4.185 66.930 -16.714 1.00 26.84 356 GLY A C 1
ATOM 2874 O O . GLY A 1 356 ? 3.534 66.399 -15.828 1.00 26.84 356 GLY A O 1
ATOM 2875 N N . ILE A 1 357 ? 5.468 66.648 -16.969 1.00 28.41 357 ILE A N 1
ATOM 2876 C CA . ILE A 1 357 ? 6.468 66.145 -16.004 1.00 28.41 357 ILE A CA 1
ATOM 2877 C C . ILE A 1 357 ? 6.342 64.683 -15.523 1.00 28.41 357 ILE A C 1
ATOM 2879 O O . ILE A 1 357 ? 5.594 64.332 -14.618 1.00 28.41 357 ILE A O 1
ATOM 2883 N N . MET A 1 358 ? 7.274 63.867 -16.023 1.00 26.36 358 MET A N 1
ATOM 2884 C CA . MET A 1 358 ? 7.784 62.659 -15.368 1.00 26.36 358 MET A CA 1
ATOM 2885 C C . MET A 1 358 ? 9.230 62.933 -14.910 1.00 26.36 358 MET A C 1
ATOM 2887 O O . MET A 1 358 ? 9.999 63.475 -15.709 1.00 26.36 358 MET A O 1
ATOM 2891 N N . PRO A 1 359 ? 9.651 62.533 -13.696 1.00 35.59 359 PRO A N 1
ATOM 2892 C CA . PRO A 1 359 ? 11.073 62.329 -13.401 1.00 35.59 359 PRO A CA 1
ATOM 2893 C C . PRO A 1 359 ? 11.421 60.847 -13.199 1.00 35.59 359 PRO A C 1
ATOM 2895 O O . PRO A 1 359 ? 10.688 60.086 -12.571 1.00 35.59 359 PRO A O 1
ATOM 2898 N N . ARG A 1 360 ? 12.587 60.449 -13.718 1.00 29.81 360 ARG A N 1
ATOM 2899 C CA . ARG A 1 360 ? 13.189 59.118 -13.540 1.00 29.81 360 ARG A CA 1
ATOM 2900 C C . ARG A 1 360 ? 13.868 58.997 -12.174 1.00 29.81 360 ARG A C 1
ATOM 2902 O O . ARG A 1 360 ? 14.506 59.950 -11.737 1.00 29.81 360 ARG A O 1
ATOM 2909 N N . LEU A 1 361 ? 13.904 57.785 -11.620 1.00 28.42 361 LEU A N 1
ATOM 2910 C CA . LEU A 1 361 ? 14.929 57.353 -10.663 1.00 28.42 361 LEU A CA 1
ATOM 2911 C C . LEU A 1 361 ? 15.410 55.940 -11.029 1.00 28.42 361 LEU A C 1
ATOM 2913 O O . LEU A 1 361 ? 14.641 54.985 -10.991 1.00 28.42 361 LEU A O 1
ATOM 2917 N N . LEU A 1 362 ? 16.692 55.825 -11.381 1.00 29.78 362 LEU A N 1
ATOM 2918 C CA . LEU A 1 362 ? 17.443 54.570 -11.464 1.00 29.78 362 LEU A CA 1
ATOM 2919 C C . LEU A 1 362 ? 18.683 54.729 -10.577 1.00 29.78 362 LEU A C 1
ATOM 2921 O O . LEU A 1 362 ? 19.381 55.738 -10.674 1.00 29.78 362 LEU A O 1
ATOM 2925 N N . GLY A 1 363 ? 18.910 53.763 -9.686 1.00 27.27 363 GLY A N 1
ATOM 2926 C CA . GLY A 1 363 ? 20.021 53.770 -8.733 1.00 27.27 363 GLY A CA 1
ATOM 2927 C C . GLY A 1 363 ? 21.366 53.407 -9.369 1.00 27.27 363 GLY A C 1
ATOM 2928 O O . GLY A 1 363 ? 21.422 52.723 -10.389 1.00 27.27 363 GLY A O 1
ATOM 2929 N N . ALA A 1 364 ? 22.448 53.882 -8.753 1.00 29.45 364 ALA A N 1
ATOM 2930 C CA . ALA A 1 364 ? 23.816 53.747 -9.249 1.00 29.45 364 ALA A CA 1
ATOM 2931 C C . ALA A 1 364 ? 24.452 52.369 -8.979 1.00 29.45 364 ALA A C 1
ATOM 2933 O O . ALA A 1 364 ? 24.084 51.675 -8.031 1.00 29.45 364 ALA A O 1
ATOM 2934 N N . THR A 1 365 ? 25.500 52.040 -9.740 1.00 28.48 365 THR A N 1
ATOM 2935 C CA . THR A 1 365 ? 26.424 50.934 -9.450 1.00 28.48 365 THR A CA 1
ATOM 2936 C C . THR A 1 365 ? 27.886 51.392 -9.412 1.00 28.48 365 THR A C 1
ATOM 2938 O O . THR A 1 365 ? 28.360 52.104 -10.291 1.00 28.48 365 THR A O 1
ATOM 2941 N N . SER A 1 366 ? 28.593 50.908 -8.383 1.00 29.84 366 SER A N 1
ATOM 2942 C CA . SER A 1 366 ? 30.047 50.663 -8.296 1.00 29.84 366 SER A CA 1
ATOM 2943 C C . SER A 1 366 ? 31.054 51.765 -8.677 1.00 29.84 366 SER A C 1
ATOM 2945 O O . SER A 1 366 ? 31.317 52.035 -9.846 1.00 29.84 366 SER A O 1
ATOM 2947 N N . HIS A 1 367 ? 31.795 52.230 -7.664 1.00 29.48 367 HIS A N 1
ATOM 2948 C CA . HIS A 1 367 ? 33.148 52.765 -7.839 1.00 29.48 367 HIS A CA 1
ATOM 2949 C C . HIS A 1 367 ? 34.116 51.698 -8.383 1.00 29.48 367 HIS A C 1
ATOM 2951 O O . HIS A 1 367 ? 34.217 50.611 -7.817 1.00 29.48 367 HIS A O 1
ATOM 2957 N N . VAL A 1 368 ? 34.941 52.074 -9.363 1.00 30.62 368 VAL A N 1
ATOM 2958 C CA . VAL A 1 368 ? 36.290 51.521 -9.569 1.00 30.62 368 VAL A CA 1
ATOM 2959 C C . VAL A 1 368 ? 37.244 52.707 -9.706 1.00 30.62 368 VAL A C 1
ATOM 2961 O O . VAL A 1 368 ? 36.908 53.707 -10.335 1.00 30.62 368 VAL A O 1
ATOM 2964 N N . ASN A 1 369 ? 38.409 52.629 -9.066 1.00 30.12 369 ASN A N 1
ATOM 2965 C CA . ASN A 1 369 ? 39.326 53.752 -8.887 1.00 30.12 369 ASN A CA 1
ATOM 2966 C C . ASN A 1 369 ? 40.746 53.349 -9.312 1.00 30.12 369 ASN A C 1
ATOM 2968 O O . ASN A 1 369 ? 41.231 52.340 -8.796 1.00 30.12 369 ASN A O 1
ATOM 2972 N N . LYS A 1 370 ? 41.397 54.126 -10.202 1.00 30.62 370 LYS A N 1
ATOM 2973 C CA . LYS A 1 370 ? 42.861 54.373 -10.218 1.00 30.62 370 LYS A CA 1
ATOM 2974 C C . LYS A 1 370 ? 43.362 55.251 -11.381 1.00 30.62 370 LYS A C 1
ATOM 2976 O O . LYS A 1 370 ? 43.386 54.829 -12.533 1.00 30.62 370 LYS A O 1
ATOM 2981 N N . SER A 1 371 ? 43.929 56.394 -11.001 1.00 31.77 371 SER A N 1
ATOM 2982 C CA . SER A 1 371 ? 45.215 56.933 -11.492 1.00 31.77 371 SER A CA 1
ATOM 2983 C C . SER A 1 371 ? 46.216 56.897 -10.300 1.00 31.77 371 SER A C 1
ATOM 2985 O O . SER A 1 371 ? 45.863 56.338 -9.261 1.00 31.77 371 SER A O 1
ATOM 2987 N N . THR A 1 372 ? 47.469 57.369 -10.307 1.00 33.91 372 THR A N 1
ATOM 2988 C CA . THR A 1 372 ? 48.331 58.105 -11.263 1.00 33.91 372 THR A CA 1
ATOM 2989 C C . THR A 1 372 ? 49.734 57.463 -11.150 1.00 33.91 372 THR A C 1
ATOM 2991 O O . THR A 1 372 ? 50.169 57.178 -10.039 1.00 33.91 372 THR A O 1
ATOM 2994 N N . LEU A 1 373 ? 50.343 56.958 -12.228 1.00 30.17 373 LEU A N 1
ATOM 2995 C CA . LEU A 1 373 ? 51.425 57.609 -12.997 1.00 30.17 373 LEU A CA 1
ATOM 2996 C C . LEU A 1 373 ? 52.588 58.220 -12.166 1.00 30.17 373 LEU A C 1
ATOM 2998 O O . LEU A 1 373 ? 52.408 59.212 -11.471 1.00 30.17 373 LEU A O 1
ATOM 3002 N N . GLU A 1 374 ? 53.767 57.601 -12.319 1.00 32.31 374 GLU A N 1
ATOM 3003 C CA . GLU A 1 374 ? 55.153 58.122 -12.247 1.00 32.31 374 GLU A CA 1
ATOM 3004 C C . GLU A 1 374 ? 55.508 59.341 -11.361 1.00 32.31 374 GLU A C 1
ATOM 3006 O O . GLU A 1 374 ? 55.344 60.491 -11.776 1.00 32.31 374 GLU A O 1
ATOM 3011 N N . ARG A 1 375 ? 56.235 59.095 -10.257 1.00 29.50 375 ARG A N 1
ATOM 3012 C CA . ARG A 1 375 ? 57.680 59.412 -10.138 1.00 29.50 375 ARG A CA 1
ATOM 3013 C C . ARG A 1 375 ? 58.323 58.795 -8.895 1.00 29.50 375 ARG A C 1
ATOM 3015 O O . ARG A 1 375 ? 57.585 58.566 -7.916 1.00 29.50 375 ARG A O 1
#

Radius of gyration: 29.4 Å; Cα contacts (8 Å, |Δi|>4): 496; chains: 1; bounding box: 81×88×56 Å

pLDDT: mean 76.4, std 22.27, range [26.36, 98.38]

Solvent-accessible surface area (backbone atoms only — not comparable to full-atom values): 20377 Å² total; per-residue (Å²): 134,44,69,45,36,52,66,60,48,52,59,46,55,74,73,34,79,88,48,38,57,58,53,49,64,68,54,48,71,75,20,36,24,38,43,36,51,68,41,91,71,50,73,71,54,52,53,44,51,46,60,49,51,34,72,49,79,42,43,27,33,42,33,48,22,44,41,72,42,34,33,70,59,36,38,53,49,18,53,28,42,61,65,29,78,41,44,25,32,42,35,45,23,49,24,54,32,30,42,66,12,42,38,33,40,24,57,23,42,61,72,43,80,40,44,28,32,42,33,48,21,43,28,44,48,37,66,69,19,32,44,34,44,16,58,24,42,55,68,41,84,46,48,26,36,42,32,48,15,43,24,56,46,44,73,70,30,49,50,38,39,48,54,20,42,57,71,32,72,53,42,26,35,41,33,43,31,68,27,67,48,39,54,70,50,48,54,53,46,42,58,33,46,76,73,28,66,42,40,52,44,71,45,70,50,73,88,53,36,56,68,70,58,52,50,52,44,50,53,44,29,50,52,22,39,52,56,50,52,52,52,52,51,55,50,48,54,50,53,73,69,42,90,44,69,74,59,45,62,70,44,44,68,60,51,53,68,52,56,76,46,62,89,58,43,87,83,49,54,72,66,58,41,48,57,48,50,51,46,44,52,55,47,50,67,53,60,75,53,40,71,64,55,47,54,48,49,56,43,47,61,59,71,48,73,77,83,55,77,72,63,53,64,62,48,72,74,45,60,71,70,55,48,52,50,51,54,53,54,50,52,60,50,50,52,63,54,51,59,58,59,71,69,78,64,89,74,86,86,81,90,86,85,83,90,82,89,86,85,90,88,82,86,89,79,81,91,83,88,85,87,78,85,90,132